Protein AF-A0A8J4F879-F1 (afdb_monomer)

Sequence (412 aa):
MLQPVQPMGWTIYYVVLISACFLAATPGSHASDSSRALLTDNDFPPRCSCIRSARAGPFVLGSPTSSGSTNFQRYCFKIQASQYCDPKFTCCDDNQGINKIEFDVVPTCKTAIQKVTVNGRNFASYEFNAPLGVLRITKLGLDATTAPGTDICFFLQKSSTCSSLASFCAAGNGICKYAIFNLDLDDGTMSSKCCPVNLVGPVPLSPPPFPPFANATARPLAPPPPSPPLPSPPPPSPPPPSPLPPSPSPPPPPPRSSFPNCSCIREPRSSQVFVYPDVVTTPAKERGFTQLCFTVGVKDVCTSRSRCCQFELYKAEFEADAACVGSLSYMTVDGVKRSRFFQLTPYPAIKVANINKSFKDAEGTEICLIVKTADCGSLTKLGAFHDGSITVSLFNKPSATDINCCPISTVF

InterPro domains:
  IPR024616 Pherophorin [PF12499] (45-196)
  IPR024616 Pherophorin [PF12499] (259-407)

Foldseek 3Di:
DDDDDDDDDDDDDDDDDDDDDDDDDDPDDDPPDDDPDDPDPPQPVPLDQADAALQLAQKDWAAWDWDDDPWWIKIKTFIAGDPHHDPVHPRPDLFKFFFKKKWQWALVQQVFWDFKDKQNHTQPQWDQDSVSSMIMRGRPPGTSVRRGGIMIMTITTPPDPCRALQRTAPVHPQKIKMWTFIDDDPPLPDDRNGTHIDIHGHDPDPDPDPDPPDDDDDDDDDDDDDDDDDDDDDPDDDDDDDDDDPDPDPPDADPDDPPPPDPAAAALLLEQKDKRQEWDWDADPDPQKIKTKIWIAGHPDRSDPHPRHFAFFFKKKKQWAPQQPVFFDWKDKVNHTDHWDWDPPPHTITMDGGSRHGRVRRGGTMIMTIGRCVQQSFCLRTARRSPRKMKMWTWHDDDPPDHTHTHIDIHD

Mean predicted aligned error: 17.06 Å

Radius of gyration: 30.44 Å; Cα contacts (8 Å, |Δi|>4): 814; chains: 1; bounding box: 60×125×71 Å

Nearest PDB structures (foldseek):
  3puu-assembly1_A  TM=5.329E-01  e=1.135E-02  Escherichia coli K-12
  2dqm-assembly1_A  TM=4.927E-01  e=8.664E-03  Escherichia coli
  4dev-assembly1_A  TM=3.158E-01  e=2.733E-01  Butyrivibrio proteoclasticus B316
  3ga2-assembly1_A  TM=4.716E-01  e=2.494E+00  Bacillus subtilis
  6thb-assembly1_A  TM=1.279E-01  e=7.335E+00  Cedar virus

Secondary structure (DSSP, 8-state):
-----------------------PPP--------------TT-PSTT--SB--TTSSSEEEPPPEEEE-SSEEEEEEEEEE-S---TTSTT--TT--EEEEEEEB-GGGGGTEEEEEETTEE---EEEETTTTEEEE----B-TTTSTT-EEEEEEETTSTT-SHHHHBTT-TT-EEEEEEE---SSS-----B--EEEE-PPPP-PPPPPP------PPPPPPPPPPPPPPPPPPPPPPPPPPPPPPPPPPPPPPP--S-SSSB--GGG-SEEE-S--EEEE-SSTTEEEEEEEEEE-S--SS--TTSS--EEEEEEEB-GGGGGTEEEEEETTEEE---EE-SSS-EEEE----B-HHHHTT-EEEEEEEHHHHSSHHHHBTT-SS-EEEEEEEPP-TTS--B--EEEE-

pLDDT: mean 82.73, std 19.43, range [28.05, 98.62]

Solvent-accessible surface area (backbone atoms only — not comparable to full-atom values): 23887 Å² total; per-residue (Å²): 142,84,86,87,86,86,85,86,90,86,87,82,88,82,89,82,91,80,82,91,78,92,75,90,77,78,89,75,84,74,80,81,75,88,78,78,73,78,75,62,94,74,54,73,66,72,97,61,91,41,44,44,48,59,42,23,20,51,61,41,61,42,58,53,47,76,50,78,57,97,61,32,29,34,40,32,30,34,30,32,70,38,95,52,45,44,72,89,32,92,40,38,48,85,77,48,20,34,20,33,40,40,34,40,26,36,41,87,35,58,81,16,58,76,49,40,25,51,72,86,38,83,44,80,54,55,49,71,43,43,97,76,18,34,40,37,40,41,82,59,73,23,42,50,80,59,35,48,70,38,33,46,29,42,31,15,29,54,93,37,86,26,34,42,50,39,54,26,17,58,75,22,91,32,29,32,40,34,28,48,24,40,41,67,75,92,72,87,77,66,73,56,56,23,29,20,35,45,75,35,30,65,72,78,73,70,79,74,80,75,75,80,82,73,80,78,75,86,73,85,80,76,81,81,79,83,80,79,79,80,81,76,83,79,76,83,78,76,79,80,77,76,83,73,76,80,77,78,78,79,78,79,78,78,81,80,73,75,75,71,92,65,92,47,50,43,53,49,54,34,20,17,58,47,53,48,44,64,54,52,75,44,78,36,94,53,88,68,28,18,27,43,32,38,34,27,38,64,47,99,68,40,88,42,98,40,89,40,24,68,53,41,42,17,31,41,39,35,41,28,30,65,86,38,63,85,27,54,68,32,29,28,50,73,82,45,78,44,79,61,44,71,42,65,73,99,52,30,28,39,47,50,68,80,63,71,25,48,57,90,59,34,52,68,38,33,40,30,43,35,17,28,38,90,70,29,45,42,44,39,52,28,10,62,75,49,75,35,33,35,46,36,31,44,24,41,57,90,60,99,80,80,72,49,33,29,25,46,31,69,27,78

Structure (mmCIF, N/CA/C/O backbone):
data_AF-A0A8J4F879-F1
#
_entry.id   AF-A0A8J4F879-F1
#
loop_
_atom_site.group_PDB
_atom_site.id
_atom_site.type_symbol
_atom_site.label_atom_id
_atom_site.label_alt_id
_atom_site.label_comp_id
_atom_site.label_asym_id
_atom_site.label_entity_id
_atom_site.label_seq_id
_atom_site.pdbx_PDB_ins_code
_atom_site.Cartn_x
_atom_site.Cartn_y
_atom_site.Cartn_z
_atom_site.occupancy
_atom_site.B_iso_or_equiv
_atom_site.auth_seq_id
_atom_site.auth_comp_id
_atom_site.auth_asym_id
_atom_site.auth_atom_id
_atom_site.pdbx_PDB_model_num
ATOM 1 N N . MET A 1 1 ? 12.677 65.700 -20.503 1.00 52.91 1 MET A N 1
ATOM 2 C CA . MET A 1 1 ? 11.891 66.666 -19.708 1.00 52.91 1 MET A CA 1
ATOM 3 C C . MET A 1 1 ? 10.480 66.682 -20.259 1.00 52.91 1 MET A C 1
ATOM 5 O O . MET A 1 1 ? 10.350 67.020 -21.425 1.00 52.91 1 MET A O 1
ATOM 9 N N . LEU A 1 2 ? 9.504 66.231 -19.461 1.00 39.34 2 LEU A N 1
ATOM 10 C CA . LEU A 1 2 ? 8.058 66.533 -19.482 1.00 39.34 2 LEU A CA 1
ATOM 11 C C . LEU A 1 2 ? 7.349 65.472 -18.607 1.00 39.34 2 LEU A C 1
ATOM 13 O O . LEU A 1 2 ? 7.298 64.298 -18.957 1.00 39.34 2 LEU A O 1
ATOM 17 N N . GLN A 1 3 ? 6.880 65.890 -17.430 1.00 41.84 3 GLN A N 1
ATOM 18 C CA . GLN A 1 3 ? 5.790 65.259 -16.659 1.00 41.84 3 GLN A CA 1
ATOM 19 C C . GLN A 1 3 ? 4.443 65.867 -17.138 1.00 41.84 3 GLN A C 1
ATOM 21 O O . GLN A 1 3 ? 4.488 66.870 -17.851 1.00 41.84 3 GLN A O 1
ATOM 26 N N . PRO A 1 4 ? 3.265 65.495 -16.593 1.00 63.88 4 PRO A N 1
ATOM 27 C CA . PRO A 1 4 ? 2.646 64.175 -16.388 1.00 63.88 4 PRO A CA 1
ATOM 28 C C . PRO A 1 4 ? 1.175 64.161 -16.901 1.00 63.88 4 PRO A C 1
ATOM 30 O O . PRO A 1 4 ? 0.616 65.211 -17.201 1.00 63.88 4 PRO A O 1
ATOM 33 N N . VAL A 1 5 ? 0.490 63.007 -16.909 1.00 55.78 5 VAL A N 1
ATOM 34 C CA . VAL A 1 5 ? -0.993 62.953 -16.927 1.00 55.78 5 VAL A CA 1
ATOM 35 C C . VAL A 1 5 ? -1.489 61.817 -16.017 1.00 55.78 5 VAL A C 1
ATOM 37 O O . VAL A 1 5 ? -1.167 60.653 -16.230 1.00 55.78 5 VAL A O 1
ATOM 40 N N . GLN A 1 6 ? -2.256 62.185 -14.989 1.00 54.03 6 GLN A N 1
ATOM 41 C CA . GLN A 1 6 ? -3.205 61.350 -14.224 1.00 54.03 6 GLN A CA 1
ATOM 42 C C . GLN A 1 6 ? -4.600 61.538 -14.863 1.00 54.03 6 GLN A C 1
ATOM 44 O O . GLN A 1 6 ? -4.806 62.612 -15.441 1.00 54.03 6 GLN A O 1
ATOM 49 N N . PRO A 1 7 ? -5.570 60.593 -14.771 1.00 60.66 7 PRO A N 1
ATOM 50 C CA . PRO A 1 7 ? -6.511 60.673 -13.633 1.00 60.66 7 PRO A CA 1
ATOM 51 C C . PRO A 1 7 ? -7.293 59.389 -13.218 1.00 60.66 7 PRO A C 1
ATOM 53 O O . PRO A 1 7 ? -7.358 58.409 -13.951 1.00 60.66 7 PRO A O 1
ATOM 56 N N . MET A 1 8 ? -7.978 59.525 -12.062 1.00 47.97 8 MET A N 1
ATOM 57 C CA . MET A 1 8 ? -9.233 58.877 -11.591 1.00 47.97 8 MET A CA 1
ATOM 58 C C . MET A 1 8 ? -9.197 57.355 -11.310 1.00 47.97 8 MET A C 1
ATOM 60 O O . MET A 1 8 ? -8.979 56.558 -12.204 1.00 47.97 8 MET A O 1
ATOM 64 N N . GLY A 1 9 ? -9.454 56.811 -10.114 1.00 44.38 9 GLY A N 1
ATOM 65 C CA . GLY A 1 9 ? -10.126 57.310 -8.912 1.00 44.38 9 GLY A CA 1
ATOM 66 C C . GLY A 1 9 ? -11.581 56.839 -8.851 1.00 44.38 9 GLY A C 1
ATOM 67 O O . GLY A 1 9 ? -12.422 57.567 -9.348 1.00 44.38 9 GLY A O 1
ATOM 68 N N . TRP A 1 10 ? -11.868 55.686 -8.221 1.00 42.59 10 TRP A N 1
ATOM 69 C CA . TRP A 1 10 ? -13.176 55.360 -7.620 1.00 42.59 10 TRP A CA 1
ATOM 70 C C . TRP A 1 10 ? -13.000 54.467 -6.384 1.00 42.59 10 TRP A C 1
ATOM 72 O O . TRP A 1 10 ? -12.507 53.342 -6.453 1.00 42.59 10 TRP A O 1
ATOM 82 N N . THR A 1 11 ? -13.427 55.018 -5.253 1.00 43.56 11 THR A N 1
ATOM 83 C CA . THR A 1 11 ? -13.570 54.392 -3.938 1.00 43.56 11 THR A CA 1
ATOM 84 C C . THR A 1 11 ? -14.972 53.789 -3.843 1.00 43.56 11 THR A C 1
ATOM 86 O O . THR A 1 11 ? -15.943 54.496 -4.102 1.00 43.56 11 THR A O 1
ATOM 89 N N . ILE A 1 12 ? -15.106 52.526 -3.428 1.00 53.44 12 ILE A N 1
ATOM 90 C CA . ILE A 1 12 ? -16.390 51.960 -2.986 1.00 53.44 12 ILE A CA 1
ATOM 91 C C . ILE A 1 12 ? -16.233 51.492 -1.540 1.00 53.44 12 ILE A C 1
ATOM 93 O O . ILE A 1 12 ? -15.430 50.614 -1.232 1.00 53.44 12 ILE A O 1
ATOM 97 N N . TYR A 1 13 ? -17.011 52.122 -0.662 1.00 41.03 13 TYR A N 1
ATOM 98 C CA . TYR A 1 13 ? -17.225 51.732 0.725 1.00 41.03 13 TYR A CA 1
ATOM 99 C C . TYR A 1 13 ? -18.144 50.507 0.784 1.00 41.03 13 TYR A C 1
ATOM 101 O O . TYR A 1 13 ? -19.229 50.533 0.211 1.00 41.03 13 TYR A O 1
ATOM 109 N N . TYR A 1 14 ? -17.772 49.495 1.569 1.00 43.22 14 TYR A N 1
ATOM 110 C CA . TYR A 1 14 ? -18.745 48.626 2.229 1.00 43.22 14 TYR A CA 1
ATOM 111 C C . TYR A 1 14 ? -18.407 48.537 3.715 1.00 43.22 14 TYR A C 1
ATOM 113 O O . TYR A 1 14 ? -17.425 47.926 4.126 1.00 43.22 14 TYR A O 1
ATOM 121 N N . VAL A 1 15 ? -19.252 49.189 4.509 1.00 37.25 15 VAL A N 1
ATOM 122 C CA . VAL A 1 15 ? -19.404 48.966 5.944 1.00 37.25 15 VAL A CA 1
ATOM 123 C C . VAL A 1 15 ? -20.425 47.843 6.096 1.00 37.25 15 VAL A C 1
ATOM 125 O O . VAL A 1 15 ? -21.570 48.005 5.683 1.00 37.25 15 VAL A O 1
ATOM 128 N N . VAL A 1 16 ? -20.032 46.721 6.699 1.00 39.06 16 VAL A N 1
ATOM 129 C CA . VAL A 1 16 ? -20.975 45.749 7.268 1.00 39.06 16 VAL A CA 1
ATOM 130 C C . VAL A 1 16 ? -20.513 45.408 8.682 1.00 39.06 16 VAL A C 1
ATOM 132 O O . VAL A 1 16 ? -19.504 44.742 8.893 1.00 39.06 16 VAL A O 1
ATOM 135 N N . LEU A 1 17 ? -21.277 45.923 9.643 1.00 40.28 17 LEU A N 1
ATOM 136 C CA . LEU A 1 17 ? -21.300 45.566 11.059 1.00 40.28 17 LEU A CA 1
ATOM 137 C C . LEU A 1 17 ? -22.122 44.286 11.241 1.00 40.28 17 LEU A C 1
ATOM 139 O O . LEU A 1 17 ? -23.323 44.343 11.005 1.00 40.28 17 LEU A O 1
ATOM 143 N N . ILE A 1 18 ? -21.523 43.191 11.724 1.00 36.91 18 ILE A N 1
ATOM 144 C CA . ILE A 1 18 ? -22.215 42.101 12.450 1.00 36.91 18 ILE A CA 1
ATOM 145 C C . ILE A 1 18 ? -21.205 41.543 13.473 1.00 36.91 18 ILE A C 1
ATOM 147 O O . ILE A 1 18 ? -20.202 40.947 13.104 1.00 36.91 18 ILE A O 1
ATOM 151 N N . SER A 1 19 ? -21.268 42.007 14.721 1.00 36.41 19 SER A N 1
ATOM 152 C CA . SER A 1 19 ? -21.961 41.378 15.859 1.00 36.41 19 SER A CA 1
ATOM 153 C C . SER A 1 19 ? -21.213 40.174 16.440 1.00 36.41 19 SER A C 1
ATOM 155 O O . SER A 1 19 ? -21.202 39.075 15.889 1.00 36.41 19 SER A O 1
ATOM 157 N N . ALA A 1 20 ? -20.590 40.423 17.593 1.00 41.94 20 ALA A N 1
ATOM 158 C CA . ALA A 1 20 ? -20.017 39.423 18.472 1.00 41.94 20 ALA A CA 1
ATOM 159 C C . ALA A 1 20 ? -21.143 38.649 19.174 1.00 41.94 20 ALA A C 1
ATOM 161 O O . ALA A 1 20 ? -21.965 39.234 19.876 1.00 41.94 20 ALA A O 1
ATOM 162 N N . CYS A 1 21 ? -21.138 37.327 19.033 1.00 30.31 21 CYS A N 1
ATOM 163 C CA . CYS A 1 21 ? -21.815 36.422 19.951 1.00 30.31 21 CYS A CA 1
ATOM 164 C C . CYS A 1 21 ? -20.785 35.436 20.490 1.00 30.31 21 CYS A C 1
ATOM 166 O O . CYS A 1 21 ? -20.283 34.564 19.783 1.00 30.31 21 CYS A O 1
ATOM 168 N N . PHE A 1 22 ? -20.471 35.629 21.767 1.00 33.47 22 PHE A N 1
ATOM 169 C CA . PHE A 1 22 ? -19.862 34.638 22.631 1.00 33.47 22 PHE A CA 1
ATOM 170 C C . PHE A 1 22 ? -20.807 33.442 22.761 1.00 33.47 22 PHE A C 1
ATOM 172 O O . PHE A 1 22 ? -21.919 33.593 23.260 1.00 33.47 22 PHE A O 1
ATOM 179 N N . LEU A 1 23 ? -20.337 32.251 22.396 1.00 32.59 23 LEU A N 1
ATOM 180 C CA . LEU A 1 23 ? -20.827 30.999 22.962 1.00 32.59 23 LEU A CA 1
ATOM 181 C C . LEU A 1 23 ? -19.614 30.148 23.325 1.00 32.59 23 LEU A C 1
ATOM 183 O O . LEU A 1 23 ? -18.841 29.719 22.471 1.00 32.59 23 LEU A O 1
ATOM 187 N N . ALA A 1 24 ? -19.440 29.962 24.630 1.00 38.28 24 ALA A N 1
ATOM 188 C CA . ALA A 1 24 ? -18.502 29.023 25.208 1.00 38.28 24 ALA A CA 1
ATOM 189 C C . ALA A 1 24 ? -18.925 27.597 24.826 1.00 38.28 24 ALA A C 1
ATOM 191 O O . ALA A 1 24 ? -20.009 27.150 25.199 1.00 38.28 24 ALA A O 1
ATOM 192 N N . ALA A 1 25 ? -18.067 26.889 24.095 1.00 32.47 25 ALA A N 1
ATOM 193 C CA . ALA A 1 25 ? -18.185 25.452 23.903 1.00 32.47 25 ALA A CA 1
ATOM 194 C C . ALA A 1 25 ? -17.244 24.754 24.891 1.00 32.47 25 ALA A C 1
ATOM 196 O O . ALA A 1 25 ? -16.031 24.967 24.887 1.00 32.47 25 ALA A O 1
ATOM 197 N N . THR A 1 26 ? -17.825 23.946 25.768 1.00 35.56 26 THR A N 1
ATOM 198 C CA . THR A 1 26 ? -17.118 23.016 26.646 1.00 35.56 26 THR A CA 1
ATOM 199 C C . THR A 1 26 ? -16.435 21.922 25.811 1.00 35.56 26 THR A C 1
ATOM 201 O O . THR A 1 26 ? -17.026 21.437 24.843 1.00 35.56 26 THR A O 1
ATOM 204 N N . PRO A 1 27 ? -15.213 21.472 26.154 1.00 33.94 27 PRO A N 1
ATOM 205 C CA . PRO A 1 27 ? -14.642 20.277 25.549 1.00 33.94 27 PRO A CA 1
ATOM 206 C C . PRO A 1 27 ? -15.344 19.045 26.135 1.00 33.94 27 PRO A C 1
ATOM 208 O O . PRO A 1 27 ? -15.008 18.561 27.213 1.00 33.94 27 PRO A O 1
ATOM 211 N N . GLY A 1 28 ? -16.362 18.563 25.424 1.00 30.69 28 GLY A N 1
ATOM 212 C CA . GLY A 1 28 ? -16.940 17.243 25.638 1.00 30.69 28 GLY A CA 1
ATOM 213 C C . GLY A 1 28 ? -15.973 16.175 25.140 1.00 30.69 28 GLY A C 1
ATOM 214 O O . GLY A 1 28 ? -15.770 16.012 23.938 1.00 30.69 28 GLY A O 1
ATOM 215 N N . SER A 1 29 ? -15.364 15.461 26.079 1.00 32.34 29 SER A N 1
ATOM 216 C CA . SER A 1 29 ? -14.516 14.295 25.858 1.00 32.34 29 SER A CA 1
ATOM 217 C C . SER A 1 29 ? -15.312 13.164 25.198 1.00 32.34 29 SER A C 1
ATOM 219 O O . SER A 1 29 ? -15.887 12.321 25.882 1.00 32.34 29 SER A O 1
ATOM 221 N N . HIS A 1 30 ? -15.341 13.114 23.868 1.00 28.77 30 HIS A N 1
ATOM 222 C CA . HIS A 1 30 ? -15.738 11.905 23.153 1.00 28.77 30 HIS A CA 1
ATOM 223 C C . HIS A 1 30 ? -14.520 10.997 23.009 1.00 28.77 30 HIS A C 1
ATOM 225 O O . HIS A 1 30 ? -13.697 11.145 22.106 1.00 28.77 30 HIS A O 1
ATOM 231 N N . ALA A 1 31 ? -14.416 10.049 23.939 1.00 31.50 31 ALA A N 1
ATOM 232 C CA . ALA A 1 31 ? -13.647 8.835 23.747 1.00 31.50 31 ALA A CA 1
ATOM 233 C C . ALA A 1 31 ? -14.199 8.111 22.506 1.00 31.50 31 ALA A C 1
ATOM 235 O O . ALA A 1 31 ? -15.286 7.537 22.533 1.00 31.50 31 ALA A O 1
ATOM 236 N N . SER A 1 32 ? -13.470 8.205 21.394 1.00 30.89 32 SER A N 1
ATOM 237 C CA . SER A 1 32 ? -13.661 7.353 20.221 1.00 30.89 32 SER A CA 1
ATOM 238 C C . SER A 1 32 ? -13.126 5.971 20.574 1.00 30.89 32 SER A C 1
ATOM 240 O O . SER A 1 32 ? -11.937 5.691 20.410 1.00 30.89 32 SER A O 1
ATOM 242 N N . ASP A 1 33 ? -14.013 5.149 21.117 1.00 28.05 33 ASP A N 1
ATOM 243 C CA . ASP A 1 33 ? -13.742 3.777 21.498 1.00 28.05 33 ASP A CA 1
ATOM 244 C C . ASP A 1 33 ? -13.485 2.900 20.263 1.00 28.05 33 ASP A C 1
ATOM 246 O O . ASP A 1 33 ? -14.271 2.834 19.317 1.00 28.05 33 ASP A O 1
ATOM 250 N N . SER A 1 34 ? -12.305 2.292 20.297 1.00 44.28 34 SER A N 1
ATOM 251 C CA . SER A 1 34 ? -11.928 0.989 19.766 1.00 44.28 34 SER A CA 1
ATOM 252 C C . SER A 1 34 ? -12.951 0.272 18.873 1.00 44.28 34 SER A C 1
ATOM 254 O O . SER A 1 34 ? -13.889 -0.378 19.327 1.00 44.28 34 SER A O 1
ATOM 256 N N . SER A 1 35 ? -12.707 0.297 17.565 1.00 35.41 35 SER A N 1
ATOM 257 C CA . SER A 1 35 ? -13.209 -0.717 16.628 1.00 35.41 35 SER A CA 1
ATOM 258 C C . SER A 1 35 ? -12.230 -0.881 15.467 1.00 35.41 35 SER A C 1
ATOM 260 O O . SER A 1 35 ? -12.599 -0.830 14.297 1.00 35.41 35 SER A O 1
ATOM 262 N N . ARG A 1 36 ? -10.940 -1.069 15.781 1.00 39.72 36 ARG A N 1
ATOM 263 C CA . ARG A 1 36 ? -9.999 -1.639 14.814 1.00 39.72 36 ARG A CA 1
ATOM 264 C C . ARG A 1 36 ? -10.147 -3.150 14.911 1.00 39.72 36 ARG A C 1
ATOM 266 O O . ARG A 1 36 ? -9.522 -3.804 15.742 1.00 39.72 36 ARG A O 1
ATOM 273 N N . ALA A 1 37 ? -11.049 -3.673 14.087 1.00 32.75 37 ALA A N 1
ATOM 274 C CA . ALA A 1 37 ? -11.050 -5.078 13.742 1.00 32.75 37 ALA A CA 1
ATOM 275 C C . ALA A 1 37 ? -9.620 -5.461 13.345 1.00 32.75 37 ALA A C 1
ATOM 277 O O . ALA A 1 37 ? -8.994 -4.776 12.537 1.00 32.75 37 ALA A O 1
ATOM 278 N N . LEU A 1 38 ? -9.119 -6.503 14.003 1.00 33.91 38 LEU A N 1
ATOM 279 C CA . LEU A 1 38 ? -7.958 -7.306 13.652 1.00 33.91 38 LEU A CA 1
ATOM 280 C C . LEU A 1 38 ? -7.634 -7.206 12.152 1.00 33.91 38 LEU A C 1
ATOM 282 O O . LEU A 1 38 ? -8.201 -7.940 11.344 1.00 33.91 38 LEU A O 1
ATOM 286 N N . LEU A 1 39 ? -6.703 -6.320 11.779 1.00 39.28 39 LEU A N 1
ATOM 287 C CA . LEU A 1 39 ? -5.893 -6.560 10.592 1.00 39.28 39 LEU A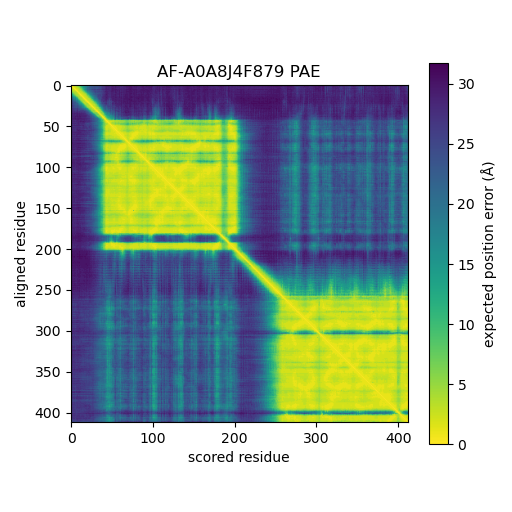 CA 1
ATOM 288 C C . LEU A 1 39 ? -5.199 -7.878 10.906 1.00 39.28 39 LEU A C 1
ATOM 290 O O . LEU A 1 39 ? -4.366 -7.939 11.809 1.00 39.28 39 LEU A O 1
ATOM 294 N N . THR A 1 40 ? -5.667 -8.956 10.283 1.00 34.62 40 THR A N 1
ATOM 295 C CA . THR A 1 40 ? -5.116 -10.290 10.488 1.00 34.62 40 THR A CA 1
ATOM 296 C C . THR A 1 40 ? -3.602 -10.201 10.358 1.00 34.62 40 THR A C 1
ATOM 298 O O . THR A 1 40 ? -3.109 -9.626 9.389 1.00 34.62 40 THR A O 1
ATOM 301 N N . ASP A 1 41 ? -2.900 -10.771 11.333 1.00 42.94 41 ASP A N 1
ATOM 302 C CA . ASP A 1 41 ? -1.449 -10.785 11.605 1.00 42.94 41 ASP A CA 1
ATOM 303 C C . ASP A 1 41 ? -0.523 -11.121 10.397 1.00 42.94 41 ASP A C 1
ATOM 305 O O . ASP A 1 41 ? 0.706 -11.118 10.504 1.00 42.94 41 ASP A O 1
ATOM 309 N N . ASN A 1 42 ? -1.105 -11.376 9.222 1.00 50.12 42 ASN A N 1
ATOM 310 C CA . ASN A 1 42 ? -0.475 -11.860 8.000 1.00 50.12 42 ASN A CA 1
ATOM 311 C C . ASN A 1 42 ? -0.146 -10.790 6.949 1.00 50.12 42 ASN A C 1
ATOM 313 O O . ASN A 1 42 ? 0.548 -11.122 5.986 1.00 50.12 42 ASN A O 1
ATOM 317 N N . ASP A 1 43 ? -0.610 -9.540 7.080 1.00 74.94 43 ASP A N 1
ATOM 318 C CA . ASP A 1 43 ? -0.461 -8.573 5.979 1.00 74.94 43 ASP A CA 1
ATOM 319 C C . ASP A 1 43 ? 0.742 -7.617 6.071 1.00 74.94 43 ASP A C 1
ATOM 321 O O . ASP A 1 43 ? 0.857 -6.651 5.326 1.00 74.94 43 ASP A O 1
ATOM 325 N N . PHE A 1 44 ? 1.692 -7.893 6.959 1.00 83.00 44 PHE A N 1
ATOM 326 C CA . PHE A 1 44 ? 2.947 -7.148 7.001 1.00 83.00 44 PHE A CA 1
ATOM 327 C C . PHE A 1 44 ? 3.964 -7.711 5.976 1.00 83.00 44 PHE A C 1
ATOM 329 O O . PHE A 1 44 ? 4.102 -8.935 5.896 1.00 83.00 44 PHE A O 1
ATOM 336 N N . PRO A 1 45 ? 4.724 -6.874 5.234 1.00 84.56 45 PRO A N 1
ATOM 337 C CA . PRO A 1 45 ? 4.632 -5.416 5.172 1.00 84.56 45 PRO A CA 1
ATOM 338 C C . PRO A 1 45 ? 3.355 -4.974 4.437 1.00 84.56 45 PRO A C 1
ATOM 340 O O . PRO A 1 45 ? 3.064 -5.505 3.358 1.00 84.56 45 PRO A O 1
ATOM 343 N N . PRO A 1 46 ? 2.604 -4.001 4.989 1.00 76.19 46 PRO A N 1
ATOM 344 C CA . PRO A 1 46 ? 1.307 -3.623 4.450 1.00 76.19 46 PRO A CA 1
ATOM 345 C C . PRO A 1 46 ? 1.446 -3.096 3.029 1.00 76.19 46 PRO A C 1
ATOM 347 O O . PRO A 1 46 ? 2.387 -2.362 2.708 1.00 76.19 46 PRO A O 1
ATOM 350 N N . ARG A 1 47 ? 0.456 -3.423 2.192 1.00 67.25 47 ARG A N 1
ATOM 351 C CA . ARG A 1 47 ? 0.294 -2.832 0.854 1.00 67.25 47 ARG A CA 1
ATOM 352 C C . ARG A 1 47 ? 1.479 -3.122 -0.089 1.00 67.25 47 ARG A C 1
ATOM 354 O O . ARG A 1 47 ? 1.786 -2.312 -0.963 1.00 67.25 47 ARG A O 1
ATOM 361 N N . CYS A 1 48 ? 2.145 -4.272 0.082 1.00 72.50 48 CYS A N 1
ATOM 362 C CA . CYS A 1 48 ? 3.250 -4.735 -0.768 1.00 72.50 48 CYS A CA 1
ATOM 363 C C . CYS A 1 48 ? 2.977 -6.127 -1.377 1.00 72.50 48 CYS A C 1
ATOM 365 O O . CYS A 1 48 ? 2.808 -7.104 -0.644 1.00 72.50 48 CYS A O 1
ATOM 367 N N . SER A 1 49 ? 3.011 -6.229 -2.713 1.00 74.56 49 SER A N 1
ATOM 368 C CA . SER A 1 49 ? 2.926 -7.492 -3.469 1.00 74.56 49 SER A CA 1
ATOM 369 C C . SER A 1 49 ? 4.327 -8.023 -3.786 1.00 74.56 49 SER A C 1
ATOM 371 O O . SER A 1 49 ? 4.878 -7.786 -4.859 1.00 74.56 49 SER A O 1
ATOM 373 N N . CYS A 1 50 ? 4.927 -8.707 -2.818 1.00 84.31 50 CYS A N 1
ATOM 374 C CA . CYS A 1 50 ? 6.288 -9.231 -2.895 1.00 84.31 50 CYS A CA 1
ATOM 375 C C . CYS A 1 50 ? 6.379 -10.597 -2.204 1.00 84.31 50 CYS A C 1
ATOM 377 O O . CYS A 1 50 ? 5.490 -10.993 -1.449 1.00 84.31 50 CYS A O 1
ATOM 379 N N . ILE A 1 51 ? 7.445 -11.346 -2.478 1.00 85.44 51 ILE A N 1
ATOM 380 C CA . ILE A 1 51 ? 7.696 -12.646 -1.861 1.00 85.44 51 ILE A CA 1
ATOM 381 C C . ILE A 1 51 ? 8.093 -12.408 -0.398 1.00 85.44 51 ILE A C 1
ATOM 383 O O . ILE A 1 51 ? 9.188 -11.926 -0.113 1.00 85.44 51 ILE A O 1
ATOM 387 N N . ARG A 1 52 ? 7.177 -12.747 0.518 1.00 88.69 52 ARG A N 1
ATOM 388 C CA . ARG A 1 52 ? 7.289 -12.506 1.972 1.00 88.69 52 ARG A CA 1
ATOM 389 C C . ARG A 1 52 ? 7.954 -13.633 2.759 1.00 88.69 52 ARG A C 1
ATOM 391 O O . ARG A 1 52 ? 8.175 -13.498 3.957 1.00 88.69 52 ARG A O 1
ATOM 398 N N . SER A 1 53 ? 8.251 -14.762 2.119 1.00 85.44 53 SER A N 1
ATOM 399 C CA . SER A 1 53 ? 8.835 -15.924 2.797 1.00 85.44 53 SER A CA 1
ATOM 400 C C . SER A 1 53 ? 10.143 -15.549 3.497 1.00 85.44 53 SER A C 1
ATOM 402 O O . SER A 1 53 ? 11.046 -15.008 2.866 1.00 85.44 53 SER A O 1
ATOM 404 N N . ALA A 1 54 ? 10.280 -15.910 4.775 1.00 86.88 54 ALA A N 1
ATOM 405 C CA . ALA A 1 54 ? 11.503 -15.724 5.563 1.00 86.88 54 ALA A CA 1
ATOM 406 C C . ALA A 1 54 ? 12.765 -16.312 4.901 1.00 86.88 54 ALA A C 1
ATOM 408 O O . ALA A 1 54 ? 13.872 -15.867 5.185 1.00 86.88 54 ALA A O 1
ATOM 409 N N . ARG A 1 55 ? 12.591 -17.308 4.016 1.00 86.81 55 ARG A N 1
ATOM 410 C CA . ARG A 1 55 ? 13.665 -17.995 3.272 1.00 86.81 55 ARG A CA 1
ATOM 411 C C . ARG A 1 55 ? 13.911 -17.418 1.875 1.00 86.81 55 ARG A C 1
ATOM 413 O O . ARG A 1 55 ? 14.676 -17.998 1.115 1.00 86.81 55 ARG A O 1
ATOM 420 N N . ALA A 1 56 ? 13.212 -16.347 1.507 1.00 87.62 56 ALA A N 1
ATOM 421 C CA . ALA A 1 56 ? 13.282 -15.718 0.192 1.00 87.62 56 ALA A CA 1
ATOM 422 C C . ALA A 1 56 ? 14.143 -14.449 0.213 1.00 87.62 56 ALA A C 1
ATOM 424 O O . ALA A 1 56 ? 13.768 -13.435 -0.367 1.00 87.62 56 ALA A O 1
ATOM 425 N N . GLY A 1 57 ? 15.279 -14.480 0.905 1.00 90.56 57 GLY A N 1
ATOM 426 C CA . GLY A 1 57 ? 16.272 -13.422 0.796 1.00 90.56 57 GLY A CA 1
ATOM 427 C C . GLY A 1 57 ? 17.570 -13.755 1.529 1.00 90.56 57 GLY A C 1
ATOM 428 O O . GLY A 1 57 ? 17.547 -14.490 2.521 1.00 90.56 57 GLY A O 1
ATOM 429 N N . PRO A 1 58 ? 18.709 -13.235 1.045 1.00 93.25 58 PRO A N 1
ATOM 430 C CA . PRO A 1 58 ? 20.023 -13.611 1.550 1.00 93.25 58 PRO A CA 1
ATOM 431 C C . PRO A 1 58 ? 20.435 -12.822 2.795 1.00 93.25 58 PRO A C 1
ATOM 433 O O . PRO A 1 58 ? 21.551 -12.999 3.275 1.00 93.25 58 PRO A O 1
ATOM 436 N N . PHE A 1 59 ? 19.557 -11.984 3.357 1.00 95.56 59 PHE A N 1
ATOM 437 C CA . PHE A 1 59 ? 19.855 -11.182 4.543 1.00 95.56 59 PHE A CA 1
ATOM 438 C C . PHE A 1 59 ? 18.789 -11.305 5.621 1.00 95.56 59 PHE A C 1
ATOM 440 O O . PHE A 1 59 ? 17.598 -11.431 5.338 1.00 95.56 59 PHE A O 1
ATOM 447 N N . VAL A 1 60 ? 19.237 -11.201 6.869 1.00 96.25 60 VAL A N 1
ATOM 448 C CA . VAL A 1 60 ? 18.404 -11.155 8.075 1.00 96.25 60 VAL A CA 1
ATOM 449 C C . VAL A 1 60 ? 18.947 -10.108 9.049 1.00 96.25 60 VAL A C 1
ATOM 451 O O . VAL A 1 60 ? 20.106 -9.703 8.967 1.00 96.25 60 VAL A O 1
ATOM 454 N N . LEU A 1 61 ? 18.119 -9.663 9.991 1.00 97.12 61 LEU A N 1
ATOM 455 C CA . LEU A 1 61 ? 18.555 -8.878 11.143 1.00 97.12 61 LEU A CA 1
ATOM 456 C C . LEU A 1 61 ? 18.928 -9.806 12.301 1.00 97.12 61 LEU A C 1
ATOM 458 O O . LEU A 1 61 ? 18.119 -10.625 12.735 1.00 97.12 61 LEU A O 1
ATOM 462 N N . GLY A 1 62 ? 20.141 -9.638 12.824 1.00 95.50 62 GLY A N 1
ATOM 463 C CA . GLY A 1 62 ? 20.590 -10.283 14.054 1.00 95.50 62 GLY A CA 1
ATOM 464 C C . GLY A 1 62 ? 19.920 -9.691 15.298 1.00 95.50 62 GLY A C 1
ATOM 465 O O . GLY A 1 62 ? 19.356 -8.593 15.254 1.00 95.50 62 GLY A O 1
ATOM 466 N N . SER A 1 63 ? 20.011 -10.407 16.424 1.00 94.81 63 SER A N 1
ATOM 467 C CA . SER A 1 63 ? 19.427 -9.977 17.700 1.00 94.81 63 SER A CA 1
ATOM 468 C C . SER A 1 63 ? 19.850 -8.555 18.084 1.00 94.81 63 SER A C 1
ATOM 470 O O . SER A 1 63 ? 21.023 -8.194 17.932 1.00 94.81 63 SER A O 1
ATOM 472 N N . PRO A 1 64 ? 18.916 -7.740 18.602 1.00 95.69 64 PRO A N 1
ATOM 473 C CA . PRO A 1 64 ? 19.197 -6.352 18.875 1.00 95.69 64 PRO A CA 1
ATOM 474 C C . PRO A 1 64 ? 20.137 -6.215 20.065 1.00 95.69 64 PRO A C 1
ATOM 476 O O . PRO A 1 64 ? 19.964 -6.862 21.097 1.00 95.69 64 PRO A O 1
ATOM 479 N N . THR A 1 65 ? 21.084 -5.291 19.957 1.00 95.88 65 THR A N 1
ATOM 480 C CA . THR A 1 65 ? 21.843 -4.803 21.111 1.00 95.88 65 THR A CA 1
ATOM 481 C C . THR A 1 65 ? 21.192 -3.538 21.650 1.00 95.88 65 THR A C 1
ATOM 483 O O . THR A 1 65 ? 20.704 -2.700 20.886 1.00 95.88 65 THR A O 1
ATOM 486 N N . SER A 1 66 ? 21.170 -3.386 22.974 1.00 94.19 66 SER A N 1
ATOM 487 C CA . SER A 1 66 ? 20.592 -2.217 23.635 1.00 94.19 66 SER A CA 1
ATOM 488 C C . SER A 1 66 ? 21.655 -1.433 24.393 1.00 94.19 66 SER A C 1
ATOM 490 O O . SER A 1 66 ? 22.428 -2.015 25.149 1.00 94.19 66 SER A O 1
ATOM 492 N N . SER A 1 67 ? 21.662 -0.110 24.247 1.00 93.94 67 SER A N 1
ATOM 493 C CA . SER A 1 67 ? 22.509 0.791 25.037 1.00 93.94 67 SER A CA 1
ATOM 494 C C . SER A 1 67 ? 21.724 2.030 25.456 1.00 93.94 67 SER A C 1
ATOM 496 O O . SER A 1 67 ? 20.930 2.572 24.691 1.00 93.94 67 SER A O 1
ATOM 498 N N . GLY A 1 68 ? 21.907 2.469 26.698 1.00 88.31 68 GLY A N 1
ATOM 499 C CA . GLY A 1 68 ? 21.256 3.669 27.218 1.00 88.31 68 GLY A CA 1
ATOM 500 C C . GLY A 1 68 ? 22.141 4.906 27.068 1.00 88.31 68 GLY A C 1
ATOM 501 O O . GLY A 1 68 ? 23.349 4.841 27.267 1.00 88.31 68 GLY A O 1
ATOM 502 N N . SER A 1 69 ? 21.525 6.047 26.775 1.00 84.62 69 SER A N 1
ATOM 503 C CA . SER A 1 69 ? 22.084 7.389 26.987 1.00 84.62 69 SER A CA 1
ATOM 504 C C . SER A 1 69 ? 21.215 8.142 28.007 1.00 84.62 69 SER A C 1
ATOM 506 O O . SER A 1 69 ? 20.242 7.583 28.517 1.00 84.62 69 SER A O 1
ATOM 508 N N . THR A 1 70 ? 21.533 9.394 28.334 1.00 86.62 70 THR A N 1
ATOM 509 C CA . THR A 1 70 ? 20.756 10.208 29.286 1.00 86.62 70 THR A CA 1
ATOM 510 C C . THR A 1 70 ? 19.296 10.356 28.851 1.00 86.62 70 THR A C 1
ATOM 512 O O . THR A 1 70 ? 18.398 10.107 29.648 1.00 86.62 70 THR A O 1
ATOM 515 N N . ASN A 1 71 ? 19.051 10.637 27.566 1.00 93.75 71 ASN A N 1
ATOM 516 C CA . ASN A 1 71 ? 17.706 10.944 27.052 1.00 93.75 71 ASN A CA 1
ATOM 517 C C . ASN A 1 71 ? 17.074 9.825 26.211 1.00 93.75 71 ASN A C 1
ATOM 519 O O . ASN A 1 71 ? 15.860 9.816 25.991 1.00 93.75 71 ASN A O 1
ATOM 523 N N . PHE A 1 72 ? 17.882 8.874 25.738 1.00 96.00 72 PHE A N 1
ATOM 524 C CA . PHE A 1 72 ? 17.450 7.888 24.748 1.00 96.00 72 PHE A CA 1
ATOM 525 C C . PHE A 1 72 ? 17.835 6.468 25.139 1.00 96.00 72 PHE A C 1
ATOM 527 O O . PHE A 1 72 ? 18.879 6.233 25.753 1.00 96.00 72 PHE A O 1
ATOM 534 N N . GLN A 1 73 ? 17.003 5.525 24.721 1.00 96.88 73 GLN A N 1
ATOM 535 C CA . GLN A 1 73 ? 17.332 4.117 24.638 1.00 96.88 73 GLN A CA 1
ATOM 536 C C . GLN A 1 73 ? 17.662 3.791 23.178 1.00 96.88 73 GLN A C 1
ATOM 538 O O . GLN A 1 73 ? 16.856 4.024 22.278 1.00 96.88 73 GLN A O 1
ATOM 543 N N . ARG A 1 74 ? 18.875 3.299 22.931 1.00 96.94 74 ARG A N 1
ATOM 544 C CA . ARG A 1 74 ? 19.365 2.928 21.602 1.00 96.94 74 ARG A CA 1
ATOM 545 C C . ARG A 1 74 ? 19.213 1.424 21.418 1.00 96.94 74 ARG A C 1
ATOM 547 O O . ARG A 1 74 ? 19.697 0.659 22.251 1.00 96.94 74 ARG A O 1
ATOM 554 N N . TYR A 1 75 ? 18.605 1.027 20.307 1.00 97.56 75 TYR A N 1
ATOM 555 C CA . TYR A 1 75 ? 18.518 -0.362 19.859 1.00 97.56 75 TYR A CA 1
ATOM 556 C C . TYR A 1 75 ? 19.166 -0.486 18.487 1.00 97.56 75 TYR A C 1
ATOM 558 O O . TYR A 1 75 ? 18.841 0.302 17.601 1.00 97.56 75 TYR A O 1
ATOM 566 N N . CYS A 1 76 ? 20.089 -1.432 18.326 1.00 97.88 76 CYS A N 1
ATOM 567 C CA . CYS A 1 76 ? 20.820 -1.662 17.080 1.00 97.88 76 CYS A CA 1
ATOM 568 C C . CYS A 1 76 ? 20.635 -3.089 16.582 1.00 97.88 76 CYS A C 1
ATOM 570 O O . CYS A 1 76 ? 20.840 -4.032 17.342 1.00 97.88 76 CYS A O 1
ATOM 572 N N . PHE A 1 77 ? 20.342 -3.219 15.295 1.00 97.94 77 PHE A N 1
ATOM 573 C CA . PHE A 1 77 ? 20.216 -4.469 14.561 1.00 97.94 77 PHE A CA 1
ATOM 574 C C . PHE A 1 77 ? 21.365 -4.544 13.570 1.00 97.94 77 PHE A C 1
ATOM 576 O O . PHE A 1 77 ? 21.565 -3.617 12.783 1.00 97.94 77 PHE A O 1
ATOM 583 N N . LYS A 1 78 ? 22.108 -5.646 13.606 1.00 98.19 78 LYS A N 1
ATOM 584 C CA . LYS A 1 78 ? 23.163 -5.907 12.633 1.00 98.19 78 LYS A CA 1
ATOM 585 C C . LYS A 1 78 ? 22.583 -6.733 11.498 1.00 98.19 78 LYS A C 1
ATOM 587 O O . LYS A 1 78 ? 21.977 -7.772 11.752 1.00 98.19 78 LYS A O 1
ATOM 592 N N . ILE A 1 79 ? 22.768 -6.285 10.266 1.00 98.06 79 ILE A N 1
ATOM 593 C CA . ILE A 1 79 ? 22.417 -7.066 9.082 1.00 98.06 79 ILE A CA 1
ATOM 594 C C . ILE A 1 79 ? 23.409 -8.228 8.973 1.00 98.06 79 ILE A C 1
ATOM 596 O O . ILE A 1 79 ? 24.619 -8.046 9.115 1.00 98.06 79 ILE A O 1
ATOM 600 N N . GLN A 1 80 ? 22.903 -9.433 8.755 1.00 96.44 80 GLN A N 1
ATOM 601 C CA . GLN A 1 80 ? 23.679 -10.661 8.630 1.00 96.44 80 GLN A CA 1
ATOM 602 C C . GLN A 1 80 ? 23.320 -11.352 7.321 1.00 96.44 80 GLN A C 1
ATOM 604 O O . GLN A 1 80 ? 22.187 -11.239 6.850 1.00 96.44 80 GLN A O 1
ATOM 609 N N . ALA A 1 81 ? 24.271 -12.095 6.759 1.00 93.81 81 ALA A N 1
ATOM 610 C CA . ALA A 1 81 ? 23.949 -13.059 5.720 1.00 93.81 81 ALA A CA 1
ATOM 611 C C . ALA A 1 81 ? 23.018 -14.131 6.310 1.00 93.81 81 ALA A C 1
ATOM 613 O O . ALA A 1 81 ? 23.272 -14.663 7.395 1.00 93.81 81 ALA A O 1
ATOM 614 N N . SER A 1 82 ? 21.926 -14.423 5.612 1.00 90.00 82 SER A N 1
ATOM 615 C CA . SER A 1 82 ? 21.033 -15.517 5.965 1.00 90.00 82 SER A CA 1
ATOM 616 C C . SER A 1 82 ? 21.774 -16.838 5.783 1.00 90.00 82 SER A C 1
ATOM 618 O O . SER A 1 82 ? 22.374 -17.080 4.740 1.00 90.00 82 SER A O 1
ATOM 620 N N . GLN A 1 83 ? 21.691 -17.725 6.774 1.00 85.19 83 GLN A N 1
ATOM 621 C CA . GLN A 1 83 ? 22.193 -19.098 6.635 1.00 85.19 83 GLN A CA 1
ATOM 622 C C . GLN A 1 83 ? 21.352 -19.924 5.653 1.00 85.19 83 GLN A C 1
ATOM 624 O O . GLN A 1 83 ? 21.794 -20.969 5.184 1.00 85.19 83 GLN A O 1
ATOM 629 N N . TYR A 1 84 ? 20.130 -19.467 5.362 1.00 84.38 84 TYR A N 1
ATOM 630 C CA . TYR A 1 84 ? 19.165 -20.181 4.543 1.00 84.38 84 TYR A CA 1
ATOM 631 C C . TYR A 1 84 ? 18.493 -19.209 3.574 1.00 84.38 84 TYR A C 1
ATOM 633 O O . TYR A 1 84 ? 17.610 -18.438 3.955 1.00 84.38 84 TYR A O 1
ATOM 641 N N . CYS A 1 85 ? 18.891 -19.284 2.309 1.00 88.56 85 CYS A N 1
ATOM 642 C CA . CYS A 1 85 ? 18.150 -18.717 1.192 1.00 88.56 85 CYS A CA 1
ATOM 643 C C . CYS A 1 85 ? 17.764 -19.870 0.272 1.00 88.56 85 CYS A C 1
ATOM 645 O O . CYS A 1 85 ? 18.630 -20.616 -0.178 1.00 88.56 85 CYS A O 1
ATOM 647 N N . ASP A 1 86 ? 16.468 -20.076 0.058 1.00 85.75 86 ASP A N 1
ATOM 648 C CA . ASP A 1 86 ? 15.998 -21.167 -0.789 1.00 85.75 86 ASP A CA 1
ATOM 649 C C . ASP A 1 86 ? 16.106 -20.741 -2.265 1.00 85.75 86 ASP A C 1
ATOM 651 O O . ASP A 1 86 ? 15.378 -19.831 -2.680 1.00 85.75 86 ASP A O 1
ATOM 655 N N . PRO A 1 87 ? 16.975 -21.386 -3.069 1.00 86.75 87 PRO A N 1
ATOM 656 C CA . PRO A 1 87 ? 17.263 -20.969 -4.442 1.00 86.75 87 PRO A CA 1
ATOM 657 C C . PRO A 1 87 ? 16.041 -21.049 -5.368 1.00 86.75 87 PRO A C 1
ATOM 659 O O . PRO A 1 87 ? 16.071 -20.512 -6.471 1.00 86.75 87 PRO A O 1
ATOM 662 N N . LYS A 1 88 ? 14.935 -21.680 -4.937 1.00 85.50 88 LYS A N 1
ATOM 663 C CA . LYS A 1 88 ? 13.668 -21.655 -5.684 1.00 85.50 88 LYS A CA 1
ATOM 664 C C . LYS A 1 88 ? 13.029 -20.265 -5.743 1.00 85.50 88 LYS A C 1
ATOM 666 O O . LYS A 1 88 ? 12.171 -20.024 -6.590 1.00 85.50 88 LYS A O 1
ATOM 671 N N . PHE A 1 89 ? 13.370 -19.373 -4.812 1.00 83.38 89 PHE A N 1
ATOM 672 C CA . PHE A 1 89 ? 12.893 -17.999 -4.842 1.00 83.38 89 PHE A CA 1
ATOM 673 C C . PHE A 1 89 ? 13.851 -17.158 -5.674 1.00 83.38 89 PHE A C 1
ATOM 675 O O . PHE A 1 89 ? 15.040 -17.094 -5.384 1.00 83.38 89 PHE A O 1
ATOM 682 N N . THR A 1 90 ? 13.314 -16.395 -6.627 1.00 85.56 90 THR A N 1
ATOM 683 C CA . THR A 1 90 ? 14.084 -15.427 -7.437 1.00 85.56 90 THR A CA 1
ATOM 684 C C . THR A 1 90 ? 14.772 -14.337 -6.608 1.00 85.56 90 THR A C 1
ATOM 686 O O . THR A 1 90 ? 15.517 -13.534 -7.146 1.00 85.56 90 THR A O 1
ATOM 689 N N . CYS A 1 91 ? 14.461 -14.271 -5.316 1.00 85.88 91 CYS A N 1
ATOM 690 C CA . CYS A 1 91 ? 15.014 -13.348 -4.336 1.00 85.88 91 CYS A CA 1
ATOM 691 C C . CYS A 1 91 ? 16.323 -13.824 -3.696 1.00 85.88 91 CYS A C 1
ATOM 693 O O . CYS A 1 91 ? 16.901 -13.097 -2.892 1.00 85.88 91 CYS A O 1
ATOM 695 N N . CYS A 1 92 ? 16.729 -15.060 -3.988 1.00 87.06 92 CYS A N 1
ATOM 696 C CA . CYS A 1 92 ? 17.946 -15.693 -3.502 1.00 87.06 92 CYS A CA 1
ATOM 697 C C . CYS A 1 92 ? 19.023 -15.671 -4.587 1.00 87.06 92 CYS A C 1
ATOM 699 O O . CYS A 1 92 ? 19.422 -16.719 -5.084 1.00 87.06 92 CYS A O 1
ATOM 701 N N . ASP A 1 93 ? 19.441 -14.465 -4.967 1.00 81.75 93 ASP A N 1
ATOM 702 C CA . ASP A 1 93 ? 20.566 -14.220 -5.874 1.00 81.75 93 ASP A CA 1
ATOM 703 C C . ASP A 1 93 ? 21.757 -13.643 -5.090 1.00 81.75 93 ASP A C 1
ATOM 705 O O . ASP A 1 93 ? 21.576 -12.867 -4.149 1.00 81.75 93 ASP A O 1
ATOM 709 N N . ASP A 1 94 ? 22.975 -13.990 -5.496 1.00 78.69 94 ASP A N 1
ATOM 710 C CA . ASP A 1 94 ? 24.218 -13.535 -4.862 1.00 78.69 94 ASP A CA 1
ATOM 711 C C . ASP A 1 94 ? 24.484 -12.038 -5.103 1.00 78.69 94 ASP A C 1
ATOM 713 O O . ASP A 1 94 ? 25.261 -11.422 -4.377 1.00 78.69 94 ASP A O 1
ATOM 717 N N . ASN A 1 95 ? 23.811 -11.420 -6.080 1.00 82.56 95 ASN A N 1
ATOM 718 C CA . ASN A 1 95 ? 23.902 -9.977 -6.350 1.00 82.56 95 ASN A CA 1
ATOM 719 C C . ASN A 1 95 ? 22.854 -9.150 -5.601 1.00 82.56 95 ASN A C 1
ATOM 721 O O . ASN A 1 95 ? 22.755 -7.932 -5.785 1.00 82.56 95 ASN A O 1
ATOM 725 N N . GLN A 1 96 ? 22.027 -9.792 -4.781 1.00 85.25 96 GLN A N 1
ATOM 726 C CA . GLN A 1 96 ? 20.953 -9.102 -4.103 1.00 85.25 96 GLN A CA 1
ATOM 727 C C . GLN A 1 96 ? 21.518 -8.136 -3.056 1.00 85.25 96 GLN A C 1
ATOM 729 O O . GLN A 1 96 ? 22.289 -8.526 -2.189 1.00 85.25 96 GLN A O 1
ATOM 734 N N . GLY A 1 97 ? 21.114 -6.869 -3.119 1.00 90.81 97 GLY A N 1
ATOM 735 C CA . GLY A 1 97 ? 21.384 -5.880 -2.074 1.00 90.81 97 GLY A CA 1
ATOM 736 C C . GLY A 1 97 ? 20.161 -5.589 -1.200 1.00 90.81 97 GLY A C 1
ATOM 737 O O . GLY A 1 97 ? 19.133 -6.251 -1.320 1.00 90.81 97 GLY A O 1
ATOM 738 N N . ILE A 1 98 ? 20.231 -4.541 -0.379 1.00 93.62 98 ILE A N 1
ATOM 739 C CA . ILE A 1 98 ? 19.145 -4.003 0.447 1.00 93.62 98 ILE A CA 1
ATOM 740 C C . ILE A 1 98 ? 18.941 -2.514 0.137 1.00 93.62 98 ILE A C 1
ATOM 742 O O . ILE A 1 98 ? 19.832 -1.691 0.354 1.00 93.62 98 ILE A O 1
ATOM 746 N N . ASN A 1 99 ? 17.732 -2.135 -0.284 1.00 91.56 99 ASN A N 1
ATOM 747 C CA . ASN A 1 99 ? 17.350 -0.726 -0.454 1.00 91.56 99 ASN A CA 1
ATOM 748 C C . ASN A 1 99 ? 16.520 -0.187 0.713 1.00 91.56 99 ASN A C 1
ATOM 750 O O . ASN A 1 99 ? 16.588 1.002 1.038 1.00 91.56 99 ASN A O 1
ATOM 754 N N . LYS A 1 100 ? 15.700 -1.040 1.330 1.00 93.00 100 LYS A N 1
ATOM 755 C CA . LYS A 1 100 ? 14.745 -0.615 2.353 1.00 93.00 100 LYS A CA 1
ATOM 756 C C . LYS A 1 100 ? 14.560 -1.688 3.419 1.00 93.00 100 LYS A C 1
ATOM 758 O O . LYS A 1 100 ? 14.586 -2.874 3.121 1.00 93.00 100 LYS A O 1
ATOM 763 N N . ILE A 1 101 ? 14.341 -1.267 4.658 1.00 96.69 101 ILE A N 1
ATOM 764 C CA . ILE A 1 101 ? 13.906 -2.128 5.759 1.00 96.69 101 ILE A CA 1
ATOM 765 C C . ILE A 1 101 ? 12.665 -1.496 6.379 1.00 96.69 101 ILE A C 1
ATOM 767 O O . ILE A 1 101 ? 12.634 -0.287 6.617 1.00 96.69 101 ILE A O 1
ATOM 771 N N . GLU A 1 102 ? 11.645 -2.305 6.637 1.00 96.75 102 GLU A N 1
ATOM 772 C CA . GLU A 1 102 ? 10.435 -1.884 7.338 1.00 96.75 102 GLU A CA 1
ATOM 773 C C . GLU A 1 102 ? 10.275 -2.670 8.637 1.00 96.75 102 GLU A C 1
ATOM 775 O O . GLU A 1 102 ? 10.549 -3.868 8.667 1.00 96.75 102 GLU A O 1
ATOM 780 N N . PHE A 1 103 ? 9.814 -2.004 9.694 1.00 97.75 103 PHE A N 1
ATOM 781 C CA . PHE A 1 103 ? 9.467 -2.613 10.977 1.00 97.75 103 PHE A CA 1
ATOM 782 C C . PHE A 1 103 ? 7.982 -2.414 11.271 1.00 97.75 103 PHE A C 1
ATOM 784 O O . PHE A 1 103 ? 7.458 -1.314 11.084 1.00 97.75 103 PHE A O 1
ATOM 791 N N . ASP A 1 104 ? 7.346 -3.467 11.777 1.00 96.19 104 ASP A N 1
ATOM 792 C CA . ASP A 1 104 ? 5.984 -3.465 12.307 1.00 96.19 104 ASP A CA 1
ATOM 793 C C . ASP A 1 104 ? 5.995 -2.884 13.728 1.00 96.19 104 ASP A C 1
ATOM 795 O O . ASP A 1 104 ? 6.539 -3.475 14.673 1.00 96.19 104 ASP A O 1
ATOM 799 N N . VAL A 1 105 ? 5.460 -1.677 13.875 1.00 97.25 105 VAL A N 1
ATOM 800 C CA . VAL A 1 105 ? 5.590 -0.848 15.078 1.00 97.25 105 VAL A CA 1
ATOM 801 C C . VAL A 1 105 ? 4.235 -0.342 15.541 1.00 97.25 105 VAL A C 1
ATOM 803 O O . VAL A 1 105 ? 3.295 -0.173 14.770 1.00 97.25 105 VAL A O 1
ATOM 806 N N . VAL A 1 106 ? 4.130 -0.045 16.831 1.00 95.62 106 VAL A N 1
ATOM 807 C CA . VAL A 1 106 ? 2.893 0.472 17.412 1.00 95.62 106 VAL A CA 1
ATOM 808 C C . VAL A 1 106 ? 2.647 1.908 16.902 1.00 95.62 106 VAL A C 1
ATOM 810 O O . VAL A 1 106 ? 3.479 2.786 17.143 1.00 95.62 106 VAL A O 1
ATOM 813 N N . PRO A 1 107 ? 1.507 2.204 16.239 1.00 93.31 107 PRO A N 1
ATOM 814 C CA . PRO A 1 107 ? 1.207 3.511 15.634 1.00 93.31 107 PRO A CA 1
ATOM 815 C C . PRO A 1 107 ? 1.422 4.738 16.526 1.00 93.31 107 PRO A C 1
ATOM 817 O O . PRO A 1 107 ? 1.874 5.788 16.064 1.00 93.31 107 PRO A O 1
ATOM 820 N N . THR A 1 108 ? 1.104 4.616 17.814 1.00 95.06 108 THR A N 1
ATOM 821 C CA . THR A 1 108 ? 1.196 5.711 18.790 1.00 95.06 108 THR A CA 1
ATOM 822 C C . THR A 1 108 ? 2.638 6.051 19.171 1.00 95.06 108 THR A C 1
ATOM 824 O O . THR A 1 108 ? 2.883 7.102 19.758 1.00 95.06 108 THR A O 1
ATOM 827 N N . CYS A 1 109 ? 3.613 5.228 18.779 1.00 97.31 109 CYS A N 1
ATOM 828 C CA . CYS A 1 109 ? 5.024 5.420 19.093 1.00 97.31 109 CYS A CA 1
ATOM 829 C C . CYS A 1 109 ? 5.767 6.367 18.141 1.00 97.31 109 CYS A C 1
ATOM 831 O O . CYS A 1 109 ? 6.981 6.528 18.275 1.00 97.31 109 CYS A O 1
ATOM 833 N N . LYS A 1 110 ? 5.072 7.034 17.207 1.00 95.56 110 LYS A N 1
ATOM 834 C CA . LYS A 1 110 ? 5.682 7.979 16.254 1.00 95.56 110 LYS A CA 1
ATOM 835 C C . LYS A 1 110 ? 6.565 9.031 16.929 1.00 95.56 110 LYS A C 1
ATOM 837 O O . LYS A 1 110 ? 7.629 9.355 16.420 1.00 95.56 110 LYS A O 1
ATOM 842 N N . THR A 1 111 ? 6.130 9.575 18.062 1.00 95.44 111 THR A N 1
ATOM 843 C CA . THR A 1 111 ? 6.874 10.611 18.796 1.00 95.44 111 THR A CA 1
ATOM 844 C C . THR A 1 111 ? 8.025 10.046 19.626 1.00 95.44 111 THR A C 1
ATOM 846 O O . THR A 1 111 ? 8.902 10.795 20.045 1.00 95.44 111 THR A O 1
ATOM 849 N N . ALA A 1 112 ? 8.053 8.733 19.867 1.00 97.06 112 ALA A N 1
ATOM 850 C CA . ALA A 1 112 ? 9.116 8.098 20.630 1.00 97.06 112 ALA A CA 1
ATOM 851 C C . ALA A 1 112 ? 10.399 7.941 19.814 1.00 97.06 112 ALA A C 1
ATOM 853 O O . ALA A 1 112 ? 11.480 8.015 20.394 1.00 97.06 112 ALA A O 1
ATOM 854 N N . ILE A 1 113 ? 10.307 7.741 18.493 1.00 96.88 113 ILE A N 1
ATOM 855 C CA . ILE A 1 113 ? 11.491 7.668 17.637 1.00 96.88 113 ILE A CA 1
ATOM 856 C C . ILE A 1 113 ? 12.040 9.066 17.361 1.00 96.88 113 ILE A C 1
ATOM 858 O O . ILE A 1 113 ? 11.347 9.953 16.877 1.00 96.88 113 ILE A O 1
ATOM 862 N N . GLN A 1 114 ? 13.313 9.257 17.682 1.00 96.19 114 GLN A N 1
ATOM 863 C CA . GLN A 1 114 ? 13.959 10.570 17.614 1.00 96.19 114 GLN A CA 1
ATOM 864 C C . GLN A 1 114 ? 15.016 10.623 16.515 1.00 96.19 114 GLN A C 1
ATOM 866 O O . GLN A 1 114 ? 15.293 11.677 15.946 1.00 96.19 114 GLN A O 1
ATOM 871 N N . LYS A 1 115 ? 15.639 9.477 16.223 1.00 95.38 115 LYS A N 1
ATOM 872 C CA . LYS A 1 115 ? 16.714 9.372 15.240 1.00 95.38 115 LYS A CA 1
ATOM 873 C C . LYS A 1 115 ? 16.898 7.936 14.770 1.00 95.38 115 LYS A C 1
ATOM 875 O O . LYS A 1 115 ? 16.714 7.004 15.556 1.00 95.38 115 LYS A O 1
ATOM 880 N N . VAL A 1 116 ? 17.375 7.786 13.536 1.00 97.81 116 VAL A N 1
ATOM 881 C CA . VAL A 1 116 ? 17.925 6.543 12.987 1.00 97.81 116 VAL A CA 1
ATOM 882 C C . VAL A 1 116 ? 19.390 6.764 12.605 1.00 97.81 116 VAL A C 1
ATOM 884 O O . VAL A 1 116 ? 19.773 7.843 12.151 1.00 97.81 116 VAL A O 1
ATOM 887 N N . THR A 1 117 ? 20.236 5.759 12.812 1.00 98.19 117 THR A N 1
ATOM 888 C CA . THR A 1 117 ? 21.623 5.759 12.332 1.00 98.19 117 THR A CA 1
ATOM 889 C C . THR A 1 117 ? 21.936 4.498 11.553 1.00 98.19 117 THR A C 1
ATOM 891 O O . THR A 1 117 ? 21.499 3.421 11.953 1.00 98.19 117 THR A O 1
ATOM 894 N N . VAL A 1 118 ? 22.779 4.632 10.534 1.00 98.19 118 VAL A N 1
ATOM 895 C CA . VAL A 1 118 ? 23.370 3.521 9.783 1.00 98.19 118 VAL A CA 1
ATOM 896 C C . VAL A 1 118 ? 24.881 3.573 9.988 1.00 98.19 118 VAL A C 1
ATOM 898 O O . VAL A 1 118 ? 25.497 4.616 9.765 1.00 98.19 118 VAL A O 1
ATOM 901 N N . ASN A 1 119 ? 25.477 2.491 10.493 1.00 97.75 119 ASN A N 1
ATOM 902 C CA . ASN A 1 119 ? 26.903 2.417 10.845 1.00 97.75 119 ASN A CA 1
ATOM 903 C C . ASN A 1 119 ? 27.357 3.581 11.751 1.00 97.75 119 ASN A C 1
ATOM 905 O O . ASN A 1 119 ? 28.393 4.211 11.545 1.00 97.75 119 ASN A O 1
ATOM 909 N N . GLY A 1 120 ? 26.518 3.919 12.740 1.00 96.56 120 GLY A N 1
ATOM 910 C CA . GLY A 1 120 ? 26.757 4.998 13.707 1.00 96.56 120 GLY A CA 1
ATOM 911 C C . GLY A 1 120 ? 26.561 6.422 13.171 1.00 96.56 120 GLY A C 1
ATOM 912 O O . GLY A 1 120 ? 26.547 7.368 13.959 1.00 96.56 120 GLY A O 1
ATOM 913 N N . ARG A 1 121 ? 26.351 6.598 11.862 1.00 97.38 121 ARG A N 1
ATOM 914 C CA . ARG A 1 121 ? 26.111 7.905 11.235 1.00 97.38 121 ARG A CA 1
ATOM 915 C C . ARG A 1 121 ? 24.625 8.217 11.202 1.00 97.38 121 ARG A C 1
ATOM 917 O O . ARG A 1 121 ? 23.818 7.326 10.957 1.00 97.38 121 ARG A O 1
ATOM 924 N N . ASN A 1 122 ? 24.257 9.476 11.444 1.00 96.75 122 ASN A N 1
ATOM 925 C CA . ASN A 1 122 ? 22.864 9.907 11.337 1.00 96.75 122 ASN A CA 1
ATOM 926 C C . ASN A 1 122 ? 22.322 9.610 9.935 1.00 96.75 122 ASN A C 1
ATOM 928 O O . ASN A 1 122 ? 22.976 9.933 8.946 1.00 96.75 122 ASN A O 1
ATOM 932 N N . PHE A 1 123 ? 21.138 9.014 9.866 1.00 96.38 123 PHE A N 1
ATOM 933 C CA . PHE A 1 123 ? 20.531 8.592 8.618 1.00 96.38 123 PHE A CA 1
ATOM 934 C C . PHE A 1 123 ? 19.145 9.216 8.505 1.00 96.38 123 PHE A C 1
ATOM 936 O O . PHE A 1 123 ? 18.251 8.895 9.279 1.00 96.38 123 PHE A O 1
ATOM 943 N N . ALA A 1 124 ? 18.989 10.153 7.571 1.00 92.50 124 ALA A N 1
ATOM 944 C CA . ALA A 1 124 ? 17.775 10.958 7.440 1.00 92.50 124 ALA A CA 1
ATOM 945 C C . ALA A 1 124 ? 16.677 10.285 6.600 1.00 92.50 124 ALA A C 1
ATOM 947 O O . ALA A 1 124 ? 15.524 10.694 6.673 1.00 92.50 124 ALA A O 1
ATOM 948 N N . SER A 1 125 ? 17.017 9.256 5.818 1.00 92.25 125 SER A N 1
ATOM 949 C CA . SER A 1 125 ? 16.079 8.558 4.929 1.00 92.25 125 SER A CA 1
ATOM 950 C C . SER A 1 125 ? 15.242 7.525 5.690 1.00 92.25 125 SER A C 1
ATOM 952 O O . SER A 1 125 ? 15.274 6.333 5.387 1.00 92.25 125 SER A O 1
ATOM 954 N N . TYR A 1 126 ? 14.496 7.970 6.698 1.00 95.69 126 TYR A N 1
ATOM 955 C CA . TYR A 1 126 ? 13.527 7.145 7.414 1.00 95.69 126 TYR A CA 1
ATOM 956 C C . TYR A 1 126 ? 12.195 7.880 7.583 1.00 95.69 126 TYR A C 1
ATOM 958 O O . TYR A 1 126 ? 12.145 9.108 7.596 1.00 95.69 126 TYR A O 1
ATOM 966 N N . GLU A 1 127 ? 11.114 7.122 7.720 1.00 94.06 127 GLU A N 1
ATOM 967 C CA . GLU A 1 127 ? 9.751 7.635 7.834 1.00 94.06 127 GLU A CA 1
ATOM 968 C C . GLU A 1 127 ? 8.957 6.779 8.826 1.00 94.06 127 GLU A C 1
ATOM 970 O O . GLU A 1 127 ? 9.067 5.554 8.822 1.00 94.06 127 GLU A O 1
ATOM 975 N N . PHE A 1 128 ? 8.134 7.413 9.662 1.00 94.81 128 PHE A N 1
ATOM 976 C CA . PHE A 1 128 ? 7.169 6.717 10.512 1.00 94.81 128 PHE A CA 1
ATOM 977 C C . PHE A 1 128 ? 5.750 6.948 9.985 1.00 94.81 128 PHE A C 1
ATOM 979 O O . PHE A 1 128 ? 5.168 8.026 10.171 1.00 94.81 128 PHE A O 1
ATOM 986 N N . ASN A 1 129 ? 5.176 5.912 9.380 1.00 89.75 129 ASN A N 1
ATOM 987 C CA . ASN A 1 129 ? 3.807 5.908 8.890 1.00 89.75 129 ASN A CA 1
ATOM 988 C C . ASN A 1 129 ? 2.870 5.414 10.002 1.00 89.75 129 ASN A C 1
ATOM 990 O O . ASN A 1 129 ? 2.635 4.217 10.164 1.00 89.75 129 ASN A O 1
ATOM 994 N N . ALA A 1 130 ? 2.358 6.352 10.803 1.00 87.69 130 ALA A N 1
ATOM 995 C CA . ALA A 1 130 ? 1.481 6.033 11.930 1.00 87.69 130 ALA A CA 1
ATOM 996 C C . ALA A 1 130 ? 0.168 5.341 11.516 1.00 87.69 130 ALA A C 1
ATOM 998 O O . ALA A 1 130 ? -0.179 4.358 12.166 1.00 87.69 130 ALA A O 1
ATOM 999 N N . PRO A 1 131 ? -0.539 5.750 10.440 1.00 85.31 131 PRO A N 1
ATOM 1000 C CA . PRO A 1 131 ? -1.733 5.031 9.987 1.00 85.31 131 PRO A CA 1
ATOM 1001 C C . PRO A 1 131 ? -1.488 3.538 9.726 1.00 85.31 131 PRO A C 1
ATOM 1003 O O . PRO A 1 131 ? -2.333 2.703 10.066 1.00 85.31 131 PRO A O 1
ATOM 1006 N N . LEU A 1 132 ? -0.319 3.199 9.174 1.00 85.00 132 LEU A N 1
ATOM 1007 C CA . LEU A 1 132 ? 0.071 1.824 8.867 1.00 85.00 132 LEU A CA 1
ATOM 1008 C C . LEU A 1 132 ? 0.788 1.094 10.002 1.00 85.00 132 LEU A C 1
ATOM 1010 O O . LEU A 1 132 ? 0.907 -0.121 9.926 1.00 85.00 132 LEU A O 1
ATOM 1014 N N . GLY A 1 133 ? 1.258 1.798 11.033 1.00 93.31 133 GLY A N 1
ATOM 1015 C CA . GLY A 1 133 ? 2.103 1.191 12.063 1.00 93.31 133 GLY A CA 1
ATOM 1016 C C . GLY A 1 133 ? 3.443 0.713 11.504 1.00 93.31 133 GLY A C 1
ATOM 1017 O O . GLY A 1 133 ? 3.911 -0.362 11.852 1.00 93.31 133 GLY A O 1
ATOM 1018 N N . VAL A 1 134 ? 4.059 1.488 10.603 1.00 95.38 134 VAL A N 1
ATOM 1019 C CA . VAL A 1 134 ? 5.316 1.087 9.953 1.00 95.38 134 VAL A CA 1
ATOM 1020 C C . VAL A 1 134 ? 6.396 2.139 10.145 1.00 95.38 134 VAL A C 1
ATOM 1022 O O . VAL A 1 134 ? 6.209 3.310 9.810 1.00 95.38 134 VAL A O 1
ATOM 1025 N N . LEU A 1 135 ? 7.563 1.700 10.617 1.00 97.44 135 LEU A N 1
ATOM 1026 C CA . LEU A 1 135 ? 8.807 2.458 10.519 1.00 97.44 135 LEU A CA 1
ATOM 1027 C C . LEU A 1 135 ? 9.571 1.985 9.283 1.00 97.44 135 LEU A C 1
ATOM 1029 O O . LEU A 1 135 ? 9.956 0.821 9.204 1.00 97.44 135 LEU A O 1
ATOM 1033 N N . ARG A 1 136 ? 9.827 2.892 8.342 1.00 95.31 136 ARG A N 1
ATOM 1034 C CA . ARG A 1 136 ? 10.556 2.625 7.100 1.00 95.31 136 ARG A CA 1
ATOM 1035 C C . ARG A 1 136 ? 11.929 3.264 7.147 1.00 95.31 136 ARG A C 1
ATOM 1037 O O . ARG A 1 136 ? 12.050 4.434 7.488 1.00 95.31 136 ARG A O 1
ATOM 1044 N N . ILE A 1 137 ? 12.950 2.525 6.741 1.00 96.50 137 ILE A N 1
ATOM 1045 C CA . ILE A 1 137 ? 14.315 3.015 6.551 1.00 96.50 137 ILE A CA 1
ATOM 1046 C C . ILE A 1 137 ? 14.654 2.727 5.095 1.00 96.50 137 ILE A C 1
ATOM 1048 O O . ILE A 1 137 ? 14.706 1.570 4.693 1.00 96.50 137 ILE A O 1
ATOM 1052 N N . THR A 1 138 ? 14.797 3.769 4.286 1.00 93.56 138 THR A N 1
ATOM 1053 C CA . THR A 1 138 ? 14.841 3.695 2.817 1.00 93.56 138 THR A CA 1
ATOM 1054 C C . THR A 1 138 ? 16.169 4.213 2.280 1.00 93.56 138 THR A C 1
ATOM 1056 O O . THR A 1 138 ? 16.936 4.831 3.017 1.00 93.56 138 THR A O 1
ATOM 1059 N N . LYS A 1 139 ? 16.436 4.004 0.984 1.00 88.12 139 LYS A N 1
ATOM 1060 C CA . LYS A 1 139 ? 17.657 4.479 0.311 1.00 88.12 139 LYS A CA 1
ATOM 1061 C C . LYS A 1 139 ? 18.930 3.978 1.002 1.00 88.12 139 LYS A C 1
ATOM 1063 O O . LYS A 1 139 ? 19.903 4.718 1.121 1.00 88.12 139 LYS A O 1
ATOM 1068 N N . LEU A 1 140 ? 18.891 2.743 1.506 1.00 93.38 140 LEU A N 1
ATOM 1069 C CA . LEU A 1 140 ? 20.039 2.111 2.155 1.00 93.38 140 LEU A CA 1
ATOM 1070 C C . LEU A 1 140 ? 21.162 1.853 1.149 1.00 93.38 140 LEU A C 1
ATOM 1072 O O . LEU A 1 140 ? 22.322 2.045 1.497 1.00 93.38 140 LEU A O 1
ATOM 1076 N N . GLY A 1 141 ? 20.816 1.484 -0.090 1.00 91.69 141 GLY A N 1
ATOM 1077 C CA . GLY A 1 141 ? 21.787 1.347 -1.177 1.00 91.69 141 GLY A CA 1
ATOM 1078 C C . GLY A 1 141 ? 22.887 0.322 -0.896 1.00 91.69 141 GLY A C 1
ATOM 1079 O O . GLY A 1 141 ? 23.995 0.489 -1.389 1.00 91.69 141 GLY A O 1
ATOM 1080 N N . LEU A 1 142 ? 22.614 -0.682 -0.058 1.00 94.62 142 LEU A N 1
ATOM 1081 C CA . LEU A 1 142 ? 23.598 -1.692 0.318 1.00 94.62 142 LEU A CA 1
ATOM 1082 C C . LEU A 1 142 ? 23.599 -2.770 -0.757 1.00 94.62 142 LEU A C 1
ATOM 1084 O O . LEU A 1 142 ? 22.543 -3.305 -1.074 1.00 94.62 142 LEU A O 1
ATOM 1088 N N . ASP A 1 143 ? 24.752 -3.102 -1.309 1.00 93.88 143 ASP A N 1
ATOM 1089 C CA . ASP A 1 143 ? 24.914 -4.262 -2.186 1.00 93.88 143 ASP A CA 1
ATOM 1090 C C . ASP A 1 143 ? 25.157 -5.545 -1.369 1.00 93.88 143 ASP A C 1
ATOM 1092 O O . ASP A 1 143 ? 25.207 -5.522 -0.135 1.00 93.88 143 ASP A O 1
ATOM 1096 N N . ALA A 1 144 ? 25.321 -6.678 -2.055 1.00 92.06 144 ALA A N 1
ATOM 1097 C CA . ALA A 1 144 ? 25.545 -7.966 -1.406 1.00 92.06 144 ALA A CA 1
ATOM 1098 C C . ALA A 1 144 ? 26.800 -8.013 -0.516 1.00 92.06 144 ALA A C 1
ATOM 1100 O O . ALA A 1 144 ? 26.853 -8.773 0.451 1.00 92.06 144 ALA A O 1
ATOM 1101 N N . THR A 1 145 ? 27.798 -7.177 -0.812 1.00 94.06 145 THR A N 1
ATOM 1102 C CA . THR A 1 145 ? 29.075 -7.137 -0.089 1.00 94.06 145 THR A CA 1
ATOM 1103 C C . THR A 1 145 ? 29.039 -6.195 1.112 1.00 94.06 145 THR A C 1
ATOM 1105 O O . THR A 1 145 ? 29.682 -6.454 2.127 1.00 94.06 145 THR A O 1
ATOM 1108 N N . THR A 1 146 ? 28.264 -5.116 1.019 1.00 96.06 146 THR A N 1
ATOM 1109 C CA . THR A 1 146 ? 28.175 -4.052 2.027 1.00 96.06 146 THR A CA 1
ATOM 1110 C C . THR A 1 146 ? 26.994 -4.229 2.979 1.00 96.06 146 THR A C 1
ATOM 1112 O O . THR A 1 146 ? 26.982 -3.641 4.065 1.00 96.06 146 THR A O 1
ATOM 1115 N N . ALA A 1 147 ? 26.004 -5.051 2.616 1.00 96.12 147 ALA A N 1
ATOM 1116 C CA . ALA A 1 147 ? 24.873 -5.359 3.481 1.00 96.12 147 ALA A CA 1
ATOM 1117 C C . ALA A 1 147 ? 25.300 -6.089 4.772 1.00 96.12 147 ALA A C 1
ATOM 1119 O O . ALA A 1 147 ? 25.002 -5.566 5.853 1.00 96.12 147 ALA A O 1
ATOM 1120 N N . PRO A 1 148 ? 26.014 -7.235 4.735 1.00 96.88 148 PRO A N 1
ATOM 1121 C CA . PRO A 1 148 ? 26.438 -7.919 5.955 1.00 96.88 148 PRO A CA 1
ATOM 1122 C C . PRO A 1 148 ? 27.330 -7.044 6.844 1.00 96.88 148 PRO A C 1
ATOM 1124 O O . PRO A 1 148 ? 28.276 -6.407 6.395 1.00 96.88 148 PRO A O 1
ATOM 1127 N N . GLY A 1 149 ? 27.040 -7.030 8.144 1.00 97.25 149 GLY A N 1
ATOM 1128 C CA . GLY A 1 149 ? 27.771 -6.250 9.140 1.00 97.25 149 GLY A CA 1
ATOM 1129 C C . GLY A 1 149 ? 27.249 -4.828 9.346 1.00 97.25 149 GLY A C 1
ATOM 1130 O O . GLY A 1 149 ? 27.573 -4.241 10.383 1.00 97.25 149 GLY A O 1
ATOM 1131 N N . THR A 1 150 ? 26.405 -4.308 8.448 1.00 98.50 150 THR A N 1
ATOM 1132 C CA . THR A 1 150 ? 25.818 -2.970 8.587 1.00 98.50 150 THR A CA 1
ATOM 1133 C C . THR A 1 150 ? 24.903 -2.884 9.813 1.00 98.50 150 THR A C 1
ATOM 1135 O O . THR A 1 150 ? 24.022 -3.720 10.012 1.00 98.50 150 THR A O 1
ATOM 1138 N N . ASP A 1 151 ? 25.111 -1.857 10.640 1.00 97.88 151 ASP A N 1
ATOM 1139 C CA . ASP A 1 151 ? 24.339 -1.602 11.856 1.00 97.88 151 ASP A CA 1
ATOM 1140 C C . ASP A 1 151 ? 23.242 -0.566 11.607 1.00 97.88 151 ASP A C 1
ATOM 1142 O O . ASP A 1 151 ? 23.523 0.591 11.291 1.00 97.88 151 ASP A O 1
ATOM 1146 N N . ILE A 1 152 ? 21.994 -0.964 11.834 1.00 98.06 152 ILE A N 1
ATOM 1147 C CA . ILE A 1 152 ? 20.818 -0.096 11.809 1.00 98.06 152 ILE A CA 1
ATOM 1148 C C . ILE A 1 152 ? 20.383 0.149 13.247 1.00 98.06 152 ILE A C 1
ATOM 1150 O O . ILE A 1 152 ? 19.991 -0.788 13.940 1.00 98.06 152 ILE A O 1
ATOM 1154 N N . CYS A 1 153 ? 20.428 1.396 13.714 1.00 98.12 153 CYS A N 1
ATOM 1155 C CA . CYS A 1 153 ? 19.989 1.725 15.067 1.00 98.12 153 CYS A CA 1
ATOM 1156 C C . CYS A 1 153 ? 18.887 2.771 15.080 1.00 98.12 153 CYS A C 1
ATOM 1158 O O . CYS A 1 153 ? 18.984 3.773 14.374 1.00 98.12 153 CYS A O 1
ATOM 1160 N N . PHE A 1 154 ? 17.913 2.604 15.968 1.00 95.44 154 PHE A N 1
ATOM 1161 C CA . PHE A 1 154 ? 16.947 3.645 16.301 1.00 95.44 154 PHE A CA 1
ATOM 1162 C C . PHE A 1 154 ? 17.067 4.076 17.764 1.00 95.44 154 PHE A C 1
ATOM 1164 O O . PHE A 1 154 ? 17.495 3.320 18.641 1.00 95.44 154 PHE A O 1
ATOM 1171 N N . PHE A 1 155 ? 16.730 5.342 17.999 1.00 97.56 155 PHE A N 1
ATOM 1172 C CA . PHE A 1 155 ? 16.850 6.021 19.284 1.00 97.56 155 PHE A CA 1
ATOM 1173 C C . PHE A 1 155 ? 15.451 6.362 19.782 1.00 97.56 155 PHE A C 1
ATOM 1175 O O . PHE A 1 155 ? 14.778 7.217 19.201 1.00 97.56 155 PHE A O 1
ATOM 1182 N N . LEU A 1 156 ? 15.032 5.680 20.846 1.00 97.69 156 LEU A N 1
ATOM 1183 C CA . LEU A 1 156 ? 13.723 5.843 21.464 1.00 97.69 156 LEU A CA 1
ATOM 1184 C C . LEU A 1 156 ? 13.832 6.766 22.675 1.00 97.69 156 LEU A C 1
ATOM 1186 O O . LEU A 1 156 ? 14.738 6.626 23.497 1.00 97.69 156 LEU A O 1
ATOM 1190 N N . GLN A 1 157 ? 12.924 7.723 22.797 1.00 97.44 157 GLN A N 1
ATOM 1191 C CA . GLN A 1 157 ? 12.899 8.659 23.914 1.00 97.44 157 GLN A CA 1
ATOM 1192 C C . GLN A 1 157 ? 12.560 7.932 25.221 1.00 97.44 157 GLN A C 1
ATOM 1194 O O . GLN A 1 157 ? 11.509 7.298 25.328 1.00 97.44 157 GLN A O 1
ATOM 1199 N N . LYS A 1 158 ? 13.420 8.059 26.241 1.00 95.50 158 LYS A N 1
ATOM 1200 C CA . LYS A 1 158 ? 13.240 7.371 27.534 1.00 95.50 158 LYS A CA 1
ATOM 1201 C C . LYS A 1 158 ? 11.987 7.803 28.292 1.00 95.50 158 LYS A C 1
ATOM 1203 O O . LYS A 1 158 ? 11.379 6.979 28.960 1.00 95.50 158 LYS A O 1
ATOM 1208 N N . SER A 1 159 ? 11.597 9.070 28.170 1.00 95.31 159 SER A N 1
ATOM 1209 C CA . SER A 1 159 ? 10.388 9.605 28.805 1.00 95.31 159 SER A CA 1
ATOM 1210 C C . SER A 1 159 ? 9.091 9.209 28.089 1.00 95.31 159 SER A C 1
ATOM 1212 O O . SER A 1 159 ? 8.017 9.586 28.544 1.00 95.31 159 SER A O 1
ATOM 1214 N N . SER A 1 160 ? 9.170 8.499 26.958 1.00 95.88 160 SER A N 1
ATOM 1215 C CA . SER A 1 160 ? 7.991 8.001 26.244 1.00 95.88 160 SER A CA 1
ATOM 1216 C C . SER A 1 160 ? 7.556 6.631 26.769 1.00 95.88 160 SER A C 1
ATOM 1218 O O . SER A 1 160 ? 8.360 5.858 27.294 1.00 95.88 160 SER A O 1
ATOM 1220 N N . THR A 1 161 ? 6.287 6.287 26.551 1.00 95.81 161 THR A N 1
ATOM 1221 C CA . THR A 1 161 ? 5.750 4.943 26.821 1.00 95.81 161 THR A CA 1
ATOM 1222 C C . THR A 1 161 ? 6.334 3.874 25.887 1.00 95.81 161 THR A C 1
ATOM 1224 O O . THR A 1 161 ? 6.335 2.690 26.221 1.00 95.81 161 THR A O 1
ATOM 1227 N N . CYS A 1 162 ? 6.910 4.281 24.752 1.00 97.00 162 CYS A N 1
ATOM 1228 C CA . CYS A 1 162 ? 7.539 3.403 23.767 1.00 97.00 162 CYS A CA 1
ATOM 1229 C C . CYS A 1 162 ? 9.072 3.407 23.861 1.00 97.00 162 CYS A C 1
ATOM 1231 O O . CYS A 1 162 ? 9.765 3.371 22.848 1.00 97.00 162 CYS A O 1
ATOM 1233 N N . SER A 1 163 ? 9.622 3.497 25.072 1.00 95.88 163 SER A N 1
ATOM 1234 C CA . SER A 1 163 ? 11.071 3.551 25.307 1.00 95.88 163 SER A CA 1
ATOM 1235 C C . SER A 1 163 ? 11.786 2.200 25.157 1.00 95.88 163 SER A C 1
ATOM 1237 O O . SER A 1 163 ? 13.016 2.157 25.204 1.00 95.88 163 SER A O 1
ATOM 1239 N N . SER A 1 164 ? 11.044 1.105 24.953 1.00 96.19 164 SER A N 1
ATOM 1240 C CA . SER A 1 164 ? 11.575 -0.254 24.819 1.00 96.19 164 SER A CA 1
ATOM 1241 C C . SER A 1 164 ? 11.066 -0.952 23.560 1.00 96.19 164 SER A C 1
ATOM 1243 O O . SER A 1 164 ? 9.990 -0.619 23.076 1.00 96.19 164 SER A O 1
ATOM 1245 N N . LEU A 1 165 ? 11.772 -1.977 23.062 1.00 95.94 165 LEU A N 1
ATOM 1246 C CA . LEU A 1 165 ? 11.261 -2.795 21.947 1.00 95.94 165 LEU A CA 1
ATOM 1247 C C . LEU A 1 165 ? 9.921 -3.465 22.272 1.00 95.94 165 LEU A C 1
ATOM 1249 O O . LEU A 1 165 ? 9.089 -3.609 21.386 1.00 95.94 165 LEU A O 1
ATOM 1253 N N . ALA A 1 166 ? 9.694 -3.835 23.537 1.00 95.62 166 ALA A N 1
ATOM 1254 C CA . ALA A 1 166 ? 8.455 -4.480 23.963 1.00 95.62 166 ALA A CA 1
ATOM 1255 C C . ALA A 1 166 ? 7.233 -3.568 23.862 1.00 95.62 166 ALA A C 1
ATOM 1257 O O . ALA A 1 166 ? 6.138 -4.067 23.632 1.00 95.62 166 ALA A O 1
ATOM 1258 N N . SER A 1 167 ? 7.422 -2.255 24.007 1.00 96.50 167 SER A N 1
ATOM 1259 C CA . SER A 1 167 ? 6.359 -1.265 23.832 1.00 96.50 167 SER A CA 1
ATOM 1260 C C . SER A 1 167 ? 6.370 -0.586 22.461 1.00 96.50 167 SER A C 1
ATOM 1262 O O . SER A 1 167 ? 5.360 -0.019 22.060 1.00 96.50 167 SER A O 1
ATOM 1264 N N . PHE A 1 168 ? 7.489 -0.635 21.737 1.00 97.38 168 PHE A N 1
ATOM 1265 C CA . PHE A 1 168 ? 7.645 -0.013 20.423 1.00 97.38 168 PHE A CA 1
ATOM 1266 C C . PHE A 1 168 ? 7.185 -0.910 19.267 1.00 97.38 168 PHE A C 1
ATOM 1268 O O . PHE A 1 168 ? 6.545 -0.424 18.336 1.00 97.38 168 PHE A O 1
ATOM 1275 N N . CYS A 1 169 ? 7.508 -2.204 19.304 1.00 97.25 169 CYS A N 1
ATOM 1276 C CA . CYS A 1 169 ? 7.205 -3.137 18.221 1.00 97.25 169 CYS A CA 1
ATOM 1277 C C . CYS A 1 169 ? 5.814 -3.756 18.380 1.00 97.25 169 CYS A C 1
ATOM 1279 O O . CYS A 1 169 ? 5.422 -4.125 19.486 1.00 97.25 169 CYS A O 1
ATOM 1281 N N . ALA A 1 170 ? 5.075 -3.893 17.275 1.00 93.62 170 ALA A N 1
ATOM 1282 C CA . ALA A 1 170 ? 3.670 -4.313 17.305 1.00 93.62 170 ALA A CA 1
ATOM 1283 C C . ALA A 1 170 ? 3.472 -5.739 17.851 1.00 93.62 170 ALA A C 1
ATOM 1285 O O . ALA A 1 170 ? 2.472 -6.011 18.510 1.00 93.62 170 ALA A O 1
ATOM 1286 N N . ALA A 1 171 ? 4.449 -6.629 17.640 1.00 89.31 171 ALA A N 1
ATOM 1287 C CA . ALA A 1 171 ? 4.423 -7.996 18.166 1.00 89.31 171 ALA A CA 1
ATOM 1288 C C . ALA A 1 171 ? 4.584 -8.073 19.701 1.00 89.31 171 ALA A C 1
ATOM 1290 O O . ALA A 1 171 ? 4.258 -9.096 20.302 1.00 89.31 171 ALA A O 1
ATOM 1291 N N . GLY A 1 172 ? 5.078 -7.009 20.347 1.00 88.69 172 GLY A N 1
ATOM 1292 C CA . GLY A 1 172 ? 5.312 -6.971 21.790 1.00 88.69 172 GLY A CA 1
ATOM 1293 C C . GLY A 1 172 ? 6.481 -7.848 22.262 1.00 88.69 172 GLY A C 1
ATOM 1294 O O . GLY A 1 172 ? 7.261 -8.379 21.473 1.00 88.69 172 GLY A O 1
ATOM 1295 N N . ASN A 1 173 ? 6.651 -7.969 23.585 1.00 88.50 173 ASN A N 1
ATOM 1296 C CA . ASN A 1 173 ? 7.657 -8.829 24.248 1.00 88.50 173 ASN A CA 1
ATOM 1297 C C . ASN A 1 173 ? 9.127 -8.616 23.821 1.00 88.50 173 ASN A C 1
ATOM 1299 O O . ASN A 1 173 ? 9.986 -9.461 24.053 1.00 88.50 173 ASN A O 1
ATOM 1303 N N . GLY A 1 174 ? 9.433 -7.478 23.200 1.00 90.81 174 GLY A N 1
ATOM 1304 C CA . GLY A 1 174 ? 10.763 -7.154 22.686 1.00 90.81 174 GLY A CA 1
ATOM 1305 C C . GLY A 1 174 ? 11.053 -7.747 21.309 1.00 90.81 174 GLY A C 1
ATOM 1306 O O . GLY A 1 174 ? 12.174 -7.603 20.824 1.00 90.81 174 GLY A O 1
ATOM 1307 N N . ILE A 1 175 ? 10.064 -8.391 20.686 1.00 93.69 175 ILE A N 1
ATOM 1308 C CA . ILE A 1 175 ? 10.142 -8.950 19.342 1.00 93.69 175 ILE A CA 1
ATOM 1309 C C . ILE A 1 175 ? 9.609 -7.915 18.353 1.00 93.69 175 ILE A C 1
ATOM 1311 O O . ILE A 1 175 ? 8.566 -7.300 18.558 1.00 93.69 175 ILE A O 1
ATOM 1315 N N . CYS A 1 176 ? 10.321 -7.748 17.250 1.00 95.88 176 CYS A N 1
ATOM 1316 C CA . CYS A 1 176 ? 9.952 -6.886 16.145 1.00 95.88 176 CYS A CA 1
ATOM 1317 C C . CYS A 1 176 ? 9.797 -7.729 14.886 1.00 95.88 176 CYS A C 1
ATOM 1319 O O . CYS A 1 176 ? 10.705 -8.473 14.507 1.00 95.88 176 CYS A O 1
ATOM 1321 N N . LYS A 1 177 ? 8.644 -7.601 14.232 1.00 95.69 177 LYS A N 1
ATOM 1322 C CA . LYS A 1 177 ? 8.429 -8.117 12.882 1.00 95.69 177 LYS A CA 1
ATOM 1323 C C . LYS A 1 177 ? 9.001 -7.105 11.893 1.00 95.69 177 LYS A C 1
ATOM 1325 O O . LYS A 1 177 ? 8.817 -5.901 12.070 1.00 95.69 177 LYS A O 1
ATOM 1330 N N . TYR A 1 178 ? 9.754 -7.577 10.909 1.00 97.50 178 TYR A N 1
ATOM 1331 C CA . TYR A 1 178 ? 10.432 -6.715 9.945 1.00 97.50 178 TYR A CA 1
ATOM 1332 C C . TYR A 1 178 ? 10.473 -7.348 8.557 1.00 97.50 178 TYR A C 1
ATOM 1334 O O . TYR A 1 178 ? 10.340 -8.562 8.414 1.00 97.50 178 TYR A O 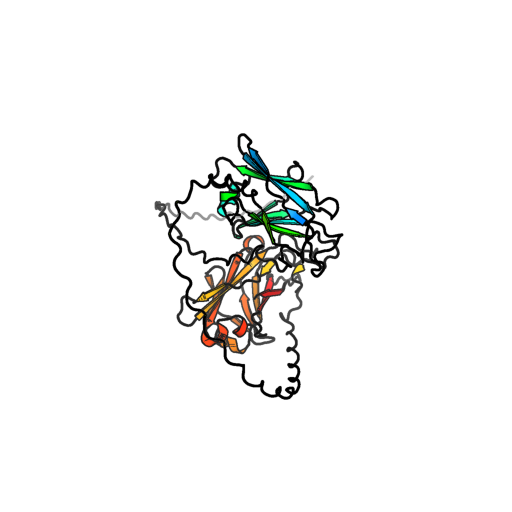1
ATOM 1342 N N . ALA A 1 179 ? 10.648 -6.506 7.541 1.00 96.12 179 ALA A N 1
ATOM 1343 C CA . ALA A 1 179 ? 10.777 -6.897 6.146 1.00 96.12 179 ALA A CA 1
ATOM 1344 C C . ALA A 1 179 ? 11.998 -6.210 5.530 1.00 96.12 179 ALA A C 1
ATOM 1346 O O . ALA A 1 179 ? 12.163 -4.996 5.670 1.00 96.12 179 ALA A O 1
ATOM 1347 N N . ILE A 1 180 ? 12.848 -6.979 4.847 1.00 95.12 180 ILE A N 1
ATOM 1348 C CA . ILE A 1 180 ? 14.007 -6.459 4.107 1.00 95.12 180 ILE A CA 1
ATOM 1349 C C . ILE A 1 180 ? 13.646 -6.427 2.630 1.00 95.12 180 ILE A C 1
ATOM 1351 O O . ILE A 1 180 ? 13.276 -7.445 2.068 1.00 95.12 180 ILE A O 1
ATOM 1355 N N . PHE A 1 181 ? 13.757 -5.264 2.005 1.00 92.38 181 PHE A N 1
ATOM 1356 C CA . PHE A 1 181 ? 13.462 -5.059 0.596 1.00 92.38 181 PHE A CA 1
ATOM 1357 C C . PHE A 1 181 ? 14.760 -4.948 -0.179 1.00 92.38 181 PHE A C 1
ATOM 1359 O O . PHE A 1 181 ? 15.656 -4.167 0.171 1.00 92.38 181 PHE A O 1
ATOM 1366 N N . ASN A 1 182 ? 14.821 -5.715 -1.255 1.00 86.19 182 ASN A N 1
ATOM 1367 C CA . ASN A 1 182 ? 16.031 -5.842 -2.036 1.00 86.19 182 ASN A CA 1
ATOM 1368 C C . ASN A 1 182 ? 16.434 -4.536 -2.740 1.00 86.19 182 ASN A C 1
ATOM 1370 O O . ASN A 1 182 ? 15.615 -3.637 -2.948 1.00 86.19 182 ASN A O 1
ATOM 1374 N N . LEU A 1 183 ? 17.720 -4.431 -3.081 1.00 77.00 183 LEU A N 1
ATOM 1375 C CA . LEU A 1 183 ? 18.246 -3.367 -3.929 1.00 77.00 183 LEU A CA 1
ATOM 1376 C C . LEU A 1 183 ? 17.732 -3.556 -5.356 1.00 77.00 183 LEU A C 1
ATOM 1378 O O . LEU A 1 183 ? 18.122 -4.508 -6.028 1.00 77.00 183 LEU A O 1
ATOM 1382 N N . ASP A 1 184 ? 16.829 -2.678 -5.787 1.00 67.38 184 ASP A N 1
ATOM 1383 C CA . ASP A 1 184 ? 16.392 -2.629 -7.179 1.00 67.38 184 ASP A CA 1
ATOM 1384 C C . ASP A 1 184 ? 17.539 -2.014 -7.997 1.00 67.38 184 ASP A C 1
ATOM 1386 O O . ASP A 1 184 ? 17.888 -0.850 -7.803 1.00 67.38 184 ASP A O 1
ATOM 1390 N N . LEU A 1 185 ? 18.164 -2.807 -8.873 1.00 53.69 185 LEU A N 1
ATOM 1391 C CA . LEU A 1 185 ? 19.074 -2.284 -9.892 1.00 53.69 185 LEU A CA 1
ATOM 1392 C C . LEU A 1 185 ? 18.223 -1.579 -10.959 1.00 53.69 185 LEU A C 1
ATOM 1394 O O . LEU A 1 185 ? 17.221 -2.127 -11.417 1.00 53.69 185 LEU A O 1
ATOM 1398 N N . ASP A 1 186 ? 18.612 -0.350 -11.296 1.00 44.91 186 ASP A N 1
ATOM 1399 C CA . ASP A 1 186 ? 17.902 0.672 -12.080 1.00 44.91 186 ASP A CA 1
ATOM 1400 C C . ASP A 1 186 ? 17.502 0.292 -13.533 1.00 44.91 186 ASP A C 1
ATOM 1402 O O . ASP A 1 186 ? 17.780 1.038 -14.466 1.00 44.91 186 ASP A O 1
ATOM 1406 N N . ASP A 1 187 ? 16.799 -0.817 -13.777 1.00 46.94 187 ASP A N 1
ATOM 1407 C CA . ASP A 1 187 ? 16.176 -1.090 -15.091 1.00 46.94 187 ASP A CA 1
ATOM 1408 C C . ASP A 1 187 ? 14.701 -0.645 -15.155 1.00 46.94 187 ASP A C 1
ATOM 1410 O O . ASP A 1 187 ? 13.963 -0.920 -16.097 1.00 46.94 187 ASP A O 1
ATOM 1414 N N . GLY A 1 188 ? 14.201 0.040 -14.122 1.00 47.59 188 GLY A N 1
ATOM 1415 C CA . GLY A 1 188 ? 12.848 0.611 -14.129 1.00 47.59 188 GLY A CA 1
ATOM 1416 C C . GLY A 1 188 ? 11.707 -0.412 -14.271 1.00 47.59 188 GLY A C 1
ATOM 1417 O O . GLY A 1 188 ? 10.542 -0.013 -14.362 1.00 47.59 188 GLY A O 1
ATOM 1418 N N . THR A 1 189 ? 11.999 -1.719 -14.259 1.00 42.78 189 THR A N 1
ATOM 1419 C CA . THR A 1 189 ? 11.038 -2.806 -14.484 1.00 42.78 189 THR A CA 1
ATOM 1420 C C . THR A 1 189 ? 10.604 -3.536 -13.211 1.00 42.78 189 THR A C 1
ATOM 1422 O O . THR A 1 189 ? 9.542 -4.162 -13.232 1.00 42.78 189 THR A O 1
ATOM 1425 N N . MET A 1 190 ? 11.270 -3.373 -12.067 1.00 47.56 190 MET A N 1
ATOM 1426 C CA . MET A 1 190 ? 10.965 -4.155 -10.861 1.00 47.56 190 MET A CA 1
ATOM 1427 C C . MET A 1 190 ? 10.633 -3.256 -9.665 1.00 47.56 190 MET A C 1
ATOM 1429 O O . MET A 1 190 ? 11.481 -2.555 -9.137 1.00 47.56 190 MET A O 1
ATOM 1433 N N . SER A 1 191 ? 9.372 -3.292 -9.225 1.00 49.94 191 SER A N 1
ATOM 1434 C CA . SER A 1 191 ? 9.063 -3.112 -7.805 1.00 49.94 191 SER A CA 1
ATOM 1435 C C . SER A 1 191 ? 9.829 -4.175 -7.030 1.00 49.94 191 SER A C 1
ATOM 1437 O O . SER A 1 191 ? 9.854 -5.309 -7.500 1.00 49.94 191 SER A O 1
ATOM 1439 N N . SER A 1 192 ? 10.376 -3.836 -5.865 1.00 60.94 192 SER A N 1
ATOM 1440 C CA . SER A 1 192 ? 11.028 -4.749 -4.924 1.00 60.94 192 SER A CA 1
ATOM 1441 C C . SER A 1 192 ? 10.236 -6.063 -4.768 1.00 60.94 192 SER A C 1
ATOM 1443 O O . SER A 1 192 ? 9.339 -6.175 -3.933 1.00 60.94 192 SER A O 1
ATOM 1445 N N . LYS A 1 193 ? 10.533 -7.066 -5.610 1.00 77.06 193 LYS A N 1
ATOM 1446 C CA . LYS A 1 193 ? 9.772 -8.332 -5.720 1.00 77.06 193 LYS A CA 1
ATOM 1447 C C . LYS A 1 193 ? 9.898 -9.200 -4.476 1.00 77.06 193 LYS A C 1
ATOM 1449 O O . LYS A 1 193 ? 9.197 -10.197 -4.333 1.00 77.06 193 LYS A O 1
ATOM 1454 N N . CYS A 1 194 ? 10.796 -8.814 -3.590 1.00 86.56 194 CYS A N 1
ATOM 1455 C CA . CYS A 1 194 ? 11.289 -9.591 -2.486 1.00 86.56 194 CYS A CA 1
ATOM 1456 C C . CYS A 1 194 ? 11.223 -8.729 -1.241 1.00 86.56 194 CYS A C 1
ATOM 1458 O O . CYS A 1 194 ? 11.764 -7.621 -1.209 1.00 86.56 194 CYS A O 1
ATOM 1460 N N . CYS A 1 195 ? 10.513 -9.243 -0.251 1.00 92.69 195 CYS A N 1
ATOM 1461 C CA . CYS A 1 195 ? 10.343 -8.605 1.039 1.00 92.69 195 CYS A CA 1
ATOM 1462 C C . CYS A 1 195 ? 10.272 -9.680 2.130 1.00 92.69 195 CYS A C 1
ATOM 1464 O O . CYS A 1 195 ? 9.262 -9.759 2.832 1.00 92.69 195 CYS A O 1
ATOM 1466 N N . PRO A 1 196 ? 11.281 -10.568 2.242 1.00 92.50 196 PRO A N 1
ATOM 1467 C CA . PRO A 1 196 ? 11.303 -11.603 3.267 1.00 92.50 196 PRO A CA 1
ATOM 1468 C C . PRO A 1 196 ? 10.959 -11.014 4.634 1.00 92.50 196 PRO A C 1
ATOM 1470 O O . PRO A 1 196 ? 11.608 -10.075 5.107 1.00 92.50 196 PRO A O 1
ATOM 1473 N N . VAL A 1 197 ? 9.916 -11.570 5.245 1.00 93.56 197 VAL A N 1
ATOM 1474 C CA . VAL A 1 197 ? 9.412 -11.150 6.546 1.00 93.56 197 VAL A CA 1
ATOM 1475 C C . VAL A 1 197 ? 9.972 -12.080 7.598 1.00 93.56 197 VAL A C 1
ATOM 1477 O O . VAL A 1 197 ? 9.873 -13.301 7.485 1.00 93.56 197 VAL A O 1
ATOM 1480 N N . ASN A 1 198 ? 10.558 -11.494 8.631 1.00 94.44 198 ASN A N 1
ATOM 1481 C CA . ASN A 1 198 ? 11.168 -12.219 9.730 1.00 94.44 198 ASN A CA 1
ATOM 1482 C C . ASN A 1 198 ? 10.821 -11.558 11.068 1.00 94.44 198 ASN A C 1
ATOM 1484 O O . ASN A 1 198 ? 10.295 -10.445 11.134 1.00 94.44 198 ASN A O 1
ATOM 1488 N N . LEU A 1 199 ? 11.124 -12.273 12.148 1.00 94.31 199 LEU A N 1
ATOM 1489 C CA . LEU A 1 199 ? 11.050 -11.770 13.514 1.00 94.31 199 LEU A CA 1
ATOM 1490 C C . LEU A 1 199 ? 12.469 -11.590 14.048 1.00 94.31 199 LEU A C 1
ATOM 1492 O O . LEU A 1 199 ? 13.347 -12.409 13.785 1.00 94.31 199 LEU A O 1
ATOM 1496 N N . VAL A 1 200 ? 12.693 -10.523 14.805 1.00 95.50 200 VAL A N 1
ATOM 1497 C CA . VAL A 1 200 ? 13.957 -10.272 15.499 1.00 95.50 200 VAL A CA 1
ATOM 1498 C C . VAL A 1 200 ? 13.670 -9.805 16.916 1.00 95.50 200 VAL A C 1
ATOM 1500 O O . VAL A 1 200 ? 12.787 -8.988 17.145 1.00 95.50 200 VAL A O 1
ATOM 1503 N N . GLY A 1 201 ? 14.407 -10.324 17.888 1.00 91.00 201 GLY A N 1
ATOM 1504 C CA . GLY A 1 201 ? 14.229 -9.980 19.292 1.00 91.00 201 GLY A CA 1
ATOM 1505 C C . GLY A 1 201 ? 15.435 -10.408 20.119 1.00 91.00 201 GLY A C 1
ATOM 1506 O O . GLY A 1 201 ? 16.350 -11.055 19.586 1.00 91.00 201 GLY A O 1
ATOM 1507 N N . PRO A 1 202 ? 15.485 -10.019 21.403 1.00 83.44 202 PRO A N 1
ATOM 1508 C CA . PRO A 1 202 ? 16.485 -10.546 22.315 1.00 83.44 202 PRO A CA 1
ATOM 1509 C C . PRO A 1 202 ? 16.351 -12.070 22.340 1.00 83.44 202 PRO A C 1
ATOM 1511 O O . PRO A 1 202 ? 15.247 -12.600 22.470 1.00 83.44 202 PRO A O 1
ATOM 1514 N N . VAL A 1 203 ? 17.473 -12.775 22.179 1.00 69.75 203 VAL A N 1
ATOM 1515 C CA . VAL A 1 203 ? 17.503 -14.225 22.396 1.00 69.75 203 VAL A CA 1
ATOM 1516 C C . VAL A 1 203 ? 16.982 -14.450 23.816 1.00 69.75 203 VAL A C 1
ATOM 1518 O O . VAL A 1 203 ? 17.463 -13.752 24.717 1.00 69.75 203 VAL A O 1
ATOM 1521 N N . PRO A 1 204 ? 15.999 -15.341 24.052 1.00 54.56 204 PRO A N 1
ATOM 1522 C CA . PRO A 1 204 ? 15.647 -15.691 25.416 1.00 54.56 204 PRO A CA 1
ATOM 1523 C C . PRO A 1 204 ? 16.939 -16.119 26.108 1.00 54.56 204 PRO A C 1
ATOM 1525 O O . PRO A 1 204 ? 17.610 -17.050 25.655 1.00 54.56 204 PRO A O 1
ATOM 1528 N N . LEU A 1 205 ? 17.327 -15.371 27.148 1.00 43.16 205 LEU A N 1
ATOM 1529 C CA . LEU A 1 205 ? 18.403 -15.776 28.043 1.00 43.16 205 LEU A CA 1
ATOM 1530 C C . LEU A 1 205 ? 18.110 -17.226 28.418 1.00 43.16 205 LEU A C 1
ATOM 1532 O O . LEU A 1 205 ? 16.956 -17.548 28.707 1.00 43.16 205 LEU A O 1
ATOM 1536 N N . SER A 1 206 ? 19.133 -18.070 28.289 1.00 44.66 206 SER A N 1
ATOM 1537 C CA . SER A 1 206 ? 19.099 -19.519 28.463 1.00 44.66 206 SER A CA 1
ATOM 1538 C C . SER A 1 206 ? 18.026 -19.966 29.459 1.00 44.66 206 SER A C 1
ATOM 1540 O O . SER A 1 206 ? 17.904 -19.330 30.511 1.00 44.66 206 SER A O 1
ATOM 1542 N N . PRO A 1 207 ? 17.267 -21.044 29.169 1.00 48.69 207 PRO A N 1
ATOM 1543 C CA . PRO A 1 207 ? 16.253 -21.541 30.093 1.00 48.69 207 PRO A CA 1
ATOM 1544 C C . PRO A 1 207 ? 16.847 -21.618 31.507 1.00 48.69 207 PRO A C 1
ATOM 1546 O O . PRO A 1 207 ? 18.006 -22.032 31.639 1.00 48.69 207 PRO A O 1
ATOM 1549 N N . PRO A 1 208 ? 16.116 -21.162 32.543 1.00 52.25 208 PRO A N 1
ATOM 1550 C CA . PRO A 1 208 ? 16.632 -21.137 33.905 1.00 52.25 208 PRO A CA 1
ATOM 1551 C C . PRO A 1 208 ? 17.219 -22.513 34.250 1.00 52.25 208 PRO A C 1
ATOM 1553 O O . PRO A 1 208 ? 16.628 -23.521 33.849 1.00 52.25 208 PRO A O 1
ATOM 1556 N N . PRO A 1 209 ? 18.376 -22.581 34.940 1.00 48.66 209 PRO A N 1
ATOM 1557 C CA . PRO A 1 209 ? 18.958 -23.852 35.348 1.00 48.66 209 PRO A CA 1
ATOM 1558 C C . PRO A 1 209 ? 17.873 -24.656 36.058 1.00 48.66 209 PRO A C 1
ATOM 1560 O O . PRO A 1 209 ? 17.282 -24.180 37.030 1.00 48.66 209 PRO A O 1
ATOM 1563 N N . PHE A 1 210 ? 17.559 -25.830 35.505 1.00 47.56 210 PHE A N 1
ATOM 1564 C CA . PHE A 1 210 ? 16.569 -26.732 36.074 1.00 47.56 210 PHE A CA 1
ATOM 1565 C C . PHE A 1 210 ? 16.854 -26.878 37.577 1.00 47.56 210 PHE A C 1
ATOM 1567 O O . PHE A 1 210 ? 18.004 -27.157 37.937 1.00 47.56 210 PHE A O 1
ATOM 1574 N N . PRO A 1 211 ? 15.862 -26.672 38.465 1.00 53.62 211 PRO A N 1
ATOM 1575 C CA . PRO A 1 211 ? 16.060 -26.957 39.876 1.00 53.62 211 PRO A CA 1
ATOM 1576 C C . PRO A 1 211 ? 16.497 -28.424 40.019 1.00 53.62 211 PRO A C 1
ATOM 1578 O O . PRO A 1 211 ? 15.974 -29.280 39.297 1.00 53.62 211 PRO A O 1
ATOM 1581 N N . PRO A 1 212 ? 17.457 -28.739 40.909 1.00 49.75 212 PRO A N 1
ATOM 1582 C CA . PRO A 1 212 ? 17.841 -30.119 41.160 1.00 49.75 212 PRO A CA 1
ATOM 1583 C C . PRO A 1 212 ? 16.588 -30.891 41.571 1.00 49.75 212 PRO A C 1
ATOM 1585 O O . PRO A 1 212 ? 15.895 -30.504 42.513 1.00 49.75 212 PRO A O 1
ATOM 1588 N N . PHE A 1 213 ? 16.273 -31.951 40.826 1.00 44.47 213 PHE A N 1
ATOM 1589 C CA . PHE A 1 213 ? 15.172 -32.854 41.129 1.00 44.47 213 PHE A CA 1
ATOM 1590 C C . PHE A 1 213 ? 15.363 -33.402 42.547 1.00 44.47 213 PHE A C 1
ATOM 1592 O O . PHE A 1 213 ? 16.173 -34.297 42.781 1.00 44.47 213 PHE A O 1
ATOM 1599 N N . ALA A 1 214 ? 14.627 -32.846 43.508 1.00 44.69 214 ALA A N 1
ATOM 1600 C CA . ALA A 1 214 ? 14.482 -33.447 44.817 1.00 44.69 214 ALA A CA 1
ATOM 1601 C C . ALA A 1 214 ? 13.690 -34.748 44.642 1.00 44.69 214 ALA A C 1
ATOM 1603 O O . ALA A 1 214 ? 12.566 -34.735 44.141 1.00 44.69 214 ALA A O 1
ATOM 1604 N N . ASN A 1 215 ? 14.339 -35.853 45.012 1.00 50.53 215 ASN A N 1
ATOM 1605 C CA . ASN A 1 215 ? 13.842 -37.224 45.098 1.00 50.53 215 ASN A CA 1
ATOM 1606 C C . ASN A 1 215 ? 12.311 -37.351 45.126 1.00 50.53 215 ASN A C 1
ATOM 1608 O O . ASN A 1 215 ? 11.674 -37.186 46.168 1.00 50.53 215 ASN A O 1
ATOM 1612 N N . ALA A 1 216 ? 11.743 -37.735 43.982 1.00 45.03 216 ALA A N 1
ATOM 1613 C CA . ALA A 1 216 ? 10.402 -38.285 43.920 1.00 45.03 216 ALA A CA 1
ATOM 1614 C C . ALA A 1 216 ? 10.421 -39.667 44.588 1.00 45.03 216 ALA A C 1
ATOM 1616 O O . ALA A 1 216 ? 10.996 -40.628 44.076 1.00 45.03 216 ALA A O 1
ATOM 1617 N N . THR A 1 217 ? 9.808 -39.743 45.763 1.00 49.53 217 THR A N 1
ATOM 1618 C CA . THR A 1 217 ? 9.463 -40.982 46.449 1.00 49.53 217 THR A CA 1
ATOM 1619 C C . THR A 1 217 ? 8.654 -41.888 45.521 1.00 49.53 217 THR A C 1
ATOM 1621 O O . THR A 1 217 ? 7.690 -41.467 44.880 1.00 49.53 217 THR A O 1
ATOM 1624 N N . ALA A 1 218 ? 9.095 -43.144 45.442 1.00 50.19 218 ALA A N 1
ATOM 1625 C CA . ALA A 1 218 ? 8.550 -44.193 44.597 1.00 50.19 218 ALA A CA 1
ATOM 1626 C C . ALA A 1 218 ? 7.029 -44.332 44.766 1.00 50.19 218 ALA A C 1
ATOM 1628 O O . ALA A 1 218 ? 6.535 -44.731 45.822 1.00 50.19 218 ALA A O 1
ATOM 1629 N N . ARG A 1 219 ? 6.286 -44.023 43.699 1.00 47.38 219 ARG A N 1
ATOM 1630 C CA . ARG A 1 219 ? 4.863 -44.346 43.589 1.00 47.38 219 ARG A CA 1
ATOM 1631 C C . ARG A 1 219 ? 4.732 -45.772 43.028 1.00 47.38 219 ARG A C 1
ATOM 1633 O O . ARG A 1 219 ? 5.400 -46.068 42.036 1.00 47.38 219 ARG A O 1
ATOM 1640 N N . PRO A 1 220 ? 3.902 -46.647 43.623 1.00 57.72 220 PRO A N 1
ATOM 1641 C CA . PRO A 1 220 ? 3.688 -48.005 43.131 1.00 57.72 220 PRO A CA 1
ATOM 1642 C C . PRO A 1 220 ? 3.180 -48.005 41.686 1.00 57.72 220 PRO A C 1
ATOM 1644 O O . PRO A 1 220 ? 2.222 -47.305 41.356 1.00 57.72 220 PRO A O 1
ATOM 1647 N N . LEU A 1 221 ? 3.848 -48.788 40.838 1.00 46.00 221 LEU A N 1
ATOM 1648 C CA . LEU A 1 221 ? 3.496 -49.003 39.438 1.00 46.00 221 LEU A CA 1
ATOM 1649 C C . LEU A 1 221 ? 2.100 -49.632 39.343 1.00 46.00 221 LEU A C 1
ATOM 1651 O O . LEU A 1 221 ? 1.852 -50.701 39.900 1.00 46.00 221 LEU A O 1
ATOM 1655 N N . ALA A 1 222 ? 1.198 -48.963 38.626 1.00 61.47 222 ALA A N 1
ATOM 1656 C CA . ALA A 1 222 ? -0.073 -49.545 38.220 1.00 61.47 222 ALA A CA 1
ATOM 1657 C C . ALA A 1 222 ? 0.173 -50.690 37.213 1.00 61.47 222 ALA A C 1
ATOM 1659 O O . ALA A 1 222 ? 1.097 -50.592 36.399 1.00 61.47 222 ALA A O 1
ATOM 1660 N N . PRO A 1 223 ? -0.631 -51.768 37.253 1.00 71.50 223 PRO A N 1
ATOM 1661 C CA . PRO A 1 223 ? -0.486 -52.898 36.346 1.00 71.50 223 PRO A CA 1
ATOM 1662 C C . PRO A 1 223 ? -0.740 -52.485 34.885 1.00 71.50 223 PRO A C 1
ATOM 1664 O O . PRO A 1 223 ? -1.562 -51.600 34.625 1.00 71.50 223 PRO A O 1
ATOM 1667 N N . PRO A 1 224 ? -0.043 -53.118 33.927 1.00 68.31 224 PRO A N 1
ATOM 1668 C CA . PRO A 1 224 ? -0.174 -52.802 32.514 1.00 68.31 224 PRO A CA 1
ATOM 1669 C C . PRO A 1 224 ? -1.587 -53.133 32.004 1.00 68.31 224 PRO A C 1
ATOM 1671 O O . PRO A 1 224 ? -2.148 -54.168 32.376 1.00 68.31 224 PRO A O 1
ATOM 1674 N N . PRO A 1 225 ? -2.173 -52.279 31.147 1.00 71.31 225 PRO A N 1
ATOM 1675 C CA . PRO A 1 225 ? -3.457 -52.561 30.523 1.00 71.31 225 PRO A CA 1
ATOM 1676 C C . PRO A 1 225 ? -3.368 -53.781 29.585 1.00 71.31 225 PRO A C 1
ATOM 1678 O O . PRO A 1 225 ? -2.313 -54.030 28.993 1.00 71.31 225 PRO A O 1
ATOM 1681 N N . PRO A 1 226 ? -4.468 -54.541 29.428 1.00 73.31 226 PRO A N 1
ATOM 1682 C CA . PRO A 1 226 ? -4.524 -55.695 28.539 1.00 73.31 226 PRO A CA 1
ATOM 1683 C C . PRO A 1 226 ? -4.291 -55.286 27.080 1.00 73.31 226 PRO A C 1
ATOM 1685 O O . PRO A 1 226 ? -4.788 -54.260 26.613 1.00 73.31 226 PRO A O 1
ATOM 1688 N N . SER A 1 227 ? -3.523 -56.108 26.365 1.00 65.44 227 SER A N 1
ATOM 1689 C CA . SER A 1 227 ? -3.189 -55.899 24.958 1.00 65.44 227 SER A CA 1
ATOM 1690 C C . SER A 1 227 ? -4.453 -55.863 24.084 1.00 65.44 227 SER A C 1
ATOM 1692 O O . SER A 1 227 ? -5.322 -56.724 24.245 1.00 65.44 227 SER A O 1
ATOM 1694 N N . PRO A 1 228 ? -4.572 -54.902 23.151 1.00 74.69 228 PRO A N 1
ATOM 1695 C CA . PRO A 1 228 ? -5.699 -54.849 22.231 1.00 74.69 228 PRO A CA 1
ATOM 1696 C C . PRO A 1 228 ? -5.697 -56.062 21.280 1.00 74.69 228 PRO A C 1
ATOM 1698 O O . PRO A 1 228 ? -4.625 -56.554 20.914 1.00 74.69 228 PRO A O 1
ATOM 1701 N N . PRO A 1 229 ? -6.881 -56.550 20.867 1.00 76.00 229 PRO A N 1
ATOM 1702 C CA . PRO A 1 229 ? -7.000 -57.645 19.911 1.00 76.00 229 PRO A CA 1
ATOM 1703 C C . PRO A 1 229 ? -6.402 -57.261 18.553 1.00 76.00 229 PRO A C 1
ATOM 1705 O O . PRO A 1 229 ? -6.510 -56.113 18.114 1.00 76.00 229 PRO A O 1
ATOM 1708 N N . LEU A 1 230 ? -5.773 -58.237 17.891 1.00 65.81 230 LEU A N 1
ATOM 1709 C CA . LEU A 1 230 ? -5.173 -58.045 16.574 1.00 65.81 230 LEU A CA 1
ATOM 1710 C C . LEU A 1 230 ? -6.221 -57.552 15.556 1.00 65.81 230 LEU A C 1
ATOM 1712 O O . LEU A 1 230 ? -7.303 -58.142 15.468 1.00 65.81 230 LEU A O 1
ATOM 1716 N N . PRO A 1 231 ? -5.900 -56.517 14.757 1.00 69.50 231 PRO A N 1
ATOM 1717 C CA . PRO A 1 231 ? -6.772 -56.069 13.685 1.00 69.50 231 PRO A CA 1
ATOM 1718 C C . PRO A 1 231 ? -6.940 -57.167 12.631 1.00 69.50 231 PRO A C 1
ATOM 1720 O O . PRO A 1 231 ? -5.979 -57.819 12.220 1.00 69.50 231 PRO A O 1
ATOM 1723 N N . SER A 1 232 ? -8.187 -57.368 12.206 1.00 74.69 232 SER A N 1
ATOM 1724 C CA . SER A 1 232 ? -8.543 -58.289 11.128 1.00 74.69 232 SER A CA 1
ATOM 1725 C C . SER A 1 232 ? -7.860 -57.886 9.814 1.00 74.69 232 SER A C 1
ATOM 1727 O O . SER A 1 232 ? -7.646 -56.692 9.581 1.00 74.69 232 SER A O 1
ATOM 1729 N N . PRO A 1 233 ? -7.522 -58.854 8.942 1.00 78.69 233 PRO A N 1
ATOM 1730 C CA . PRO A 1 233 ? -6.900 -58.560 7.660 1.00 78.69 233 PRO A CA 1
ATOM 1731 C C . PRO A 1 233 ? -7.813 -57.653 6.818 1.00 78.69 233 PRO A C 1
ATOM 1733 O O . PRO A 1 233 ? -9.024 -57.892 6.760 1.00 78.69 233 PRO A O 1
ATOM 1736 N N . PRO A 1 234 ? -7.260 -56.607 6.179 1.00 77.38 234 PRO A N 1
ATOM 1737 C CA . PRO A 1 234 ? -8.040 -55.714 5.341 1.00 77.38 234 PRO A CA 1
ATOM 1738 C C . PRO A 1 234 ? -8.626 -56.481 4.144 1.00 77.38 234 PRO A C 1
ATOM 1740 O O . PRO A 1 234 ? -7.962 -57.368 3.597 1.00 77.38 234 PRO A O 1
ATOM 1743 N N . PRO A 1 235 ? -9.861 -56.157 3.723 1.00 81.31 235 PRO A N 1
ATOM 1744 C CA . PRO A 1 235 ? -10.463 -56.754 2.541 1.00 81.31 235 PRO A CA 1
ATOM 1745 C C . PRO A 1 235 ? -9.627 -56.457 1.284 1.00 81.31 235 PRO A C 1
ATOM 1747 O O . PRO A 1 235 ? -8.952 -55.423 1.221 1.00 81.31 235 PRO A O 1
ATOM 1750 N N . PRO A 1 236 ? -9.672 -57.345 0.274 1.00 80.12 236 PRO A N 1
ATOM 1751 C CA . PRO A 1 236 ? -8.956 -57.151 -0.980 1.00 80.12 236 PRO A CA 1
ATOM 1752 C C . PRO A 1 236 ? -9.357 -55.822 -1.625 1.00 80.12 236 PRO A C 1
ATOM 1754 O O . PRO A 1 236 ? -10.542 -55.499 -1.737 1.00 80.12 236 PRO A O 1
ATOM 1757 N N . SER A 1 237 ? -8.353 -55.038 -2.018 1.00 74.19 237 SER A N 1
ATOM 1758 C CA . SER A 1 237 ? -8.555 -53.732 -2.639 1.00 74.19 237 SER A CA 1
ATOM 1759 C C . SER A 1 237 ? -9.365 -53.875 -3.934 1.00 74.19 237 SER A C 1
ATOM 1761 O O . SER A 1 237 ? -9.072 -54.770 -4.732 1.00 74.19 237 SER A O 1
ATOM 1763 N N . PRO A 1 238 ? -10.373 -53.016 -4.168 1.00 83.44 238 PRO A N 1
ATOM 1764 C CA . PRO A 1 238 ? -11.109 -53.023 -5.422 1.00 83.44 238 PRO A CA 1
ATOM 1765 C C . PRO A 1 238 ? -10.171 -52.699 -6.596 1.00 83.44 238 PRO A C 1
ATOM 1767 O O . PRO A 1 238 ? -9.181 -51.982 -6.415 1.00 83.44 238 PRO A O 1
ATOM 1770 N N . PRO A 1 239 ? -10.471 -53.210 -7.803 1.00 84.75 239 PRO A N 1
ATOM 1771 C CA . PRO A 1 239 ? -9.699 -52.889 -8.992 1.00 84.75 239 PRO A CA 1
ATOM 1772 C C . PRO A 1 239 ? -9.687 -51.369 -9.230 1.00 84.75 239 PRO A C 1
ATOM 1774 O O . PRO A 1 239 ? -10.700 -50.703 -8.989 1.00 84.75 239 PRO A O 1
ATOM 1777 N N . PRO A 1 240 ? -8.554 -50.806 -9.688 1.00 78.88 240 PRO A N 1
ATOM 1778 C CA . PRO A 1 240 ? -8.434 -49.377 -9.922 1.00 78.88 240 PRO A CA 1
ATOM 1779 C C . PRO A 1 240 ? -9.478 -48.917 -10.954 1.00 78.88 240 PRO A C 1
ATOM 1781 O O . PRO A 1 240 ? -9.622 -49.560 -12.000 1.00 78.88 240 PRO A O 1
ATOM 1784 N N . PRO A 1 241 ? -10.216 -47.824 -10.681 1.00 79.56 241 PRO A N 1
ATOM 1785 C CA . PRO A 1 241 ? -11.157 -47.268 -11.640 1.00 79.56 241 PRO A CA 1
ATOM 1786 C C . PRO A 1 241 ? -10.420 -46.878 -12.922 1.00 79.56 241 PRO A C 1
ATOM 1788 O O . PRO A 1 241 ? -9.292 -46.382 -12.884 1.00 79.56 241 PRO A O 1
ATOM 1791 N N . SER A 1 242 ? -11.061 -47.123 -14.065 1.00 86.00 242 SER A N 1
ATOM 1792 C CA . SER A 1 242 ? -10.523 -46.731 -15.366 1.00 86.00 242 SER A CA 1
ATOM 1793 C C . SER A 1 242 ? -10.205 -45.229 -15.381 1.00 86.00 242 SER A C 1
ATOM 1795 O O . SER A 1 242 ? -10.957 -44.448 -14.790 1.00 86.00 242 SER A O 1
ATOM 1797 N N . PRO A 1 243 ? -9.108 -44.809 -16.036 1.00 80.81 243 PRO A N 1
ATOM 1798 C CA . PRO A 1 243 ? -8.742 -43.403 -16.110 1.00 80.81 243 PRO A CA 1
ATOM 1799 C C . PRO A 1 243 ? -9.887 -42.611 -16.742 1.00 80.81 243 PRO A C 1
ATOM 1801 O O . PRO A 1 243 ? -10.328 -42.912 -17.852 1.00 80.81 243 PRO A O 1
ATOM 1804 N N . LEU A 1 244 ? -10.383 -41.614 -16.005 1.00 81.81 244 LEU A N 1
ATOM 1805 C CA . LEU A 1 244 ? -11.343 -40.653 -16.532 1.00 81.81 244 LEU A CA 1
ATOM 1806 C C . LEU A 1 244 ? -10.732 -39.978 -17.771 1.00 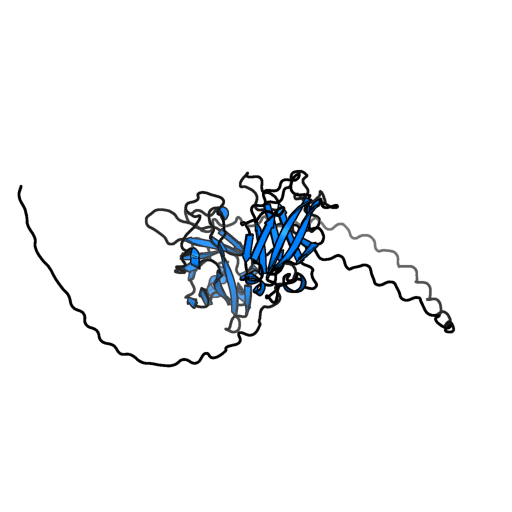81.81 244 LEU A C 1
ATOM 1808 O O . LEU A 1 244 ? -9.533 -39.673 -17.764 1.00 81.81 244 LEU A O 1
ATOM 1812 N N . PRO A 1 245 ? -11.524 -39.736 -18.830 1.00 87.62 245 PRO A N 1
ATOM 1813 C CA . PRO A 1 245 ? -11.060 -38.945 -19.958 1.00 87.62 245 PRO A CA 1
ATOM 1814 C C . PRO A 1 245 ? -10.565 -37.576 -19.460 1.00 87.62 245 PRO A C 1
ATOM 1816 O O . PRO A 1 245 ? -11.136 -37.033 -18.507 1.00 87.62 245 PRO A O 1
ATOM 1819 N N . PRO A 1 246 ? -9.504 -37.016 -20.068 1.00 84.44 246 PRO A N 1
ATOM 1820 C CA . PRO A 1 246 ? -8.982 -35.717 -19.673 1.00 84.44 246 PRO A CA 1
ATOM 1821 C C . PRO A 1 246 ? -10.098 -34.675 -19.762 1.00 84.44 246 PRO A C 1
ATOM 1823 O O . PRO A 1 246 ? -10.746 -34.544 -20.803 1.00 84.44 246 PRO A O 1
ATOM 1826 N N . SER A 1 247 ? -10.333 -33.951 -18.664 1.00 83.94 247 SER A N 1
ATOM 1827 C CA . SER A 1 247 ? -11.283 -32.841 -18.657 1.00 83.94 247 SER A CA 1
ATOM 1828 C C . SER A 1 247 ? -10.932 -31.874 -19.792 1.00 83.94 247 SER A C 1
ATOM 1830 O O . SER A 1 247 ? -9.751 -31.538 -19.946 1.00 83.94 247 SER A O 1
ATOM 1832 N N . PRO A 1 248 ? -11.915 -31.423 -20.591 1.00 86.69 248 PRO A N 1
ATOM 1833 C CA . PRO A 1 248 ? -11.665 -30.430 -21.623 1.00 86.69 248 PRO A CA 1
ATOM 1834 C C . PRO A 1 248 ? -11.010 -29.199 -20.993 1.00 86.69 248 PRO A C 1
ATOM 1836 O O . PRO A 1 248 ? -11.392 -28.771 -19.900 1.00 86.69 248 PRO A O 1
ATOM 1839 N N . SER A 1 249 ? -9.994 -28.653 -21.664 1.00 81.50 249 SER A N 1
ATOM 1840 C CA . SER A 1 249 ? -9.319 -27.443 -21.203 1.00 81.50 249 SER A CA 1
ATOM 1841 C C . SER A 1 249 ? -10.349 -26.322 -21.017 1.00 81.50 249 SER A C 1
ATOM 1843 O O . SER A 1 249 ? -11.215 -26.157 -21.882 1.00 81.50 249 SER A O 1
ATOM 1845 N N . PRO A 1 250 ? -10.292 -25.559 -19.911 1.00 81.44 250 PRO A N 1
ATOM 1846 C CA . PRO A 1 250 ? -11.200 -24.440 -19.718 1.00 81.44 250 PRO A CA 1
ATOM 1847 C C . PRO A 1 250 ? -11.051 -23.446 -20.880 1.00 81.44 250 PRO A C 1
ATOM 1849 O O . PRO A 1 250 ? -9.933 -23.249 -21.373 1.00 81.44 250 PRO A O 1
ATOM 1852 N N . PRO A 1 251 ? -12.154 -22.834 -21.347 1.00 82.56 251 PRO A N 1
ATOM 1853 C CA . PRO A 1 251 ? -12.088 -21.834 -22.402 1.00 82.56 251 PRO A CA 1
ATOM 1854 C C . PRO A 1 251 ? -11.155 -20.684 -21.984 1.00 82.56 251 PRO A C 1
ATOM 1856 O O . PRO A 1 251 ? -11.105 -20.339 -20.799 1.00 82.56 251 PRO A O 1
ATOM 1859 N N . PRO A 1 252 ? -10.399 -20.093 -22.927 1.00 78.25 252 PRO A N 1
ATOM 1860 C CA . PRO A 1 252 ? -9.514 -18.975 -22.626 1.00 78.25 252 PRO A CA 1
ATOM 1861 C C . PRO A 1 252 ? -10.304 -17.808 -22.007 1.00 78.25 252 PRO A C 1
ATOM 1863 O O . PRO A 1 252 ? -11.450 -17.574 -22.408 1.00 78.25 252 PRO A O 1
ATOM 1866 N N . PRO A 1 253 ? -9.717 -17.063 -21.050 1.00 70.69 253 PRO A N 1
ATOM 1867 C CA . PRO A 1 253 ? -10.378 -15.919 -20.438 1.00 70.69 253 PRO A CA 1
ATOM 1868 C C . PRO A 1 253 ? -10.800 -14.888 -21.496 1.00 70.69 253 PRO A C 1
ATOM 1870 O O . PRO A 1 253 ? -10.064 -14.687 -22.470 1.00 70.69 253 PRO A O 1
ATOM 1873 N N . PRO A 1 254 ? -11.937 -14.196 -21.310 1.00 68.81 254 PRO A N 1
ATOM 1874 C CA . PRO A 1 254 ? -12.329 -13.100 -22.185 1.00 68.81 254 PRO A CA 1
ATOM 1875 C C . PRO A 1 254 ? -11.211 -12.044 -22.278 1.00 68.81 254 PRO A C 1
ATOM 1877 O O . PRO A 1 254 ? -10.569 -11.748 -21.264 1.00 68.81 254 PRO A O 1
ATOM 1880 N N . PRO A 1 255 ? -10.974 -11.439 -23.457 1.00 74.44 255 PRO A N 1
ATOM 1881 C CA . PRO A 1 255 ? -10.056 -10.313 -23.583 1.00 74.44 255 PRO A CA 1
ATOM 1882 C C . PRO A 1 255 ? -10.460 -9.190 -22.624 1.00 74.44 255 PRO A C 1
ATOM 1884 O O . PRO A 1 255 ? -11.634 -8.822 -22.554 1.00 74.44 255 PRO A O 1
ATOM 1887 N N . ARG A 1 256 ? -9.493 -8.629 -21.888 1.00 72.06 256 ARG A N 1
ATOM 1888 C CA . ARG A 1 256 ? -9.762 -7.488 -21.003 1.00 72.06 256 ARG A CA 1
ATOM 1889 C C . ARG A 1 256 ? -10.197 -6.286 -21.838 1.00 72.06 256 ARG A C 1
ATOM 1891 O O . ARG A 1 256 ? -9.603 -6.010 -22.882 1.00 72.06 256 ARG A O 1
ATOM 1898 N N . SER A 1 257 ? -11.244 -5.593 -21.392 1.00 75.00 257 SER A N 1
ATOM 1899 C CA . SER A 1 257 ? -11.739 -4.407 -22.086 1.00 75.00 257 SER A CA 1
ATOM 1900 C C . SER A 1 257 ? -10.654 -3.319 -22.119 1.00 75.00 257 SER A C 1
ATOM 1902 O O . SER A 1 257 ? -9.744 -3.297 -21.288 1.00 75.00 257 SER A O 1
ATOM 1904 N N . SER A 1 258 ? -10.725 -2.388 -23.074 1.00 83.31 258 SER A N 1
ATOM 1905 C CA . SER A 1 258 ? -9.766 -1.279 -23.193 1.00 83.31 258 SER A CA 1
ATOM 1906 C C . SER A 1 258 ? -9.979 -0.187 -22.131 1.00 83.31 258 SER A C 1
ATOM 1908 O O . SER A 1 258 ? -9.826 1.002 -22.429 1.00 83.31 258 SER A O 1
ATOM 1910 N N . PHE A 1 259 ? -10.358 -0.564 -20.912 1.00 88.75 259 PHE A N 1
ATOM 1911 C CA . PHE A 1 259 ? -10.655 0.320 -19.795 1.00 88.75 259 PHE A CA 1
ATOM 1912 C C . PHE A 1 259 ? -9.430 1.153 -19.352 1.00 88.75 259 PHE A C 1
ATOM 1914 O O . PHE A 1 259 ? -8.299 0.655 -19.361 1.00 88.75 259 PHE A O 1
ATOM 1921 N N . PRO A 1 260 ? -9.626 2.423 -18.950 1.00 86.75 260 PRO A N 1
ATOM 1922 C CA . PRO A 1 260 ? -10.763 3.272 -19.314 1.00 86.75 260 PRO A CA 1
ATOM 1923 C C . PRO A 1 260 ? -10.675 3.666 -20.798 1.00 86.75 260 PRO A C 1
ATOM 1925 O O . PRO A 1 260 ? -9.579 3.844 -21.320 1.00 86.75 260 PRO A O 1
ATOM 1928 N N . ASN A 1 261 ? -11.797 3.861 -21.497 1.00 86.00 261 ASN A N 1
ATOM 1929 C CA . ASN A 1 261 ? -11.782 4.284 -22.909 1.00 86.00 261 ASN A CA 1
ATOM 1930 C C . ASN A 1 261 ? -11.490 5.794 -23.039 1.00 86.00 261 ASN A C 1
ATOM 1932 O O . ASN A 1 261 ? -12.373 6.588 -23.360 1.00 86.00 261 ASN A O 1
ATOM 1936 N N . CYS A 1 262 ? -10.256 6.197 -22.734 1.00 85.44 262 CYS A N 1
ATOM 1937 C CA . CYS A 1 262 ? -9.729 7.533 -23.002 1.00 85.44 262 CYS A CA 1
ATOM 1938 C C . CYS A 1 262 ? -8.293 7.490 -23.546 1.00 85.44 262 CYS A C 1
ATOM 1940 O O . CYS A 1 262 ? -7.558 6.512 -23.355 1.00 85.44 262 CYS A O 1
ATOM 1942 N N . SER A 1 263 ? -7.896 8.587 -24.199 1.00 89.75 263 SER A N 1
ATOM 1943 C CA . SER A 1 263 ? -6.508 8.897 -24.565 1.00 89.75 263 SER A CA 1
ATOM 1944 C C . SER A 1 263 ? -5.829 9.584 -23.383 1.00 89.75 263 SER A C 1
ATOM 1946 O O . SER A 1 263 ? -5.926 10.798 -23.202 1.00 89.75 263 SER A O 1
ATOM 1948 N N . CYS A 1 264 ? -5.235 8.774 -22.516 1.00 92.56 264 CYS A N 1
ATOM 1949 C CA . CYS A 1 264 ? -4.822 9.167 -21.177 1.00 92.56 264 CYS A CA 1
ATOM 1950 C C . CYS A 1 264 ? -3.671 8.251 -20.702 1.00 92.56 264 CYS A C 1
ATOM 1952 O O . CYS A 1 264 ? -3.541 7.117 -21.171 1.00 92.56 264 CYS A O 1
ATOM 1954 N N . ILE A 1 265 ? -2.793 8.739 -19.817 1.00 92.62 265 ILE A N 1
ATOM 1955 C CA . ILE A 1 265 ? -1.635 7.972 -19.323 1.00 92.62 265 ILE A CA 1
ATOM 1956 C C . ILE A 1 265 ? -2.105 6.976 -18.254 1.00 92.62 265 ILE A C 1
ATOM 1958 O O . ILE A 1 265 ? -2.355 7.355 -17.108 1.00 92.62 265 ILE A O 1
ATOM 1962 N N . ARG A 1 266 ? -2.224 5.704 -18.656 1.00 92.81 266 ARG A N 1
ATOM 1963 C CA . ARG A 1 266 ? -2.761 4.588 -17.845 1.00 92.81 266 ARG A CA 1
ATOM 1964 C C . ARG A 1 266 ? -1.747 3.928 -16.926 1.00 92.81 266 ARG A C 1
ATOM 1966 O O . ARG A 1 266 ? -2.133 3.265 -15.968 1.00 92.81 266 ARG A O 1
ATOM 1973 N N . GLU A 1 267 ? -0.468 4.091 -17.240 1.00 90.06 267 GLU A N 1
ATOM 1974 C CA . GLU A 1 267 ? 0.622 3.393 -16.575 1.00 90.06 267 GLU A CA 1
ATOM 1975 C C . GLU A 1 267 ? 0.607 3.689 -15.060 1.00 90.06 267 GLU A C 1
ATOM 1977 O O . GLU A 1 267 ? 0.822 4.842 -14.668 1.00 90.06 267 GLU A O 1
ATOM 1982 N N . PRO A 1 268 ? 0.403 2.686 -14.184 1.00 87.69 268 PRO A N 1
ATOM 1983 C CA . PRO A 1 268 ? 0.299 2.897 -12.733 1.00 87.69 268 PRO A CA 1
ATOM 1984 C C . PRO A 1 268 ? 1.557 3.539 -12.127 1.00 87.69 268 PRO A C 1
ATOM 1986 O O . PRO A 1 268 ? 1.527 4.148 -11.056 1.00 87.69 268 PRO A O 1
ATOM 1989 N N . ARG A 1 269 ? 2.692 3.375 -12.810 1.00 82.44 269 ARG A N 1
ATOM 1990 C CA . ARG A 1 269 ? 4.009 3.918 -12.457 1.00 82.44 269 ARG A CA 1
ATOM 1991 C C . ARG A 1 269 ? 4.196 5.387 -12.845 1.00 82.44 269 ARG A C 1
ATOM 1993 O O . ARG A 1 269 ? 5.066 6.068 -12.303 1.00 82.44 269 ARG A O 1
ATOM 2000 N N . SER A 1 270 ? 3.366 5.890 -13.756 1.00 90.00 270 SER A N 1
ATOM 2001 C CA . SER A 1 270 ? 3.388 7.287 -14.195 1.00 90.00 270 SER A CA 1
ATOM 2002 C C . SER A 1 270 ? 2.749 8.254 -13.205 1.00 90.00 270 SER A C 1
ATOM 2004 O O . SER A 1 270 ? 2.833 9.459 -13.424 1.00 90.00 270 SER A O 1
ATOM 2006 N N . SER A 1 271 ? 2.125 7.753 -12.134 1.00 92.31 271 SER A N 1
ATOM 2007 C CA . SER A 1 271 ? 1.514 8.577 -11.098 1.00 92.31 271 SER A CA 1
ATOM 2008 C C . SER A 1 271 ? 1.915 8.158 -9.691 1.00 92.31 271 SER A C 1
ATOM 2010 O O . SER A 1 271 ? 2.123 6.977 -9.402 1.00 92.31 271 SER A O 1
ATOM 2012 N N . GLN A 1 272 ? 1.996 9.153 -8.812 1.00 90.00 272 GLN A N 1
ATOM 2013 C CA . GLN A 1 272 ? 2.047 8.959 -7.375 1.00 90.00 272 GLN A CA 1
ATOM 2014 C C . GLN A 1 272 ? 0.666 8.645 -6.802 1.00 90.00 272 GLN A C 1
ATOM 2016 O O . GLN A 1 272 ? 0.614 7.986 -5.778 1.00 90.00 272 GLN A O 1
ATOM 2021 N N . VAL A 1 273 ? -0.436 9.038 -7.445 1.00 93.88 273 VAL A N 1
ATOM 2022 C CA . VAL A 1 273 ? -1.791 8.744 -6.958 1.00 93.88 273 VAL A CA 1
ATOM 2023 C C . VAL A 1 273 ? -2.231 7.362 -7.456 1.00 93.88 273 VAL A C 1
ATOM 2025 O O . VAL A 1 273 ? -2.119 7.062 -8.645 1.00 93.88 273 VAL A O 1
ATOM 2028 N N . PHE A 1 274 ? -2.724 6.509 -6.559 1.00 93.44 274 PHE A N 1
ATOM 2029 C CA . PHE A 1 274 ? -3.181 5.148 -6.867 1.00 93.44 274 PHE A CA 1
ATOM 2030 C C . PHE A 1 274 ? -4.306 4.710 -5.919 1.00 93.44 274 PHE A C 1
ATOM 2032 O O . PHE A 1 274 ? -4.643 5.432 -4.985 1.00 93.44 274 PHE A O 1
ATOM 2039 N N . VAL A 1 275 ? -4.897 3.537 -6.149 1.00 92.44 275 VAL A N 1
ATOM 2040 C CA . VAL A 1 275 ? -5.855 2.923 -5.213 1.00 92.44 275 VAL A CA 1
ATOM 2041 C C . VAL A 1 275 ? -5.178 1.749 -4.521 1.00 92.44 275 VAL A C 1
ATOM 2043 O O . VAL A 1 275 ? -4.530 0.938 -5.185 1.00 92.44 275 VAL A O 1
ATOM 2046 N N . TYR A 1 276 ? -5.298 1.665 -3.196 1.00 79.38 276 TYR A N 1
ATOM 2047 C CA . TYR A 1 276 ? -4.791 0.518 -2.447 1.00 79.38 276 TYR A CA 1
ATOM 2048 C C . TYR A 1 276 ? -5.486 -0.775 -2.889 1.00 79.38 276 TYR A C 1
ATOM 2050 O O . TYR A 1 276 ? -6.670 -0.737 -3.222 1.00 79.38 276 TYR A O 1
ATOM 2058 N N . PRO A 1 277 ? -4.762 -1.909 -2.904 1.00 73.81 277 PRO A N 1
ATOM 2059 C CA . PRO A 1 277 ? -5.317 -3.170 -3.378 1.00 73.81 277 PRO A CA 1
ATOM 2060 C C . PRO A 1 277 ? -6.422 -3.711 -2.467 1.00 73.81 277 PRO A C 1
ATOM 2062 O O . PRO A 1 277 ? -7.279 -4.427 -2.962 1.00 73.81 277 PRO A O 1
ATOM 2065 N N . ASP A 1 278 ? -6.416 -3.362 -1.179 1.00 72.19 278 ASP A N 1
ATOM 2066 C CA . ASP A 1 278 ? -7.351 -3.914 -0.200 1.00 72.19 278 ASP A CA 1
ATOM 2067 C C . ASP A 1 278 ? -8.679 -3.153 -0.213 1.00 72.19 278 ASP A C 1
ATOM 2069 O O . ASP A 1 278 ? -8.720 -1.941 0.034 1.00 72.19 278 ASP A O 1
ATOM 2073 N N . VAL A 1 279 ? -9.776 -3.873 -0.451 1.00 86.94 279 VAL A N 1
ATOM 2074 C CA . VAL A 1 279 ? -11.131 -3.317 -0.375 1.00 86.94 279 VAL A CA 1
ATOM 2075 C C . VAL A 1 279 ? -11.782 -3.686 0.951 1.00 86.94 279 VAL A C 1
ATOM 2077 O O . VAL A 1 279 ? -11.999 -4.855 1.274 1.00 86.94 279 VAL A O 1
ATOM 2080 N N . VAL A 1 280 ? -12.174 -2.673 1.723 1.00 86.00 280 VAL A N 1
ATOM 2081 C CA . VAL A 1 280 ? -12.919 -2.894 2.964 1.00 86.00 280 VAL A CA 1
ATOM 2082 C C . VAL A 1 280 ? -14.376 -3.171 2.614 1.00 86.00 280 VAL A C 1
ATOM 2084 O O . VAL A 1 280 ? -15.082 -2.304 2.101 1.00 86.00 280 VAL A O 1
ATOM 2087 N N . THR A 1 281 ? -14.829 -4.387 2.909 1.00 93.81 281 THR A N 1
ATOM 2088 C CA . THR A 1 281 ? -16.209 -4.824 2.677 1.00 93.81 281 THR A CA 1
ATOM 2089 C C . THR A 1 281 ? -16.946 -4.934 4.004 1.00 93.81 281 THR A C 1
ATOM 2091 O O . THR A 1 281 ? -16.605 -5.768 4.842 1.00 93.81 281 THR A O 1
ATOM 2094 N N . THR A 1 282 ? -17.977 -4.117 4.203 1.00 95.62 282 THR A N 1
ATOM 2095 C CA . THR A 1 282 ? -18.791 -4.117 5.427 1.00 95.62 282 THR A CA 1
ATOM 2096 C C . THR A 1 282 ? -20.284 -4.050 5.105 1.00 95.62 282 THR A C 1
ATOM 2098 O O . THR A 1 282 ? -20.674 -3.574 4.037 1.00 95.62 282 THR A O 1
ATOM 2101 N N . PRO A 1 283 ? -21.170 -4.525 5.996 1.00 97.88 283 PRO A N 1
ATOM 2102 C CA . PRO A 1 283 ? -22.596 -4.237 5.876 1.00 97.88 283 PRO A CA 1
ATOM 2103 C C . PRO A 1 283 ? -22.841 -2.721 5.887 1.00 97.88 283 PRO A C 1
ATOM 2105 O O . PRO A 1 283 ? -22.311 -2.015 6.746 1.00 97.88 283 PRO A O 1
ATOM 2108 N N . ALA A 1 284 ? -23.644 -2.217 4.948 1.00 97.19 284 ALA A N 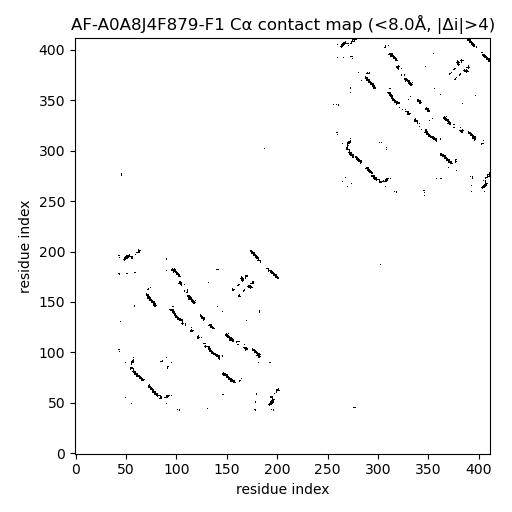1
ATOM 2109 C CA . ALA A 1 284 ? -24.036 -0.811 4.946 1.00 97.19 284 ALA A CA 1
ATOM 2110 C C . ALA A 1 284 ? -25.068 -0.528 6.055 1.00 97.19 284 ALA A C 1
ATOM 2112 O O . ALA A 1 284 ? -25.664 -1.443 6.628 1.00 97.19 284 ALA A O 1
ATOM 2113 N N . LYS A 1 285 ? -25.317 0.757 6.345 1.00 95.69 285 LYS A N 1
ATOM 2114 C CA . LYS A 1 285 ? -26.346 1.167 7.322 1.00 95.69 285 LYS A CA 1
ATOM 2115 C C . LYS A 1 285 ? -27.749 0.740 6.884 1.00 95.69 285 LYS A C 1
ATOM 2117 O O . LYS A 1 285 ? -28.599 0.437 7.717 1.00 95.69 285 LYS A O 1
ATOM 2122 N N . GLU A 1 286 ? -27.999 0.727 5.579 1.00 96.31 286 GLU A N 1
ATOM 2123 C CA . GLU A 1 286 ? -29.248 0.272 4.988 1.00 96.31 286 GLU A CA 1
ATOM 2124 C C . GLU A 1 286 ? -29.305 -1.260 4.902 1.00 96.31 286 GLU A C 1
ATOM 2126 O O . GLU A 1 286 ? -28.409 -1.919 4.372 1.00 96.31 286 GLU A O 1
ATOM 2131 N N . ARG A 1 287 ? -30.407 -1.847 5.383 1.00 97.62 287 ARG A N 1
ATOM 2132 C CA . ARG A 1 287 ? -30.610 -3.300 5.362 1.00 97.62 287 ARG A CA 1
ATOM 2133 C C . ARG A 1 287 ? -30.561 -3.845 3.931 1.00 97.62 287 ARG A C 1
ATOM 2135 O O . ARG A 1 287 ? -31.277 -3.365 3.057 1.00 97.62 287 ARG A O 1
ATOM 2142 N N . GLY A 1 288 ? -29.777 -4.905 3.727 1.00 97.56 288 GLY A N 1
ATOM 2143 C CA . GLY A 1 288 ? -29.642 -5.577 2.429 1.00 97.56 288 GLY A CA 1
ATOM 2144 C C . GLY A 1 288 ? -28.647 -4.916 1.472 1.00 97.56 288 GLY A C 1
ATOM 2145 O O . GLY A 1 288 ? -28.604 -5.293 0.299 1.00 97.56 288 GLY A O 1
ATOM 2146 N N . PHE A 1 289 ? -27.860 -3.952 1.956 1.00 98.50 289 PHE A N 1
ATOM 2147 C CA . PHE A 1 289 ? -26.775 -3.328 1.210 1.00 98.50 289 PHE A CA 1
ATOM 2148 C C . PHE A 1 289 ? -25.414 -3.649 1.832 1.00 98.50 289 PHE A C 1
ATOM 2150 O O . PHE A 1 289 ? -25.262 -3.784 3.047 1.00 98.50 289 PHE A O 1
ATOM 2157 N N . THR A 1 290 ? -24.412 -3.742 0.967 1.00 98.19 290 THR A N 1
ATOM 2158 C CA . THR A 1 290 ? -23.001 -3.859 1.312 1.00 98.19 290 THR A CA 1
ATOM 2159 C C . THR A 1 290 ? -22.298 -2.567 0.920 1.00 98.19 290 THR A C 1
ATOM 2161 O O . THR A 1 290 ? -22.574 -1.990 -0.134 1.00 98.19 290 THR A O 1
ATOM 2164 N N . GLN A 1 291 ? -21.386 -2.122 1.772 1.00 98.19 291 GLN A N 1
ATOM 2165 C CA . GLN A 1 291 ? -20.480 -1.014 1.541 1.00 98.19 291 GLN A CA 1
ATOM 2166 C C . GLN A 1 291 ? -19.108 -1.577 1.148 1.00 98.19 291 GLN A C 1
ATOM 2168 O O . GLN A 1 291 ? -18.503 -2.337 1.901 1.00 98.19 291 GLN A O 1
ATOM 2173 N N . LEU A 1 292 ? -18.642 -1.216 -0.047 1.00 97.56 292 LEU A N 1
ATOM 2174 C CA . LEU A 1 292 ? -17.318 -1.559 -0.571 1.00 97.56 292 LEU A CA 1
ATOM 2175 C C . LEU A 1 292 ? -16.479 -0.283 -0.597 1.00 97.56 292 LEU A C 1
ATOM 2177 O O . LEU A 1 292 ? -16.767 0.603 -1.402 1.00 97.56 292 LEU A O 1
ATOM 2181 N N . CYS A 1 293 ? -15.499 -0.159 0.294 1.00 95.94 293 CYS A N 1
ATOM 2182 C CA . CYS A 1 293 ? -14.665 1.032 0.425 1.00 95.94 293 CYS A CA 1
ATOM 2183 C C . CYS A 1 293 ? -13.271 0.820 -0.152 1.00 95.94 293 CYS A C 1
ATOM 2185 O O . CYS A 1 293 ? -12.573 -0.137 0.177 1.00 95.94 293 CYS A O 1
ATOM 2187 N N . PHE A 1 294 ? -12.875 1.779 -0.975 1.00 96.75 294 PHE A N 1
ATOM 2188 C CA . PHE A 1 294 ? -11.600 1.861 -1.658 1.00 96.75 294 PHE A CA 1
ATOM 2189 C C . PHE A 1 294 ? -10.842 3.054 -1.093 1.00 96.75 294 PHE A C 1
ATOM 2191 O O . PHE A 1 294 ? -11.394 4.151 -0.986 1.00 96.75 294 PHE A O 1
ATOM 2198 N N . THR A 1 295 ? -9.573 2.864 -0.755 1.00 90.75 295 THR A N 1
ATOM 2199 C CA . THR A 1 295 ? -8.738 3.947 -0.233 1.00 90.75 295 THR A CA 1
ATOM 2200 C C . THR A 1 295 ? -7.744 4.389 -1.296 1.00 90.75 295 THR A C 1
ATOM 2202 O O . THR A 1 295 ? -7.038 3.572 -1.889 1.00 90.75 295 THR A O 1
ATOM 2205 N N . VAL A 1 296 ? -7.669 5.694 -1.531 1.00 94.19 296 VAL A N 1
ATOM 2206 C CA . VAL A 1 296 ? -6.658 6.303 -2.394 1.00 94.19 296 VAL A CA 1
ATOM 2207 C C . VAL A 1 296 ? -5.351 6.446 -1.621 1.00 94.19 296 VAL A C 1
ATOM 2209 O O . VAL A 1 296 ? -5.340 6.868 -0.465 1.00 94.19 296 VAL A O 1
ATOM 2212 N N . GLY A 1 297 ? -4.252 6.097 -2.279 1.00 83.00 297 GLY A N 1
ATOM 2213 C CA . GLY A 1 297 ? -2.896 6.271 -1.789 1.00 83.00 297 GLY A CA 1
ATOM 2214 C C . GLY A 1 297 ? -2.075 7.222 -2.652 1.00 83.00 297 GLY A C 1
ATOM 2215 O O . GLY A 1 297 ? -2.377 7.471 -3.823 1.00 83.00 297 GLY A O 1
ATOM 2216 N N . VAL A 1 298 ? -0.988 7.703 -2.068 1.00 86.94 298 VAL A N 1
ATOM 2217 C CA . VAL A 1 298 ? 0.042 8.539 -2.664 1.00 86.94 298 VAL A CA 1
ATOM 2218 C C . VAL A 1 298 ? 1.403 7.869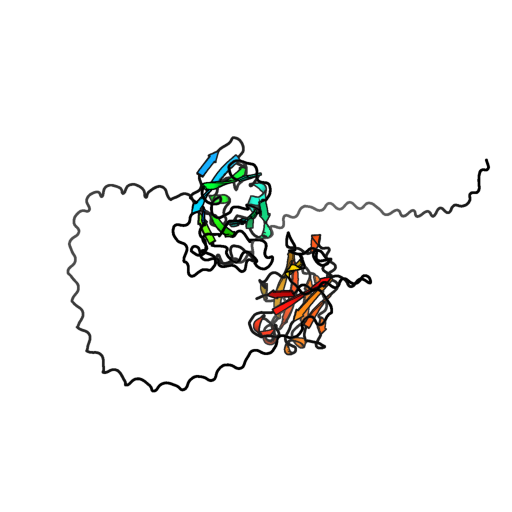 -2.454 1.00 86.94 298 VAL A C 1
ATOM 2220 O O . VAL A 1 298 ? 1.745 7.427 -1.360 1.00 86.94 298 VAL A O 1
ATOM 2223 N N . LYS A 1 299 ? 2.189 7.747 -3.524 1.00 78.88 299 LYS A N 1
ATOM 2224 C CA . LYS A 1 299 ? 3.566 7.232 -3.503 1.00 78.88 299 LYS A CA 1
ATOM 2225 C C . LYS A 1 299 ? 4.545 8.385 -3.313 1.00 78.88 299 LYS A C 1
ATOM 2227 O O . LYS A 1 299 ? 4.368 9.445 -3.906 1.00 78.88 299 LYS A O 1
ATOM 2232 N N . ASP A 1 300 ? 5.649 8.133 -2.619 1.00 70.00 300 ASP A N 1
ATOM 2233 C CA . ASP A 1 300 ? 6.706 9.138 -2.429 1.00 70.00 300 ASP A CA 1
ATOM 2234 C C . ASP A 1 300 ? 7.431 9.497 -3.733 1.00 70.00 300 ASP A C 1
ATOM 2236 O O . ASP A 1 300 ? 7.929 10.609 -3.909 1.00 70.00 300 ASP A O 1
ATOM 2240 N N . VAL A 1 301 ? 7.502 8.543 -4.666 1.00 75.81 301 VAL A N 1
ATOM 2241 C CA . VAL A 1 301 ? 8.250 8.659 -5.920 1.00 75.81 301 VAL A CA 1
ATOM 2242 C C . VAL A 1 301 ? 7.414 8.078 -7.061 1.00 75.81 301 VAL A C 1
ATOM 2244 O O . VAL A 1 301 ? 6.833 7.002 -6.934 1.00 75.81 301 VAL A O 1
ATOM 2247 N N . CYS A 1 302 ? 7.351 8.792 -8.183 1.00 80.38 302 CYS A N 1
ATOM 2248 C CA . CYS A 1 302 ? 6.931 8.237 -9.468 1.00 80.38 302 CYS A CA 1
ATOM 2249 C C . CYS A 1 302 ? 8.198 7.863 -10.249 1.00 80.38 302 CYS A C 1
ATOM 2251 O O . CYS A 1 302 ? 9.169 8.617 -10.263 1.00 80.38 302 CYS A O 1
ATOM 2253 N N . THR A 1 303 ? 8.221 6.708 -10.908 1.00 63.38 303 THR A N 1
ATOM 2254 C CA . THR A 1 303 ? 9.424 6.210 -11.607 1.00 63.38 303 THR A CA 1
ATOM 2255 C C . THR A 1 303 ? 9.698 6.921 -12.934 1.00 63.38 303 THR A C 1
ATOM 2257 O O . THR A 1 303 ? 10.600 6.546 -13.673 1.00 63.38 303 THR A O 1
ATOM 2260 N N . SER A 1 304 ? 8.940 7.964 -13.264 1.00 61.66 304 SER A N 1
ATOM 2261 C CA . SER A 1 304 ? 9.050 8.672 -14.535 1.00 61.66 304 SER A CA 1
ATOM 2262 C C . SER A 1 304 ? 8.973 10.179 -14.316 1.00 61.66 304 SER A C 1
ATOM 2264 O O . SER A 1 304 ? 8.236 10.651 -13.455 1.00 61.66 304 SER A O 1
ATOM 2266 N N . ARG A 1 305 ? 9.641 10.967 -15.173 1.00 79.44 305 ARG A N 1
ATOM 2267 C CA . ARG A 1 305 ? 9.367 12.411 -15.356 1.00 79.44 305 ARG A CA 1
ATOM 2268 C C . ARG A 1 305 ? 7.979 12.649 -15.985 1.00 79.44 305 ARG A C 1
ATOM 2270 O O . ARG A 1 305 ? 7.793 13.573 -16.774 1.00 79.44 305 ARG A O 1
ATOM 2277 N N . SER A 1 306 ? 7.023 11.761 -15.715 1.00 88.25 306 SER A N 1
ATOM 2278 C CA . SER A 1 306 ? 5.688 11.820 -16.273 1.00 88.25 306 SER A CA 1
ATOM 2279 C C . SER A 1 306 ? 4.989 13.060 -15.758 1.00 88.25 306 SER A C 1
ATOM 2281 O O . SER A 1 306 ? 5.029 13.392 -14.572 1.00 88.25 306 SER A O 1
ATOM 2283 N N . ARG A 1 307 ? 4.274 13.719 -16.662 1.00 90.50 307 ARG A N 1
ATOM 2284 C CA . ARG A 1 307 ? 3.433 14.861 -16.317 1.00 90.50 307 ARG A CA 1
ATOM 2285 C C . ARG A 1 307 ? 2.199 14.449 -15.495 1.00 90.50 307 ARG A C 1
ATOM 2287 O O . ARG A 1 307 ? 1.488 15.316 -15.012 1.00 90.50 307 ARG A O 1
ATOM 2294 N N . CYS A 1 308 ? 1.991 13.142 -15.294 1.00 93.00 308 CYS A N 1
ATOM 2295 C CA . CYS A 1 308 ? 0.989 12.565 -14.396 1.00 93.00 308 CYS A CA 1
ATOM 2296 C C . CYS A 1 308 ? 1.528 12.164 -13.022 1.00 93.00 308 CYS A C 1
ATOM 2298 O O . CYS A 1 308 ? 0.797 11.544 -12.244 1.00 93.00 308 CYS A O 1
ATOM 2300 N N . CYS A 1 309 ? 2.780 12.517 -12.711 1.00 92.06 309 CYS A N 1
ATOM 2301 C CA . CYS A 1 309 ? 3.397 12.167 -11.439 1.00 92.06 309 CYS A CA 1
ATOM 2302 C C . CYS A 1 309 ? 2.557 12.660 -10.255 1.00 92.06 309 CYS A C 1
ATOM 2304 O O . CYS A 1 309 ? 2.244 11.880 -9.365 1.00 92.06 309 CYS A O 1
ATOM 2306 N N . GLN A 1 310 ? 2.120 13.918 -10.288 1.00 92.25 310 GLN A N 1
ATOM 2307 C CA . GLN A 1 310 ? 1.235 14.510 -9.288 1.00 92.25 310 GLN A CA 1
ATOM 2308 C C . GLN A 1 310 ? 0.069 15.179 -10.000 1.00 92.25 310 GLN A C 1
ATOM 2310 O O . GLN A 1 310 ? 0.276 15.926 -10.956 1.00 92.25 310 GLN A O 1
ATOM 2315 N N . PHE A 1 311 ? -1.152 14.924 -9.542 1.00 94.06 311 PHE A N 1
ATOM 2316 C CA . PHE A 1 311 ? -2.336 15.590 -10.067 1.00 94.06 311 PHE A CA 1
ATOM 2317 C C . PHE A 1 311 ? -3.431 15.715 -9.004 1.00 94.06 311 PHE A C 1
ATOM 2319 O O . PHE A 1 311 ? -3.435 14.992 -8.010 1.00 94.06 311 PHE A O 1
ATOM 2326 N N . GLU A 1 312 ? -4.356 16.652 -9.221 1.00 95.19 312 GLU A N 1
ATOM 2327 C CA . GLU A 1 312 ? -5.587 16.785 -8.436 1.00 95.19 312 GLU A CA 1
ATOM 2328 C C . GLU A 1 312 ? -6.519 15.608 -8.739 1.00 95.19 312 GLU A C 1
ATOM 2330 O O . GLU A 1 312 ? -6.959 15.450 -9.880 1.00 95.19 312 GLU A O 1
ATOM 2335 N N . LEU A 1 313 ? -6.840 14.797 -7.732 1.00 97.12 313 LEU A N 1
ATOM 2336 C CA . LEU A 1 313 ? -7.793 13.705 -7.869 1.00 97.12 313 LEU A CA 1
ATOM 2337 C C . LEU A 1 313 ? -9.199 14.277 -8.087 1.00 97.12 313 LEU A C 1
ATOM 2339 O O . LEU A 1 313 ? -9.846 14.793 -7.172 1.00 97.12 313 LEU A O 1
ATOM 2343 N N . TYR A 1 314 ? -9.689 14.148 -9.315 1.00 97.50 314 TYR A N 1
ATOM 2344 C CA . TYR A 1 314 ? -10.965 14.715 -9.734 1.00 97.50 314 TYR A CA 1
ATOM 2345 C C . TYR A 1 314 ? -12.067 13.668 -9.873 1.00 97.50 314 TYR A C 1
ATOM 2347 O O . TYR A 1 314 ? -13.223 13.927 -9.524 1.00 97.50 314 TYR A O 1
ATOM 2355 N N . LYS A 1 315 ? -11.727 12.489 -10.398 1.00 97.19 315 LYS A N 1
ATOM 2356 C CA . LYS A 1 315 ? -12.695 11.428 -10.680 1.00 97.19 315 LYS A CA 1
ATOM 2357 C C . LYS A 1 315 ? -12.070 10.051 -10.471 1.00 97.19 315 LYS A C 1
ATOM 2359 O O . LYS A 1 315 ? -10.890 9.873 -10.742 1.00 97.19 315 LYS A O 1
ATOM 2364 N N . ALA A 1 316 ? -12.870 9.082 -10.046 1.00 98.12 316 ALA A N 1
ATOM 2365 C CA . ALA A 1 316 ? -12.541 7.660 -10.082 1.00 98.12 316 ALA A CA 1
ATOM 2366 C C . ALA A 1 316 ? -13.560 6.910 -10.954 1.00 98.12 316 ALA A C 1
ATOM 2368 O O . ALA A 1 316 ? -14.751 7.236 -10.936 1.00 98.12 316 ALA A O 1
ATOM 2369 N N . GLU A 1 317 ? -13.109 5.924 -11.725 1.00 98.12 317 GLU A N 1
ATOM 2370 C CA . GLU A 1 317 ? -13.972 4.986 -12.450 1.00 98.12 317 GLU A CA 1
ATOM 2371 C C . GLU A 1 317 ? -13.644 3.548 -12.039 1.00 98.12 317 GLU A C 1
ATOM 2373 O O . GLU A 1 317 ? -12.472 3.205 -11.906 1.00 98.12 317 GLU A O 1
ATOM 2378 N N . PHE A 1 318 ? -14.672 2.717 -11.870 1.00 98.00 318 PHE A N 1
ATOM 2379 C CA . PHE A 1 318 ? -14.571 1.306 -11.485 1.00 98.00 318 PHE A CA 1
ATOM 2380 C C . PHE A 1 318 ? -15.141 0.444 -12.612 1.00 98.00 318 PHE A C 1
ATOM 2382 O O . PHE A 1 318 ? -16.300 0.638 -12.980 1.00 98.00 318 PHE A O 1
ATOM 2389 N N . GLU A 1 319 ? -14.349 -0.478 -13.159 1.00 97.12 319 GLU A N 1
ATOM 2390 C CA . GLU A 1 319 ? -14.757 -1.408 -14.221 1.00 97.12 319 GLU A CA 1
ATOM 2391 C C . GLU A 1 319 ? -15.683 -2.490 -13.647 1.00 97.12 319 GLU A C 1
ATOM 2393 O O . GLU A 1 319 ? -15.236 -3.452 -13.025 1.00 97.12 319 GLU A O 1
ATOM 2398 N N . ALA A 1 320 ? -16.990 -2.312 -13.817 1.00 97.19 320 ALA A N 1
ATOM 2399 C CA . ALA A 1 320 ? -18.006 -3.136 -13.167 1.00 97.19 320 ALA A CA 1
ATOM 2400 C C . ALA A 1 320 ? -18.731 -4.038 -14.175 1.00 97.19 320 ALA A C 1
ATOM 2402 O O . ALA A 1 320 ? -18.681 -3.796 -15.376 1.00 97.19 320 ALA A O 1
ATOM 2403 N N . ASP A 1 321 ? -19.450 -5.051 -13.698 1.00 96.50 321 ASP A N 1
ATOM 2404 C CA . ASP A 1 321 ? -20.400 -5.803 -14.518 1.00 96.50 321 ASP A CA 1
ATOM 2405 C C . ASP A 1 321 ? -21.628 -4.925 -14.842 1.00 96.50 321 ASP A C 1
ATOM 2407 O O . ASP A 1 321 ? -22.213 -4.280 -13.966 1.00 96.50 321 ASP A O 1
ATOM 2411 N N . ALA A 1 322 ? -22.049 -4.916 -16.110 1.00 96.75 322 ALA A N 1
ATOM 2412 C CA . ALA A 1 322 ? -23.275 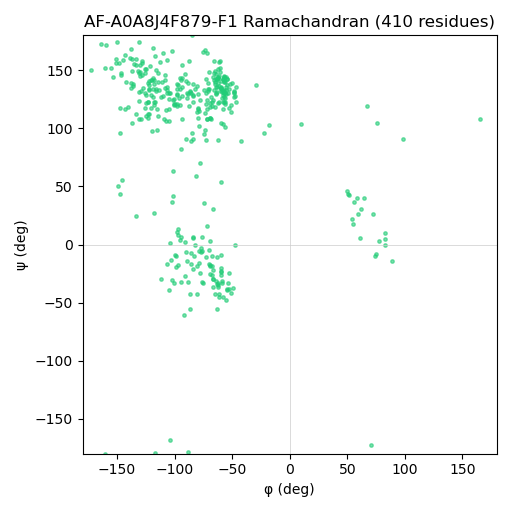-4.266 -16.571 1.00 96.75 322 ALA A CA 1
ATOM 2413 C C . ALA A 1 322 ? -24.524 -4.703 -15.789 1.00 96.75 322 ALA A C 1
ATOM 2415 O O . ALA A 1 322 ? -25.419 -3.882 -15.563 1.00 96.75 322 ALA A O 1
ATOM 2416 N N . ALA A 1 323 ? -24.581 -5.960 -15.336 1.00 97.50 323 ALA A N 1
ATOM 2417 C CA . ALA A 1 323 ? -25.677 -6.487 -14.528 1.00 97.50 323 ALA A CA 1
ATOM 2418 C C . ALA A 1 323 ? -25.852 -5.725 -13.198 1.00 97.50 323 ALA A C 1
ATOM 2420 O O . ALA A 1 323 ? -26.952 -5.674 -12.645 1.00 97.50 323 ALA A O 1
ATOM 2421 N N . CYS A 1 324 ? -24.803 -5.053 -12.710 1.00 98.12 324 CYS A N 1
ATOM 2422 C CA . CYS A 1 324 ? -24.817 -4.320 -11.446 1.00 98.12 324 CYS A CA 1
ATOM 2423 C C . CYS A 1 324 ? -25.414 -2.907 -11.512 1.00 98.12 324 CYS A C 1
ATOM 2425 O O . CYS A 1 324 ? -25.506 -2.241 -10.475 1.00 98.12 324 CYS A O 1
ATOM 2427 N N . VAL A 1 325 ? -25.868 -2.437 -12.680 1.00 97.19 325 VAL A N 1
ATOM 2428 C CA . VAL A 1 325 ? -26.437 -1.084 -12.852 1.00 97.19 325 VAL A CA 1
ATOM 2429 C C . VAL A 1 325 ? -27.587 -0.782 -11.877 1.00 97.19 325 VAL A C 1
ATOM 2431 O O . VAL A 1 325 ? -27.665 0.314 -11.320 1.00 97.19 325 VAL A O 1
ATOM 2434 N N . GLY A 1 326 ? -28.455 -1.765 -11.614 1.00 95.62 326 GLY A N 1
ATOM 2435 C CA . GLY A 1 326 ? -29.590 -1.647 -10.689 1.00 95.62 326 GLY A CA 1
ATOM 2436 C C . GLY A 1 326 ? -29.238 -1.870 -9.214 1.00 95.62 326 GLY A C 1
ATOM 2437 O O . GLY A 1 326 ? -30.071 -1.620 -8.336 1.00 95.62 326 GLY A O 1
ATOM 2438 N N . SER A 1 327 ? -28.020 -2.335 -8.940 1.00 97.88 327 SER A N 1
ATOM 2439 C CA . SER A 1 327 ? -27.553 -2.710 -7.605 1.00 97.88 327 SER A CA 1
ATOM 2440 C C . SER A 1 327 ? -26.898 -1.545 -6.875 1.00 97.88 327 SER A C 1
ATOM 2442 O O . SER A 1 327 ? -26.941 -1.509 -5.648 1.00 97.88 327 SER A O 1
ATOM 2444 N N . LEU A 1 328 ? -26.328 -0.573 -7.598 1.00 98.19 328 LEU A N 1
ATOM 2445 C CA . LEU A 1 328 ? -25.732 0.627 -7.010 1.00 98.19 328 LEU A CA 1
ATOM 2446 C C . LEU A 1 328 ? -26.816 1.577 -6.476 1.00 98.19 328 LEU A C 1
ATOM 2448 O O . LEU A 1 328 ? -27.618 2.129 -7.238 1.00 98.19 328 LEU A O 1
ATOM 2452 N N . SER A 1 329 ? -26.821 1.805 -5.162 1.00 98.06 329 SER A N 1
ATOM 2453 C CA . SER A 1 329 ? -27.747 2.734 -4.510 1.00 98.06 329 SER A CA 1
ATOM 2454 C C . SER A 1 329 ? -27.208 4.159 -4.501 1.00 98.06 329 SER A C 1
ATOM 2456 O O . SER A 1 329 ? -27.881 5.078 -4.962 1.00 98.06 329 SER A O 1
ATOM 2458 N N . TYR A 1 330 ? -26.010 4.347 -3.957 1.00 98.25 330 TYR A N 1
ATOM 2459 C CA . TYR A 1 330 ? -25.295 5.617 -3.887 1.00 98.25 330 TYR A CA 1
ATOM 2460 C C . TYR A 1 330 ? -23.809 5.339 -3.650 1.00 98.25 330 TYR A C 1
ATOM 2462 O O . TYR A 1 330 ? -23.381 4.187 -3.567 1.00 98.25 330 TYR A O 1
ATOM 2470 N N . MET A 1 331 ? -23.020 6.400 -3.562 1.00 98.44 331 MET A N 1
ATOM 2471 C CA . MET A 1 331 ? -21.596 6.330 -3.245 1.00 98.44 331 MET A CA 1
ATOM 2472 C C . MET A 1 331 ? -21.261 7.378 -2.184 1.00 98.44 331 MET A C 1
ATOM 2474 O O . MET A 1 331 ? -22.012 8.342 -2.012 1.00 98.44 331 MET A O 1
ATOM 2478 N N . THR A 1 332 ? -20.150 7.216 -1.480 1.00 98.25 332 THR A N 1
ATOM 2479 C CA . THR A 1 332 ? -19.613 8.234 -0.573 1.00 98.25 332 THR A CA 1
ATOM 2480 C C . THR A 1 332 ? -18.173 8.563 -0.939 1.00 98.25 332 THR A C 1
ATOM 2482 O O . THR A 1 332 ? -17.453 7.727 -1.480 1.00 98.25 332 THR A O 1
ATOM 2485 N N . VAL A 1 333 ? -17.770 9.800 -0.655 1.00 98.12 333 VAL A N 1
ATOM 2486 C CA . VAL A 1 333 ? -16.368 10.230 -0.667 1.00 98.12 333 VAL A CA 1
ATOM 2487 C C . VAL A 1 333 ? -16.090 10.851 0.693 1.00 98.12 333 VAL A C 1
ATOM 2489 O O . VAL A 1 333 ? -16.761 11.818 1.049 1.00 98.12 333 VAL A O 1
ATOM 2492 N N . ASP A 1 334 ? -15.177 10.264 1.462 1.00 96.12 334 ASP A N 1
ATOM 2493 C CA . ASP A 1 334 ? -14.885 10.624 2.857 1.00 96.12 334 ASP A CA 1
ATOM 2494 C C . ASP A 1 334 ? -16.161 10.711 3.717 1.00 96.12 334 ASP A C 1
ATOM 2496 O O . ASP A 1 334 ? -16.425 11.692 4.412 1.00 96.12 334 ASP A O 1
ATOM 2500 N N . GLY A 1 335 ? -17.038 9.711 3.581 1.00 95.56 335 GLY A N 1
ATOM 2501 C CA . GLY A 1 335 ? -18.336 9.662 4.265 1.00 95.56 335 GLY A CA 1
ATOM 2502 C C . GLY A 1 335 ? -19.411 10.614 3.715 1.00 95.56 335 GLY A C 1
ATOM 2503 O O . GLY A 1 335 ? -20.586 10.464 4.055 1.00 95.56 335 GLY A O 1
ATOM 2504 N N . VAL A 1 336 ? -19.071 11.547 2.819 1.00 97.62 336 VAL A N 1
ATOM 2505 C CA . VAL A 1 336 ? -20.042 12.459 2.197 1.00 97.62 336 VAL A CA 1
ATOM 2506 C C . VAL A 1 336 ? -20.772 11.748 1.064 1.00 97.62 336 VAL A C 1
ATOM 2508 O O . VAL A 1 336 ? -20.172 11.370 0.056 1.00 97.62 336 VAL A O 1
ATOM 2511 N N . LYS A 1 337 ? -22.090 11.595 1.211 1.00 97.94 337 LYS A N 1
ATOM 2512 C CA . LYS A 1 337 ? -22.960 10.954 0.217 1.00 97.94 337 LYS A CA 1
ATOM 2513 C C . LYS A 1 337 ? -22.953 11.707 -1.117 1.00 97.94 337 LYS A C 1
ATOM 2515 O O . LYS A 1 337 ? -23.079 12.929 -1.162 1.00 97.94 337 LYS A O 1
ATOM 2520 N N . ARG A 1 338 ? -22.870 10.960 -2.217 1.00 97.62 338 ARG A N 1
ATOM 2521 C CA . ARG A 1 338 ? -22.962 11.434 -3.602 1.00 97.62 338 ARG A CA 1
ATOM 2522 C C . ARG A 1 338 ? -23.993 10.612 -4.374 1.00 97.62 338 ARG A C 1
ATOM 2524 O O . ARG A 1 338 ? -24.291 9.465 -4.029 1.00 97.62 338 ARG A O 1
ATOM 2531 N N . SER A 1 339 ? -24.529 11.205 -5.435 1.00 97.00 339 SER A N 1
ATOM 2532 C CA . SER A 1 339 ? -25.446 10.523 -6.348 1.00 97.00 339 SER A CA 1
ATOM 2533 C C . SER A 1 339 ? -24.757 9.354 -7.043 1.00 97.00 339 SER A C 1
ATOM 2535 O O . SER A 1 339 ? -23.593 9.450 -7.426 1.00 97.00 339 SER A O 1
ATOM 2537 N N . ARG A 1 340 ? -25.492 8.258 -7.248 1.00 96.12 340 ARG A N 1
ATOM 2538 C CA . ARG A 1 340 ? -25.010 7.155 -8.080 1.00 96.12 340 ARG A CA 1
ATOM 2539 C C . ARG A 1 340 ? -24.824 7.609 -9.526 1.00 96.12 340 ARG A C 1
ATOM 2541 O O . ARG A 1 340 ? -25.655 8.345 -10.056 1.00 96.12 340 ARG A O 1
ATOM 2548 N N . PHE A 1 341 ? -23.781 7.109 -10.173 1.00 97.31 341 PHE A N 1
ATOM 2549 C CA . PHE A 1 341 ? -23.580 7.268 -11.605 1.00 97.31 341 PHE A CA 1
ATOM 2550 C C . PHE A 1 341 ? -22.976 5.982 -12.165 1.00 97.31 341 PHE A C 1
ATOM 2552 O O . PHE A 1 341 ? -21.871 5.589 -11.791 1.00 97.31 341 PHE A O 1
ATOM 2559 N N . PHE A 1 342 ? -23.725 5.328 -13.049 1.00 97.94 342 PHE A N 1
ATOM 2560 C CA . PHE A 1 342 ? -23.328 4.095 -13.714 1.00 97.94 342 PHE A CA 1
ATOM 2561 C C . PHE A 1 342 ? -23.397 4.334 -15.221 1.00 97.94 342 PHE A C 1
ATOM 2563 O O . PHE A 1 342 ? -24.437 4.722 -15.750 1.00 97.94 342 PHE A O 1
ATOM 2570 N N . GLN A 1 343 ? -22.281 4.137 -15.905 1.00 95.56 343 GLN A N 1
ATOM 2571 C CA . GLN A 1 343 ? -22.176 4.200 -17.355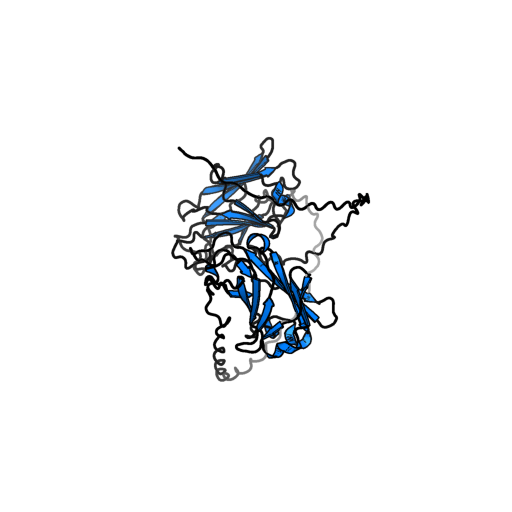 1.00 95.56 343 GLN A CA 1
ATOM 2572 C C . GLN A 1 343 ? -22.239 2.778 -17.910 1.00 95.56 343 GLN A C 1
ATOM 2574 O O . GLN A 1 343 ? -21.598 1.908 -17.344 1.00 95.56 343 GLN A O 1
ATOM 2579 N N . LEU A 1 344 ? -22.968 2.544 -19.006 1.00 94.94 344 LEU A N 1
ATOM 2580 C CA . LEU A 1 344 ? -22.969 1.256 -19.724 1.00 94.94 344 LEU A CA 1
ATOM 2581 C C . LEU A 1 344 ? -22.126 1.293 -21.007 1.00 94.94 344 LEU A C 1
ATOM 2583 O O . LEU A 1 344 ? -21.549 0.287 -21.405 1.00 94.94 344 LEU A O 1
ATOM 2587 N N . THR A 1 345 ? -22.038 2.459 -21.648 1.00 91.12 345 THR A N 1
ATOM 2588 C CA . THR A 1 345 ? -21.353 2.664 -22.931 1.00 91.12 345 THR A CA 1
ATOM 2589 C C . THR A 1 345 ? -20.253 3.717 -22.799 1.00 91.12 345 THR A C 1
ATOM 2591 O O . THR A 1 345 ? -20.513 4.762 -22.200 1.00 91.12 345 THR A O 1
ATOM 2594 N N . PRO A 1 346 ? -19.052 3.522 -23.378 1.00 90.62 346 PRO A N 1
ATOM 2595 C CA . PRO A 1 346 ? -18.636 2.395 -24.226 1.00 90.62 346 PRO A CA 1
ATOM 2596 C C . PRO A 1 346 ? -18.267 1.118 -23.453 1.00 90.62 346 PRO A C 1
ATOM 2598 O O . PRO A 1 346 ? -18.000 0.094 -24.068 1.00 90.62 346 PRO A O 1
ATOM 2601 N N . TYR A 1 347 ? -18.249 1.181 -22.124 1.00 92.38 347 TYR A N 1
ATOM 2602 C CA . TYR A 1 347 ? -18.060 0.039 -21.234 1.00 92.38 347 TYR A CA 1
ATOM 2603 C C . TYR A 1 347 ? -18.835 0.273 -19.932 1.00 92.38 347 TYR A C 1
ATOM 2605 O O . TYR A 1 347 ? -19.073 1.442 -19.572 1.00 92.38 347 TYR A O 1
ATOM 2613 N N . PRO A 1 348 ? -19.197 -0.805 -19.215 1.00 96.06 348 PRO A N 1
ATOM 2614 C CA . PRO A 1 348 ? -19.864 -0.694 -17.935 1.00 96.06 348 PRO A CA 1
ATOM 2615 C C . PRO A 1 348 ? -18.893 -0.212 -16.851 1.00 96.06 348 PRO A C 1
ATOM 2617 O O . PRO A 1 348 ? -17.848 -0.814 -16.608 1.00 96.06 348 PRO A O 1
ATOM 2620 N N . ALA A 1 349 ? -19.208 0.915 -16.218 1.00 97.44 349 ALA A N 1
ATOM 2621 C CA . ALA A 1 349 ? -18.392 1.466 -15.149 1.00 97.44 349 ALA A CA 1
ATOM 2622 C C . ALA A 1 349 ? -19.186 2.326 -14.176 1.00 97.44 349 ALA A C 1
ATOM 2624 O O . ALA A 1 349 ? -20.054 3.113 -14.559 1.00 97.44 349 ALA A O 1
ATOM 2625 N N . ILE A 1 350 ? -18.806 2.251 -12.906 1.00 98.44 350 ILE A N 1
ATOM 2626 C CA . ILE A 1 350 ? -19.279 3.177 -11.879 1.00 98.44 350 ILE A CA 1
ATOM 2627 C C . ILE A 1 350 ? -18.362 4.393 -11.891 1.00 98.44 350 ILE A C 1
ATOM 2629 O O . ILE A 1 350 ? -17.143 4.231 -11.870 1.00 98.44 350 ILE A O 1
ATOM 2633 N N . LYS A 1 351 ? -18.919 5.610 -11.915 1.00 97.81 351 LYS A N 1
ATOM 2634 C CA . LYS A 1 351 ? -18.115 6.841 -11.885 1.00 97.81 351 LYS A CA 1
ATOM 2635 C C . LYS A 1 351 ? -18.380 7.662 -10.641 1.00 97.81 351 LYS A C 1
ATOM 2637 O O . LYS A 1 351 ? -19.521 7.984 -10.331 1.00 97.81 351 LYS A O 1
ATOM 2642 N N . VAL A 1 352 ? -17.301 8.082 -10.002 1.00 98.06 352 VAL A N 1
ATOM 2643 C CA . VAL A 1 352 ? -17.308 8.988 -8.857 1.00 98.06 352 VAL A CA 1
ATOM 2644 C C . VAL A 1 352 ? -16.610 10.265 -9.301 1.00 98.06 352 VAL A C 1
ATOM 2646 O O . VAL A 1 352 ? -15.388 10.307 -9.380 1.00 98.06 352 VAL A O 1
ATOM 2649 N N . ALA A 1 353 ? -17.378 11.284 -9.680 1.00 96.88 353 ALA A N 1
ATOM 2650 C CA . ALA A 1 353 ? -16.851 12.550 -10.196 1.00 96.88 353 ALA A CA 1
ATOM 2651 C C . ALA A 1 353 ? -16.877 13.662 -9.136 1.00 96.88 353 ALA A C 1
ATOM 2653 O O . ALA A 1 353 ? -17.570 13.551 -8.124 1.00 96.88 353 ALA A O 1
ATOM 2654 N N . ASN A 1 354 ? -16.174 14.766 -9.413 1.00 95.44 354 ASN A N 1
ATOM 2655 C CA . ASN A 1 354 ? -16.094 15.942 -8.541 1.00 95.44 354 ASN A CA 1
ATOM 2656 C C . ASN A 1 354 ? -15.547 15.618 -7.138 1.00 95.44 354 ASN A C 1
ATOM 2658 O O . ASN A 1 354 ? -16.034 16.150 -6.136 1.00 95.44 354 ASN A O 1
ATOM 2662 N N . ILE A 1 355 ? -14.535 14.745 -7.078 1.00 97.62 355 ILE A N 1
ATOM 2663 C CA . ILE A 1 355 ? -13.784 14.452 -5.850 1.00 97.62 355 ILE A CA 1
ATOM 2664 C C . ILE A 1 355 ? -13.019 15.712 -5.404 1.00 97.62 355 ILE A C 1
ATOM 2666 O O . ILE A 1 355 ? -13.087 16.071 -4.233 1.00 97.62 355 ILE A O 1
ATOM 2670 N N . ASN A 1 356 ? -12.404 16.431 -6.355 1.00 96.25 356 ASN A N 1
ATOM 2671 C CA . ASN A 1 356 ? -11.728 17.728 -6.175 1.00 96.25 356 ASN A CA 1
ATOM 2672 C C . ASN A 1 356 ? -10.716 17.743 -5.012 1.00 96.25 356 ASN A C 1
ATOM 2674 O O . ASN A 1 356 ? -10.682 18.681 -4.213 1.00 96.25 356 ASN A O 1
ATOM 2678 N N . LYS A 1 357 ? -9.911 16.684 -4.889 1.00 96.62 357 LYS A N 1
ATOM 2679 C CA . LYS A 1 357 ? -8.859 16.584 -3.872 1.00 96.62 357 LYS A CA 1
ATOM 2680 C C . LYS A 1 357 ? -7.533 17.018 -4.467 1.00 96.62 357 LYS A C 1
ATOM 2682 O O . LYS A 1 357 ? -7.094 16.472 -5.480 1.00 96.62 357 LYS A O 1
ATOM 2687 N N . SER A 1 358 ? -6.870 17.979 -3.826 1.00 96.38 358 SER A N 1
ATOM 2688 C CA . SER A 1 358 ? -5.497 18.319 -4.192 1.00 96.38 358 SER A CA 1
ATOM 2689 C C . SER A 1 358 ? -4.595 17.097 -3.997 1.00 96.38 358 SER A C 1
ATOM 2691 O O . SER A 1 358 ? -4.910 16.208 -3.208 1.00 96.38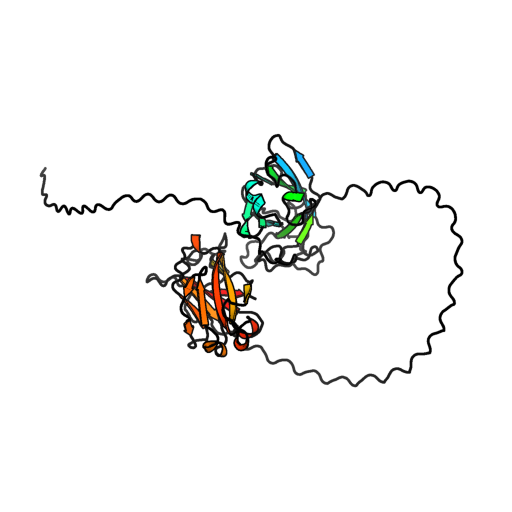 358 SER A O 1
ATOM 2693 N N . PHE A 1 359 ? -3.448 17.056 -4.676 1.00 92.56 359 PHE A N 1
ATOM 2694 C CA . PHE A 1 359 ? -2.489 15.962 -4.503 1.00 92.56 359 PHE A CA 1
ATOM 2695 C C . PHE A 1 359 ? -2.109 15.732 -3.024 1.00 92.56 359 PHE A C 1
ATOM 2697 O O . PHE A 1 359 ? -1.997 14.592 -2.585 1.00 92.56 359 PHE A O 1
ATOM 2704 N N . LYS A 1 360 ? -1.972 16.812 -2.240 1.00 89.38 360 LYS A N 1
ATOM 2705 C CA . LYS A 1 360 ? -1.614 16.751 -0.811 1.00 89.38 360 LYS A CA 1
ATOM 2706 C C . LYS A 1 360 ? -2.724 16.167 0.066 1.00 89.38 360 LYS A C 1
ATOM 2708 O O . LYS A 1 360 ? -2.422 15.631 1.124 1.00 89.38 360 LYS A O 1
ATOM 2713 N N . ASP A 1 361 ? -3.971 16.265 -0.385 1.00 92.69 361 ASP A N 1
ATOM 2714 C CA . ASP A 1 361 ? -5.159 15.810 0.345 1.00 92.69 361 ASP A CA 1
ATOM 2715 C C . ASP A 1 361 ? -5.721 14.494 -0.218 1.00 92.69 361 ASP A C 1
ATOM 2717 O O . ASP A 1 361 ? -6.760 14.020 0.240 1.00 92.69 361 ASP A O 1
ATOM 2721 N N . ALA A 1 362 ? -5.081 13.929 -1.249 1.00 92.38 362 ALA A N 1
ATOM 2722 C CA . ALA A 1 362 ? -5.531 12.709 -1.911 1.00 92.38 362 ALA A CA 1
ATOM 2723 C C . ALA A 1 362 ? -5.233 11.451 -1.078 1.00 92.38 362 ALA A C 1
ATOM 2725 O O . ALA A 1 362 ? -6.021 10.506 -1.109 1.00 92.38 362 ALA A O 1
ATOM 2726 N N . GLU A 1 363 ? -4.129 11.443 -0.321 1.00 92.38 363 GLU A N 1
ATOM 2727 C CA . GLU A 1 363 ? -3.759 10.334 0.567 1.00 92.38 363 GLU A CA 1
ATOM 2728 C C . GLU A 1 363 ? -4.871 10.061 1.584 1.00 92.38 363 GLU A C 1
ATOM 2730 O O . GLU A 1 363 ? -5.316 10.957 2.301 1.00 92.38 363 GLU A O 1
ATOM 2735 N N . GLY A 1 364 ? -5.314 8.807 1.647 1.00 81.88 364 GLY A N 1
ATOM 2736 C CA . GLY A 1 364 ? -6.359 8.376 2.566 1.00 81.88 364 GLY A CA 1
ATOM 2737 C C . GLY A 1 364 ? -7.779 8.755 2.145 1.00 81.88 364 GLY A C 1
ATOM 2738 O O . GLY A 1 364 ? -8.699 8.433 2.891 1.00 81.88 364 GLY A O 1
ATOM 2739 N N . THR A 1 365 ? -7.984 9.383 0.975 1.00 95.06 365 THR A N 1
ATOM 2740 C CA . THR A 1 365 ? -9.341 9.634 0.456 1.00 95.06 365 THR A CA 1
ATOM 2741 C C . THR A 1 365 ? -10.082 8.303 0.336 1.00 95.06 365 THR A C 1
ATOM 2743 O O . THR A 1 365 ? -9.621 7.390 -0.353 1.00 95.06 365 THR A O 1
ATOM 2746 N N . GLU A 1 366 ? -11.228 8.190 0.999 1.00 96.50 366 GLU A N 1
ATOM 2747 C CA . GLU A 1 366 ? -12.044 6.980 1.004 1.00 96.50 366 GLU A CA 1
ATOM 2748 C C . GLU A 1 366 ? -13.213 7.138 0.032 1.00 96.50 366 GLU A C 1
ATOM 2750 O O . GLU A 1 366 ? -13.997 8.082 0.120 1.00 96.50 366 GLU A O 1
ATOM 2755 N N . ILE A 1 367 ? -13.348 6.201 -0.899 1.00 98.44 367 ILE A N 1
ATOM 2756 C CA . ILE A 1 367 ? -14.452 6.139 -1.852 1.00 98.44 367 ILE A CA 1
ATOM 2757 C C . ILE A 1 367 ? -15.227 4.866 -1.555 1.00 98.44 367 ILE A C 1
ATOM 2759 O O . ILE A 1 367 ? -14.676 3.785 -1.728 1.00 98.44 367 ILE A O 1
ATOM 2763 N N . CYS A 1 368 ? -16.494 4.960 -1.152 1.00 98.44 368 CYS A N 1
ATOM 2764 C CA . CYS A 1 368 ? -17.308 3.767 -0.922 1.00 98.44 368 CYS A CA 1
ATOM 2765 C C . CYS A 1 368 ? -18.467 3.650 -1.906 1.00 98.44 368 CYS A C 1
ATOM 2767 O O . CYS A 1 368 ? -19.146 4.628 -2.225 1.00 98.44 368 CYS A O 1
ATOM 2769 N N . LEU A 1 369 ? -18.721 2.422 -2.352 1.00 98.62 369 LEU A N 1
ATOM 2770 C CA . LEU A 1 369 ? -19.851 2.044 -3.191 1.00 98.62 369 LEU A CA 1
ATOM 2771 C C . LEU A 1 369 ? -20.873 1.298 -2.335 1.00 98.62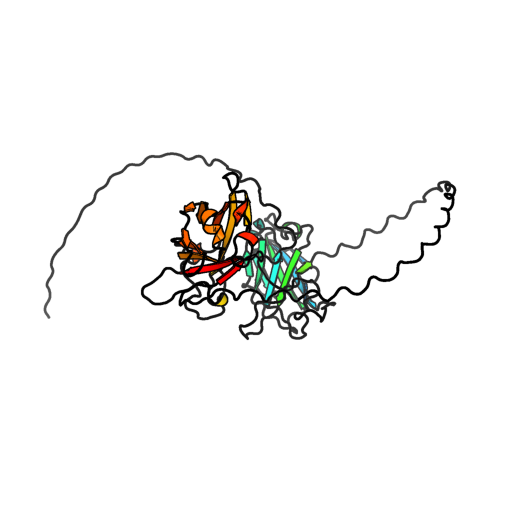 369 LEU A C 1
ATOM 2773 O O . LEU A 1 369 ? -20.530 0.314 -1.683 1.00 98.62 369 LEU A O 1
ATOM 2777 N N . ILE A 1 370 ? -22.122 1.767 -2.330 1.00 98.50 370 ILE A N 1
ATOM 2778 C CA . ILE A 1 370 ? -23.198 1.160 -1.545 1.00 98.50 370 ILE A CA 1
ATOM 2779 C C . ILE A 1 370 ? -24.095 0.401 -2.512 1.00 98.50 370 ILE A C 1
ATOM 2781 O O . ILE A 1 370 ? -24.828 0.994 -3.312 1.00 98.50 370 ILE A O 1
ATOM 2785 N N . VAL A 1 371 ? -23.992 -0.924 -2.464 1.00 98.44 371 VAL A N 1
ATOM 2786 C CA . VAL A 1 371 ? -24.534 -1.851 -3.463 1.00 98.44 371 VAL A CA 1
ATOM 2787 C C . VAL A 1 371 ? -25.426 -2.901 -2.807 1.00 98.44 371 VAL A C 1
ATOM 2789 O O . VAL A 1 371 ? -25.194 -3.289 -1.666 1.00 98.44 371 VAL A O 1
ATOM 2792 N N . LYS A 1 372 ? -26.462 -3.380 -3.499 1.00 98.50 372 LYS A N 1
ATOM 2793 C CA . LYS A 1 372 ? -27.315 -4.469 -2.991 1.00 98.50 372 LYS A CA 1
ATOM 2794 C C . LYS A 1 372 ? -26.484 -5.725 -2.728 1.00 98.50 372 LYS A C 1
ATOM 2796 O O . LYS A 1 372 ? -25.811 -6.221 -3.633 1.00 98.50 372 LYS A O 1
ATOM 2801 N N . THR A 1 373 ? -26.575 -6.265 -1.513 1.00 97.81 373 THR A N 1
ATOM 2802 C CA . THR A 1 373 ? -25.755 -7.398 -1.059 1.00 97.81 373 THR A CA 1
ATOM 2803 C C . THR A 1 373 ? -25.981 -8.654 -1.896 1.00 97.81 373 THR A C 1
ATOM 2805 O O . THR A 1 373 ? -25.019 -9.305 -2.302 1.00 97.81 373 THR A O 1
ATOM 2808 N N . ALA A 1 374 ? -27.246 -8.984 -2.173 1.00 97.25 374 ALA A N 1
ATOM 2809 C CA . ALA A 1 374 ? -27.618 -10.196 -2.903 1.00 97.25 374 ALA A CA 1
ATOM 2810 C C . ALA A 1 374 ? -27.053 -10.216 -4.334 1.00 97.25 374 ALA A C 1
ATOM 2812 O O . ALA A 1 374 ? -26.596 -11.263 -4.802 1.00 97.25 374 ALA A O 1
ATOM 2813 N N . ASP A 1 375 ? -27.020 -9.045 -4.972 1.00 97.06 375 ASP A N 1
ATOM 2814 C CA . ASP A 1 375 ? -26.713 -8.901 -6.390 1.00 97.06 375 ASP A CA 1
ATOM 2815 C C . ASP A 1 375 ? -25.217 -8.658 -6.610 1.00 97.06 375 ASP A C 1
ATOM 2817 O O . ASP A 1 375 ? -24.553 -9.477 -7.227 1.00 97.06 375 ASP A O 1
ATOM 2821 N N . CYS A 1 376 ? -24.663 -7.568 -6.062 1.00 98.19 376 CYS A N 1
ATOM 2822 C CA . CYS A 1 376 ? -23.298 -7.110 -6.365 1.00 98.19 376 CYS A CA 1
ATOM 2823 C C . CYS A 1 376 ? -22.488 -6.740 -5.115 1.00 98.19 376 CYS A C 1
ATOM 2825 O O . CYS A 1 376 ? -21.547 -5.956 -5.187 1.00 98.19 376 CYS A O 1
ATOM 2827 N N . GLY A 1 377 ? -22.840 -7.298 -3.953 1.00 97.31 377 GLY A N 1
ATOM 2828 C CA . GLY A 1 377 ? -22.219 -6.989 -2.660 1.00 97.31 377 GLY A CA 1
ATOM 2829 C C . GLY A 1 377 ? -20.802 -7.520 -2.433 1.00 97.31 377 GLY A C 1
ATOM 2830 O O . GLY A 1 377 ? -20.388 -7.610 -1.286 1.00 97.31 377 GLY A O 1
ATOM 2831 N N . SER A 1 378 ? -20.083 -7.928 -3.476 1.00 97.62 378 SER A N 1
ATOM 2832 C CA . SER A 1 378 ? -18.711 -8.454 -3.393 1.00 97.62 378 SER A CA 1
ATOM 2833 C C . SER A 1 378 ? -17.971 -8.145 -4.688 1.00 97.62 378 SER A C 1
ATOM 2835 O O . SER A 1 378 ? -18.622 -8.013 -5.726 1.00 97.62 378 SER A O 1
ATOM 2837 N N . LEU A 1 379 ? -16.638 -8.090 -4.666 1.00 95.38 379 LEU A N 1
ATOM 2838 C CA . LEU A 1 379 ? -15.851 -7.838 -5.879 1.00 95.38 379 LEU A CA 1
ATOM 2839 C C . LEU A 1 379 ? -16.029 -8.928 -6.942 1.00 95.38 379 LEU A C 1
ATOM 2841 O O . LEU A 1 379 ? -16.136 -8.606 -8.118 1.00 95.38 379 LEU A O 1
ATOM 2845 N N . THR A 1 380 ? -16.189 -10.192 -6.543 1.00 96.56 380 THR A N 1
ATOM 2846 C CA . THR A 1 380 ? -16.499 -11.308 -7.457 1.00 96.56 380 THR A CA 1
ATOM 2847 C C . THR A 1 380 ? -17.801 -11.092 -8.231 1.00 96.56 380 THR A C 1
ATOM 2849 O O . THR A 1 380 ? -17.936 -11.546 -9.359 1.00 96.56 380 THR A O 1
ATOM 2852 N N . LYS A 1 381 ? -18.786 -10.400 -7.651 1.00 97.31 381 LYS A N 1
ATOM 2853 C CA . LYS A 1 381 ? -20.043 -10.096 -8.352 1.00 97.31 381 LYS A CA 1
ATOM 2854 C C . LYS A 1 381 ? -20.032 -8.726 -9.025 1.00 97.31 381 LYS A C 1
ATOM 2856 O O . LYS A 1 381 ? -20.682 -8.556 -10.045 1.00 97.31 381 LYS A O 1
ATOM 2861 N N . LEU A 1 382 ? -19.331 -7.753 -8.444 1.00 97.94 382 LEU A N 1
ATOM 2862 C CA . LEU A 1 382 ? -19.297 -6.380 -8.936 1.00 97.94 382 LEU A CA 1
ATOM 2863 C C . LEU A 1 382 ? -18.333 -6.190 -10.108 1.00 97.94 382 LEU A C 1
ATOM 2865 O O . LEU A 1 382 ? -18.653 -5.434 -11.021 1.00 97.94 382 LEU A O 1
ATOM 2869 N N . GLY A 1 383 ? -17.144 -6.790 -10.048 1.00 96.56 383 GLY A N 1
ATOM 2870 C CA . GLY A 1 383 ? -16.087 -6.606 -11.036 1.00 96.56 383 GLY A CA 1
ATOM 2871 C C . GLY A 1 383 ? -16.415 -7.301 -12.352 1.00 96.56 383 GLY A C 1
ATOM 2872 O O . GLY A 1 383 ? -16.939 -8.412 -12.356 1.00 96.56 383 GLY A O 1
ATOM 2873 N N . ALA A 1 384 ? -16.055 -6.669 -13.469 1.00 94.56 384 ALA A N 1
ATOM 2874 C CA . ALA A 1 384 ? -16.370 -7.166 -14.812 1.00 94.56 384 ALA A CA 1
ATOM 2875 C C . ALA A 1 384 ? -15.804 -8.568 -15.134 1.00 94.56 384 ALA A C 1
ATOM 2877 O O . ALA A 1 384 ? -16.282 -9.226 -16.054 1.00 94.56 384 ALA A O 1
ATOM 2878 N N . PHE A 1 385 ? -14.779 -9.022 -14.403 1.00 91.62 385 PHE A N 1
ATOM 2879 C CA . PHE A 1 385 ? -14.105 -10.307 -14.634 1.00 91.62 385 PHE A CA 1
ATOM 2880 C C . PHE A 1 385 ? -14.552 -11.430 -13.697 1.00 91.62 385 PHE A C 1
ATOM 2882 O O . PHE A 1 385 ? -14.170 -12.578 -13.910 1.00 91.62 385 PHE A O 1
ATOM 2889 N N . HIS A 1 386 ? -15.342 -11.117 -12.668 1.00 93.69 386 HIS A N 1
ATOM 2890 C CA . HIS A 1 386 ? -15.818 -12.076 -11.670 1.00 93.69 386 HIS A CA 1
ATOM 2891 C C . HIS A 1 386 ? -14.740 -12.914 -10.963 1.00 93.69 386 HIS A C 1
ATOM 2893 O O . HIS A 1 386 ? -15.032 -13.970 -10.406 1.00 93.69 386 HIS A O 1
ATOM 2899 N N . ASP A 1 387 ? -13.492 -12.449 -10.942 1.00 90.19 387 ASP A N 1
ATOM 2900 C CA . ASP A 1 387 ? -12.344 -13.162 -10.368 1.00 90.19 387 ASP A CA 1
ATOM 2901 C C . ASP A 1 387 ? -12.005 -12.701 -8.941 1.00 90.19 387 ASP A C 1
ATOM 2903 O O . ASP A 1 387 ? -10.969 -13.061 -8.389 1.00 90.19 387 ASP A O 1
ATOM 2907 N N . GLY A 1 388 ? -12.890 -11.905 -8.335 1.00 91.94 388 GLY A N 1
ATOM 2908 C CA . GLY A 1 388 ? -12.644 -11.263 -7.046 1.00 91.94 388 GLY A CA 1
ATOM 2909 C C . GLY A 1 388 ? -11.839 -9.973 -7.152 1.00 91.94 388 GLY A C 1
ATOM 2910 O O . GLY A 1 388 ? -11.641 -9.333 -6.133 1.00 91.94 388 GLY A O 1
ATOM 2911 N N . SER A 1 389 ? -11.433 -9.552 -8.354 1.00 92.12 389 SER A N 1
ATOM 2912 C CA . SER A 1 389 ? -10.759 -8.274 -8.565 1.00 92.12 389 SER A CA 1
ATOM 2913 C C . SER A 1 389 ? -11.657 -7.239 -9.245 1.00 92.12 389 SER A C 1
ATOM 2915 O O . SER A 1 389 ? -12.645 -7.565 -9.910 1.00 92.12 389 SER A O 1
ATOM 2917 N N . ILE A 1 390 ? -11.309 -5.960 -9.095 1.00 95.62 390 ILE A N 1
ATOM 2918 C CA . ILE A 1 390 ? -11.900 -4.874 -9.882 1.00 95.62 390 ILE A CA 1
ATOM 2919 C C . ILE A 1 390 ? -10.820 -3.897 -10.356 1.00 95.62 390 ILE A C 1
ATOM 2921 O O . ILE A 1 390 ? -9.888 -3.553 -9.624 1.00 95.62 390 ILE A O 1
ATOM 2925 N N . THR A 1 391 ? -10.927 -3.451 -11.607 1.00 95.81 391 THR A N 1
ATOM 2926 C CA . THR A 1 391 ? -10.040 -2.426 -12.165 1.00 95.81 391 THR A CA 1
ATOM 2927 C C . THR A 1 391 ? -10.566 -1.043 -11.787 1.00 95.81 391 THR A C 1
ATOM 2929 O O . THR A 1 391 ? -11.729 -0.724 -12.036 1.00 95.81 391 THR A O 1
ATOM 2932 N N . VAL A 1 392 ? -9.711 -0.192 -11.224 1.00 97.75 392 VAL A N 1
ATOM 2933 C CA . VAL A 1 392 ? -10.042 1.188 -10.848 1.00 97.75 392 VAL A CA 1
ATOM 2934 C C . VAL A 1 392 ? -9.104 2.149 -11.563 1.00 97.75 392 VAL A C 1
ATOM 2936 O O . VAL A 1 392 ? -7.896 1.937 -11.588 1.00 97.75 392 VAL A O 1
ATOM 2939 N N . SER A 1 393 ? -9.635 3.220 -12.147 1.00 97.62 393 SER A N 1
ATOM 2940 C CA . SER A 1 393 ? -8.836 4.288 -12.754 1.00 97.62 393 SER A CA 1
ATOM 2941 C C . SER A 1 393 ? -9.107 5.617 -12.060 1.00 97.62 393 SER A C 1
ATOM 2943 O O . SER A 1 393 ? -10.261 5.969 -11.809 1.00 97.62 393 SER A O 1
ATOM 2945 N N . LEU A 1 394 ? -8.042 6.355 -11.744 1.00 97.56 394 LEU A N 1
ATOM 2946 C CA . LEU A 1 394 ? -8.111 7.674 -11.115 1.00 97.56 394 LEU A CA 1
ATOM 2947 C C . LEU A 1 394 ? -7.772 8.751 -12.129 1.00 97.56 394 LEU A C 1
ATOM 2949 O O . LEU A 1 394 ? -6.789 8.625 -12.838 1.00 97.56 394 LEU A O 1
ATOM 2953 N N . PHE A 1 395 ? -8.540 9.828 -12.167 1.00 97.19 395 PHE A N 1
ATOM 2954 C CA . PHE A 1 395 ? -8.445 10.850 -13.197 1.00 97.19 395 PHE A CA 1
ATOM 2955 C C . PHE A 1 395 ? -8.123 12.203 -12.593 1.00 97.19 395 PHE A C 1
ATOM 2957 O O . PHE A 1 395 ? -8.691 12.588 -11.562 1.00 97.19 395 PHE A O 1
ATOM 2964 N N . ASN A 1 396 ? -7.280 12.954 -13.294 1.00 95.31 396 ASN A N 1
ATOM 2965 C CA . ASN A 1 396 ? -7.143 14.376 -13.041 1.00 95.31 396 ASN A CA 1
ATOM 2966 C C . ASN A 1 396 ? -8.339 15.157 -13.593 1.00 95.31 396 ASN A C 1
ATOM 2968 O O . ASN A 1 396 ? -9.147 14.656 -14.383 1.00 95.31 396 ASN A O 1
ATOM 2972 N N . LYS A 1 397 ? -8.458 16.409 -13.154 1.00 93.25 397 LYS A N 1
ATOM 2973 C CA . LYS A 1 397 ? -9.459 17.323 -13.692 1.00 93.25 397 LYS A CA 1
ATOM 2974 C C . LYS A 1 397 ? -9.156 17.591 -15.168 1.00 93.25 397 LYS A C 1
ATOM 2976 O O . LYS A 1 397 ? -8.015 17.942 -15.470 1.00 93.25 397 LYS A O 1
ATOM 2981 N N . PRO A 1 398 ? -10.142 17.470 -16.075 1.00 87.44 398 PRO A N 1
ATOM 2982 C CA . PRO A 1 398 ? -9.948 17.866 -17.462 1.00 87.44 398 PRO A CA 1
ATOM 2983 C C . PRO A 1 398 ? -9.494 19.330 -17.514 1.00 87.44 398 PRO A C 1
ATOM 2985 O O . PRO A 1 398 ? -10.194 20.209 -17.008 1.00 87.44 398 PRO A O 1
ATOM 2988 N N . SER A 1 399 ? -8.323 19.595 -18.091 1.00 82.50 399 SER A N 1
ATOM 2989 C CA . SER A 1 399 ? -7.874 20.952 -18.411 1.00 82.50 399 SER A CA 1
ATOM 2990 C C . SER A 1 399 ? -7.805 21.119 -19.925 1.00 82.50 399 SER A C 1
ATOM 2992 O O . SER A 1 399 ? -7.634 20.152 -20.663 1.00 82.50 399 SER A O 1
ATOM 2994 N N . ALA A 1 400 ? -7.885 22.364 -20.390 1.00 61.06 400 ALA A N 1
ATOM 2995 C CA . ALA A 1 400 ? -7.693 22.708 -21.797 1.00 61.06 400 ALA A CA 1
ATOM 2996 C C . ALA A 1 400 ? -6.233 22.533 -22.285 1.00 61.06 400 ALA A C 1
ATOM 2998 O O . ALA A 1 400 ? -5.932 22.895 -23.414 1.00 61.06 400 ALA A O 1
ATOM 2999 N N . THR A 1 401 ? -5.319 22.038 -21.437 1.00 58.69 401 THR A N 1
ATOM 3000 C CA . THR A 1 401 ? -3.862 22.007 -21.673 1.00 58.69 401 THR A CA 1
ATOM 3001 C C . THR A 1 401 ? -3.260 20.587 -21.729 1.00 58.69 401 THR A C 1
ATOM 3003 O O . THR A 1 401 ? -2.066 20.407 -21.496 1.00 58.69 401 THR A O 1
ATOM 3006 N N . ASP A 1 402 ? -4.070 19.590 -22.113 1.00 65.31 402 ASP A N 1
ATOM 3007 C CA . ASP A 1 402 ? -3.649 18.320 -22.750 1.00 65.31 402 ASP A CA 1
ATOM 3008 C C . ASP A 1 402 ? -2.920 17.249 -21.923 1.00 65.31 402 ASP A C 1
ATOM 3010 O O . ASP A 1 402 ? -2.213 16.401 -22.476 1.00 65.31 402 ASP A O 1
ATOM 3014 N N . ILE A 1 403 ? -3.113 17.186 -20.606 1.00 77.06 403 ILE A N 1
ATOM 3015 C CA . ILE A 1 403 ? -2.574 16.059 -19.826 1.00 77.06 403 ILE A CA 1
ATOM 3016 C C . ILE A 1 403 ? -3.710 15.325 -19.147 1.00 77.06 403 ILE A C 1
ATOM 3018 O O . ILE A 1 403 ? -4.175 15.726 -18.088 1.00 77.06 403 ILE A O 1
ATOM 3022 N N . ASN A 1 404 ? -4.150 14.238 -19.777 1.00 90.88 404 ASN A N 1
ATOM 3023 C CA . ASN A 1 404 ? -5.138 13.331 -19.211 1.00 90.88 404 ASN A CA 1
ATOM 3024 C C . ASN A 1 404 ? -4.406 12.194 -18.495 1.00 90.88 404 ASN A C 1
ATOM 3026 O O . ASN A 1 404 ? -3.806 11.319 -19.121 1.00 90.88 404 ASN A O 1
ATOM 3030 N N . CYS A 1 405 ? -4.448 12.217 -17.173 1.00 94.69 405 CYS A N 1
ATOM 3031 C CA . CYS A 1 405 ? -3.905 11.186 -16.307 1.00 94.69 405 CYS A CA 1
ATOM 3032 C C . CYS A 1 405 ? -5.017 10.220 -15.934 1.00 94.69 405 CYS A C 1
ATOM 3034 O O . CYS A 1 405 ? -6.111 10.656 -15.582 1.00 94.69 405 CYS A O 1
ATOM 3036 N N . CYS A 1 406 ? -4.745 8.923 -16.028 1.00 96.75 406 CYS A N 1
ATOM 3037 C CA . CYS A 1 406 ? -5.720 7.888 -15.700 1.00 96.75 406 CYS A CA 1
ATOM 3038 C C . CYS A 1 406 ? -5.063 6.625 -15.106 1.00 96.75 406 CYS A C 1
ATOM 3040 O O . CYS A 1 406 ? -5.400 5.518 -15.549 1.00 96.75 406 CYS A O 1
ATOM 3042 N N . PRO A 1 407 ? -4.085 6.736 -14.180 1.00 95.38 407 PRO A N 1
ATOM 3043 C CA . PRO A 1 407 ? -3.401 5.564 -13.643 1.00 95.38 407 PRO A CA 1
ATOM 3044 C C . PRO A 1 407 ? -4.408 4.499 -13.212 1.00 95.38 407 PRO A C 1
ATOM 3046 O O . PRO A 1 407 ? -5.412 4.794 -12.556 1.00 95.38 407 PRO A O 1
ATOM 3049 N N . ILE A 1 408 ? -4.145 3.268 -13.637 1.00 95.06 408 ILE A N 1
ATOM 3050 C CA . ILE A 1 408 ? -5.000 2.122 -13.352 1.00 95.06 408 ILE A CA 1
ATOM 3051 C C . ILE A 1 408 ? -4.459 1.395 -12.119 1.00 95.06 408 ILE A C 1
ATOM 3053 O O . ILE A 1 408 ? -3.256 1.317 -11.894 1.00 95.06 408 ILE A O 1
ATOM 3057 N N . SER A 1 409 ? -5.347 0.880 -11.285 1.00 92.50 409 SER A N 1
ATOM 3058 C CA . SER A 1 409 ? -5.041 -0.011 -10.169 1.00 92.50 409 SER A CA 1
ATOM 3059 C C . SER A 1 409 ? -5.963 -1.224 -10.257 1.00 92.50 409 SER A C 1
ATOM 3061 O O . SER A 1 409 ? -7.109 -1.100 -10.686 1.00 92.50 409 SER A O 1
ATOM 3063 N N . THR A 1 410 ? -5.471 -2.396 -9.869 1.00 89.88 410 THR A N 1
ATOM 3064 C CA . THR A 1 410 ? -6.297 -3.595 -9.690 1.00 89.88 410 THR A CA 1
ATOM 3065 C C . THR A 1 410 ? -6.364 -3.868 -8.199 1.00 89.88 410 THR A C 1
ATOM 3067 O O . THR A 1 410 ? -5.325 -3.893 -7.538 1.00 89.88 410 THR A O 1
ATOM 3070 N N . VAL A 1 411 ? -7.577 -4.017 -7.683 1.00 87.94 411 VAL A N 1
ATOM 3071 C CA . VAL A 1 411 ? -7.856 -4.213 -6.254 1.00 87.94 411 VAL A CA 1
ATOM 3072 C C . VAL A 1 411 ? -8.600 -5.536 -6.059 1.00 87.94 411 VAL A C 1
ATOM 3074 O O . VAL A 1 411 ? -9.240 -5.995 -7.010 1.00 87.94 411 VAL A O 1
ATOM 3077 N N . PHE A 1 412 ? -8.478 -6.146 -4.879 1.00 89.19 412 PHE A N 1
ATOM 3078 C CA . PHE A 1 412 ? -8.864 -7.530 -4.575 1.00 89.19 412 PHE A CA 1
ATOM 3079 C C . PHE A 1 412 ? -9.678 -7.653 -3.282 1.00 89.19 412 PHE A C 1
ATOM 3081 O O . PHE A 1 412 ? -9.637 -6.717 -2.447 1.00 89.19 412 PHE A O 1
#

Organism: NCBI:txid51714